Protein AF-A0A7S4ML20-F1 (afdb_monomer)

Foldseek 3Di:
DDDDPVLLVVLVVLLVQQFDDVVNVVVPDPDPDDDDDDDDDDDCPDDPDPVVSVVSNLVSLVVSLVSVVVSCVVDVADQLQSLLVSCLVVLDFDFLVSLVRNLVSLVVNLVVCVVPPDPSNVSSVSVNVLCVLASLGSSLLFFLFQFDPVVVVVVVVVVCVVPNPDLPDDDDPPDDDDPDDDPDDDPPPVVVVPPPPDDDPDDDPPDPPDADANAKKWFAPDQPVPSVRIGIWGFHADDDQQATWIHRDSRSPDTDGDGPSGIGGDDVVLSVLSSDLVSSVNGGDAVLVVVLVVLLVVLVVLLVVVCVVVVQPPVLLVVQVVVQVVPVVPSDDDPVCLVSLVVLLVVLVVCVVPPPVVSLVVSQVVQVVVLVVCVVPPDPNHSSSCNVVSSVVSNVDSSSVSSVVVSVVSNVSSVD

Structure (mmCIF, N/CA/C/O backbone):
data_AF-A0A7S4ML20-F1
#
_entry.id   AF-A0A7S4ML20-F1
#
loop_
_atom_site.group_PDB
_atom_site.id
_atom_site.type_symbol
_atom_site.label_atom_id
_atom_site.label_alt_id
_atom_site.label_comp_id
_atom_site.label_asym_id
_atom_site.label_entity_id
_atom_site.label_seq_id
_atom_site.pdbx_PDB_ins_code
_atom_site.Cartn_x
_atom_site.Cartn_y
_atom_site.Cartn_z
_atom_site.occupancy
_atom_site.B_iso_or_equiv
_atom_site.auth_seq_id
_atom_site.auth_comp_id
_atom_site.auth_asym_id
_atom_site.auth_atom_id
_atom_site.pdbx_PDB_model_num
ATOM 1 N N . MET A 1 1 ? 16.596 -17.757 -7.891 1.00 48.03 1 MET A N 1
ATOM 2 C CA . MET A 1 1 ? 18.009 -17.329 -7.898 1.00 48.03 1 MET A CA 1
ATOM 3 C C . MET A 1 1 ? 17.962 -15.845 -7.596 1.00 48.03 1 MET A C 1
ATOM 5 O O . MET A 1 1 ? 17.383 -15.118 -8.388 1.00 48.03 1 MET A O 1
ATOM 9 N N . GLU A 1 2 ? 18.356 -15.440 -6.392 1.00 55.03 2 GLU A N 1
ATOM 10 C CA . GLU A 1 2 ? 18.158 -14.067 -5.913 1.00 55.03 2 GLU A CA 1
ATOM 11 C C . GLU A 1 2 ? 19.236 -13.148 -6.488 1.00 55.03 2 GLU A C 1
ATOM 13 O O . GLU A 1 2 ? 20.421 -13.491 -6.486 1.00 55.03 2 GLU A O 1
ATOM 18 N N . ILE A 1 3 ? 18.824 -11.986 -6.994 1.00 59.72 3 ILE A N 1
ATOM 19 C CA . ILE A 1 3 ? 19.749 -10.902 -7.316 1.00 59.72 3 ILE A CA 1
ATOM 20 C C . ILE A 1 3 ? 20.457 -10.518 -6.019 1.00 59.72 3 ILE A C 1
ATOM 22 O O . ILE A 1 3 ? 19.802 -10.207 -5.023 1.00 59.72 3 ILE A O 1
ATOM 26 N N . SER A 1 4 ? 21.793 -10.547 -6.010 1.00 72.25 4 SER A N 1
ATOM 27 C CA . SER A 1 4 ? 22.518 -10.169 -4.801 1.00 72.25 4 SER A CA 1
ATOM 28 C C . SER A 1 4 ? 22.277 -8.685 -4.523 1.00 72.25 4 SER A C 1
ATOM 30 O O . SER A 1 4 ? 22.379 -7.837 -5.415 1.00 72.25 4 SER A O 1
ATOM 32 N N . TYR A 1 5 ? 21.953 -8.371 -3.271 1.00 72.06 5 TYR A N 1
ATOM 33 C CA . TYR A 1 5 ? 21.731 -7.002 -2.809 1.00 72.06 5 TYR A CA 1
ATOM 34 C C . TYR A 1 5 ? 22.874 -6.065 -3.241 1.00 72.06 5 TYR A C 1
ATOM 36 O O . TYR A 1 5 ? 22.639 -5.017 -3.837 1.00 72.06 5 TYR A O 1
ATOM 44 N N . ALA A 1 6 ? 24.120 -6.521 -3.083 1.00 76.62 6 ALA A N 1
ATOM 45 C CA . ALA A 1 6 ? 25.314 -5.767 -3.455 1.00 76.62 6 ALA A CA 1
ATOM 46 C C . ALA A 1 6 ? 25.392 -5.435 -4.959 1.00 76.62 6 ALA A C 1
ATOM 48 O O . ALA A 1 6 ? 25.924 -4.393 -5.335 1.00 76.62 6 ALA A O 1
ATOM 49 N N . GLN A 1 7 ? 24.873 -6.302 -5.835 1.00 72.12 7 GLN A N 1
ATOM 50 C CA . GLN A 1 7 ? 24.852 -6.042 -7.279 1.00 72.12 7 GLN A CA 1
ATOM 51 C C . GLN A 1 7 ? 23.812 -4.986 -7.656 1.00 72.12 7 GLN A C 1
ATOM 53 O O . GLN A 1 7 ? 24.093 -4.141 -8.506 1.00 72.12 7 GLN A O 1
ATOM 58 N N . THR A 1 8 ? 22.639 -5.017 -7.017 1.00 71.31 8 THR A N 1
ATOM 59 C CA . THR A 1 8 ? 21.594 -4.003 -7.239 1.00 71.31 8 THR A CA 1
ATOM 60 C C . THR A 1 8 ? 22.072 -2.649 -6.734 1.00 71.31 8 THR A C 1
ATOM 62 O O . THR A 1 8 ? 22.019 -1.670 -7.470 1.00 71.31 8 THR A O 1
ATOM 65 N N . GLU A 1 9 ? 22.638 -2.605 -5.527 1.00 76.62 9 GLU A N 1
ATOM 66 C CA . GLU A 1 9 ? 23.179 -1.388 -4.920 1.00 76.62 9 GLU A CA 1
ATOM 67 C C . GLU A 1 9 ? 24.296 -0.762 -5.770 1.00 76.62 9 GLU A C 1
ATOM 69 O O . GLU A 1 9 ? 24.252 0.432 -6.065 1.00 76.62 9 GLU A O 1
ATOM 74 N N . ALA A 1 10 ? 25.248 -1.565 -6.259 1.00 76.81 10 ALA A N 1
ATOM 75 C CA . ALA A 1 10 ? 26.312 -1.079 -7.138 1.00 76.81 10 ALA A CA 1
ATOM 76 C C . ALA A 1 10 ? 25.770 -0.514 -8.464 1.00 76.81 10 ALA A C 1
ATOM 78 O O . ALA A 1 10 ? 26.249 0.515 -8.949 1.00 76.81 10 ALA A O 1
ATOM 79 N N . LEU A 1 11 ? 24.757 -1.159 -9.054 1.00 73.44 11 LEU A N 1
ATOM 80 C CA . LEU A 1 11 ? 24.118 -0.667 -10.275 1.00 73.44 11 LEU A CA 1
ATOM 81 C C . LEU A 1 11 ? 23.339 0.627 -10.026 1.00 73.44 11 LEU A C 1
ATOM 83 O O . LEU A 1 11 ? 23.356 1.525 -10.867 1.00 73.44 11 LEU A O 1
ATOM 87 N N . MET A 1 12 ? 22.712 0.751 -8.860 1.00 73.88 12 MET A N 1
ATOM 88 C CA . MET A 1 12 ? 22.011 1.962 -8.449 1.00 73.88 12 MET A CA 1
ATOM 89 C C . MET A 1 12 ? 22.956 3.132 -8.217 1.00 73.88 12 MET A C 1
ATOM 91 O O . MET A 1 12 ? 22.719 4.224 -8.730 1.00 73.88 12 MET A O 1
ATOM 95 N N . GLU A 1 13 ? 24.081 2.893 -7.550 1.00 79.44 13 GLU A N 1
ATOM 96 C CA . GLU A 1 13 ? 25.118 3.906 -7.376 1.00 79.44 13 GLU A CA 1
ATOM 97 C C . GLU A 1 13 ? 25.684 4.361 -8.733 1.00 79.44 13 GLU A C 1
ATOM 99 O O . GLU A 1 13 ? 25.994 5.538 -8.938 1.00 79.44 13 GLU A O 1
ATOM 104 N N . LEU A 1 14 ? 25.809 3.435 -9.692 1.00 76.12 14 LEU A N 1
ATOM 105 C CA . LEU A 1 14 ? 26.175 3.776 -11.063 1.00 76.12 14 LEU A CA 1
ATOM 106 C C . LEU A 1 14 ? 25.084 4.600 -11.743 1.00 76.12 14 LEU A C 1
ATOM 108 O O . LEU A 1 14 ? 25.434 5.610 -12.351 1.00 76.12 14 LEU A O 1
ATOM 112 N N . LEU A 1 15 ? 23.806 4.221 -11.619 1.00 76.81 15 LEU A N 1
ATOM 113 C CA . LEU A 1 15 ? 22.674 4.956 -12.187 1.00 76.81 15 LEU A CA 1
ATOM 114 C C . LEU A 1 15 ? 22.671 6.404 -11.694 1.00 76.81 15 LEU A C 1
ATOM 116 O O . LEU A 1 15 ? 22.570 7.319 -12.508 1.00 76.81 15 LEU A O 1
ATOM 120 N N . ASP A 1 16 ? 22.894 6.636 -10.400 1.00 75.81 16 ASP A N 1
ATOM 121 C CA . ASP A 1 16 ? 22.959 7.972 -9.788 1.00 75.81 16 ASP A CA 1
ATOM 122 C C . ASP A 1 16 ? 24.118 8.832 -10.297 1.00 75.81 16 ASP A C 1
ATOM 124 O O . ASP A 1 16 ? 24.010 10.060 -10.366 1.00 75.81 16 ASP A O 1
ATOM 128 N N . LYS A 1 17 ? 25.190 8.207 -10.785 1.00 76.00 17 LYS A N 1
ATOM 129 C CA . LYS A 1 17 ? 26.327 8.902 -11.403 1.00 76.00 17 LYS A CA 1
ATOM 130 C C . LYS A 1 17 ? 26.096 9.281 -12.876 1.00 76.00 17 LYS A C 1
ATOM 132 O O . LYS A 1 17 ? 26.907 10.033 -13.426 1.00 76.00 17 LYS A O 1
ATOM 137 N N . VAL A 1 18 ? 25.029 8.809 -13.536 1.00 71.31 18 VAL A N 1
ATOM 138 C CA . VAL A 1 18 ? 24.747 9.062 -14.971 1.00 71.31 18 VAL A CA 1
ATOM 139 C C . VAL A 1 18 ? 23.921 10.337 -15.206 1.00 71.31 18 VAL A C 1
ATOM 141 O O . VAL A 1 18 ? 22.908 10.307 -15.890 1.00 71.31 18 VAL A O 1
ATOM 144 N N . SER A 1 19 ? 24.327 11.492 -14.678 1.00 70.00 19 SER A N 1
ATOM 145 C CA . SER A 1 19 ? 23.637 12.765 -14.975 1.00 70.00 19 SER A CA 1
ATOM 146 C C . SER A 1 19 ? 24.305 13.524 -16.114 1.00 70.00 19 SER A C 1
ATOM 148 O O . SER A 1 19 ? 25.532 13.629 -16.166 1.00 70.00 19 SER A O 1
ATOM 150 N N . LEU A 1 20 ? 23.499 14.102 -17.010 1.00 62.47 20 LEU A N 1
ATOM 151 C CA . LEU A 1 20 ? 23.983 15.081 -17.981 1.00 62.47 20 LEU A CA 1
ATOM 152 C C . LEU A 1 20 ? 24.581 16.280 -17.223 1.00 62.47 20 LEU A C 1
ATOM 154 O O . LEU A 1 20 ? 23.884 16.900 -16.419 1.00 62.47 20 LEU A O 1
ATOM 158 N N . PRO A 1 21 ? 25.854 16.643 -17.466 1.00 70.19 21 PRO A N 1
ATOM 159 C CA . PRO A 1 21 ? 26.413 17.873 -16.931 1.00 70.19 21 PRO A CA 1
ATOM 160 C C . PRO A 1 21 ? 25.548 19.072 -17.360 1.00 70.19 21 PRO A C 1
ATOM 162 O O . PRO A 1 21 ? 25.245 19.185 -18.557 1.00 70.19 21 PRO A O 1
ATOM 165 N N . PRO A 1 22 ? 25.186 19.994 -16.449 1.00 71.25 22 PRO A N 1
ATOM 166 C CA . PRO A 1 22 ? 24.380 21.175 -16.773 1.00 71.25 22 PRO A CA 1
ATOM 167 C C . PRO A 1 22 ? 24.944 21.988 -17.953 1.00 71.25 22 PRO A C 1
ATOM 169 O O . PRO A 1 22 ? 24.204 22.551 -18.761 1.00 71.25 22 PRO A O 1
ATOM 172 N N . GLU A 1 23 ? 26.270 21.997 -18.111 1.00 70.94 23 GLU A N 1
ATOM 173 C CA . GLU A 1 23 ? 26.986 22.688 -19.185 1.00 70.94 23 GLU A CA 1
ATOM 174 C C . GLU A 1 23 ? 26.773 22.058 -20.574 1.00 70.94 23 GLU A C 1
ATOM 176 O O . GLU A 1 23 ? 27.030 22.702 -21.596 1.00 70.94 23 GLU A O 1
ATOM 181 N N . LEU A 1 24 ? 26.319 20.802 -20.640 1.00 60.72 24 LEU A N 1
ATOM 182 C CA . LEU A 1 24 ? 25.910 20.152 -21.887 1.00 60.72 24 LEU A CA 1
ATOM 183 C C . LEU A 1 24 ? 24.444 20.452 -22.240 1.00 60.72 24 LEU A C 1
ATOM 185 O O . LEU A 1 24 ? 24.138 20.541 -23.431 1.00 60.72 24 LEU A O 1
ATOM 189 N N . ASN A 1 25 ? 23.584 20.716 -21.249 1.00 60.03 25 ASN A N 1
ATOM 190 C CA . ASN A 1 25 ? 22.177 21.092 -21.456 1.00 60.03 25 ASN A CA 1
ATOM 191 C C . ASN A 1 25 ? 22.013 22.532 -21.968 1.00 60.03 25 ASN A C 1
ATOM 193 O O . ASN A 1 25 ? 21.166 22.797 -22.823 1.00 60.03 25 ASN A O 1
ATOM 197 N N . ALA A 1 26 ? 22.888 23.453 -21.549 1.00 57.53 26 ALA A N 1
ATOM 198 C CA . ALA A 1 26 ? 22.851 24.866 -21.951 1.00 57.53 26 ALA A CA 1
ATOM 199 C C . ALA A 1 26 ? 22.984 25.116 -23.473 1.00 57.53 26 ALA A C 1
ATOM 201 O O . ALA A 1 26 ? 22.735 26.221 -23.947 1.00 57.53 26 ALA A O 1
ATOM 202 N N . CYS A 1 27 ? 23.369 24.105 -24.258 1.00 47.84 27 CYS A N 1
ATOM 203 C CA . CYS A 1 27 ? 23.578 24.224 -25.702 1.00 47.84 27 CYS A CA 1
ATOM 204 C C . CYS A 1 27 ? 22.302 24.003 -26.541 1.00 47.84 27 CYS A C 1
ATOM 206 O O . CYS A 1 27 ? 22.352 24.208 -27.752 1.00 47.84 27 CYS A O 1
ATOM 208 N N . LYS A 1 28 ? 21.184 23.571 -25.932 1.00 47.59 28 LYS A N 1
ATOM 209 C CA . LYS A 1 28 ? 19.916 23.290 -26.638 1.00 47.59 28 LYS A CA 1
ATOM 210 C C . LYS A 1 28 ? 18.920 24.460 -26.643 1.00 47.59 28 LYS A C 1
ATOM 212 O O . LYS A 1 28 ? 17.953 24.415 -27.395 1.00 47.59 28 LYS A O 1
ATOM 217 N N . GLN A 1 29 ? 19.133 25.504 -25.842 1.00 40.47 29 GLN A N 1
ATOM 218 C CA . GLN A 1 29 ? 18.232 26.661 -25.792 1.00 40.47 29 GLN A CA 1
ATOM 219 C C . GLN A 1 29 ? 18.707 27.742 -26.784 1.00 40.47 29 GLN A C 1
ATOM 221 O O . GLN A 1 29 ? 19.810 28.271 -26.599 1.00 40.47 29 GLN A O 1
ATOM 226 N N . PRO A 1 30 ? 17.929 28.099 -27.828 1.00 39.66 30 PRO A N 1
ATOM 227 C CA . PRO A 1 30 ? 18.256 29.225 -28.697 1.00 39.66 30 PRO A CA 1
ATOM 228 C C . PRO A 1 30 ? 18.234 30.500 -27.855 1.00 39.66 30 PRO A C 1
ATOM 230 O O . PRO A 1 30 ? 17.191 30.993 -27.435 1.00 39.66 30 PRO A O 1
ATOM 233 N N . THR A 1 31 ? 19.419 31.003 -27.532 1.00 42.38 31 THR A N 1
ATOM 234 C CA . THR A 1 31 ? 19.577 32.124 -26.616 1.00 42.38 31 THR A CA 1
ATOM 235 C C . THR A 1 31 ? 19.300 33.419 -27.373 1.00 42.38 31 THR A C 1
ATOM 237 O O . THR A 1 31 ? 20.194 34.021 -27.966 1.00 42.38 31 THR A O 1
ATOM 240 N N . THR A 1 32 ? 18.052 33.882 -27.343 1.00 46.25 32 THR A N 1
ATOM 241 C CA . THR A 1 32 ? 17.702 35.262 -27.703 1.00 46.25 32 THR A CA 1
ATOM 242 C C . THR A 1 32 ? 18.202 36.184 -26.586 1.00 46.25 32 THR A C 1
ATOM 244 O O . THR A 1 32 ? 17.457 36.588 -25.697 1.00 46.25 32 THR A O 1
ATOM 247 N N . ILE A 1 33 ? 19.509 36.464 -26.559 1.00 39.16 33 ILE A N 1
ATOM 248 C CA . ILE A 1 33 ? 20.129 37.277 -25.503 1.00 39.16 33 ILE A CA 1
ATOM 249 C C . ILE A 1 33 ? 19.849 38.758 -25.766 1.00 39.16 33 ILE A C 1
ATOM 251 O O . ILE A 1 33 ? 20.510 39.409 -26.578 1.00 39.16 33 ILE A O 1
ATOM 255 N N . ARG A 1 34 ? 18.904 39.315 -25.003 1.00 42.12 34 ARG A N 1
ATOM 256 C CA . ARG A 1 34 ? 18.783 40.757 -24.765 1.00 42.12 34 ARG A CA 1
ATOM 257 C C . ARG A 1 34 ? 19.781 41.126 -23.660 1.00 42.12 34 ARG A C 1
ATOM 259 O O . ARG A 1 34 ? 19.649 40.691 -22.522 1.00 42.12 34 ARG A O 1
ATOM 266 N N . ARG A 1 35 ? 20.827 41.878 -24.012 1.00 40.19 35 ARG A N 1
ATOM 267 C CA . ARG A 1 35 ? 21.873 42.334 -23.081 1.00 40.19 35 ARG A CA 1
ATOM 268 C C . ARG A 1 35 ? 21.306 43.333 -22.066 1.00 40.19 35 ARG A C 1
ATOM 270 O O . ARG A 1 35 ? 20.990 44.457 -22.443 1.00 40.19 35 ARG A O 1
ATOM 277 N N . THR A 1 36 ? 21.325 42.989 -20.784 1.00 39.69 36 THR A N 1
ATOM 278 C CA . THR A 1 36 ? 21.351 43.962 -19.681 1.00 39.69 36 THR A CA 1
ATOM 279 C C . THR A 1 36 ? 22.623 43.750 -18.867 1.00 39.69 36 THR A C 1
ATOM 281 O O . THR A 1 36 ? 22.925 42.641 -18.434 1.00 39.69 36 THR A O 1
ATOM 284 N N . ARG A 1 37 ? 23.418 44.817 -18.728 1.00 45.06 37 ARG A N 1
ATOM 285 C CA . ARG A 1 37 ? 24.664 44.849 -17.955 1.00 45.06 37 ARG A CA 1
ATOM 286 C C . ARG A 1 37 ? 24.332 45.074 -16.478 1.00 45.06 37 ARG A C 1
ATOM 288 O O . ARG A 1 37 ? 23.833 46.140 -16.142 1.00 45.06 37 ARG A O 1
ATOM 295 N N . SER A 1 38 ? 24.702 44.143 -15.606 1.00 41.53 38 SER A N 1
ATOM 296 C CA . SER A 1 38 ? 24.939 44.437 -14.189 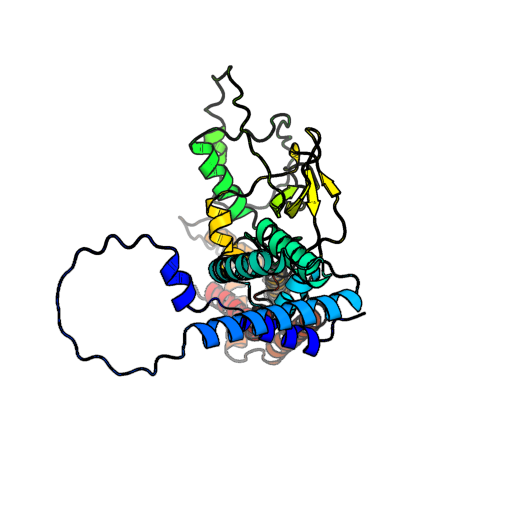1.00 41.53 38 SER A CA 1
ATOM 297 C C . SER A 1 38 ? 26.140 43.635 -13.701 1.00 41.53 38 SER A C 1
ATOM 299 O O . SER A 1 38 ? 26.207 42.420 -13.867 1.00 41.53 38 SER A O 1
ATOM 301 N N . SER A 1 39 ? 27.119 44.349 -13.159 1.00 45.06 39 SER A N 1
ATOM 302 C CA . SER A 1 39 ? 28.393 43.842 -12.664 1.00 45.06 39 SER A CA 1
ATOM 303 C C . SER A 1 39 ? 28.252 43.311 -11.238 1.00 45.06 39 SER A C 1
ATOM 305 O O . SER A 1 39 ? 28.013 44.085 -10.312 1.00 45.06 39 SER A O 1
ATOM 307 N N . SER A 1 40 ? 28.471 42.012 -11.054 1.00 38.09 40 SER A N 1
ATOM 308 C CA . SER A 1 40 ? 28.743 41.398 -9.750 1.00 38.09 40 SER A CA 1
ATOM 309 C C . SER A 1 40 ? 30.049 40.595 -9.842 1.00 38.09 40 SER A C 1
ATOM 311 O O . SER A 1 40 ? 30.364 40.086 -10.922 1.00 38.09 40 SER A O 1
ATOM 313 N N . PRO A 1 41 ? 30.845 40.519 -8.760 1.00 50.19 41 PRO A N 1
ATOM 314 C CA . PRO A 1 41 ? 32.183 39.941 -8.797 1.00 50.19 41 PRO A CA 1
ATOM 315 C C . PRO A 1 41 ? 32.117 38.422 -8.985 1.00 50.19 41 PRO A C 1
ATOM 317 O O . PRO A 1 41 ? 31.441 37.704 -8.250 1.00 50.19 41 PRO A O 1
ATOM 320 N N . VAL A 1 42 ? 32.820 37.951 -10.013 1.00 42.75 42 VAL A N 1
ATOM 321 C CA . VAL A 1 42 ? 32.896 36.549 -10.421 1.00 42.75 42 VAL A CA 1
ATOM 322 C C . VAL A 1 42 ? 33.844 35.815 -9.478 1.00 42.75 42 VAL A C 1
ATOM 324 O O . VAL A 1 42 ? 35.050 36.044 -9.495 1.00 42.75 42 VAL A O 1
ATOM 327 N N . VAL A 1 43 ? 33.291 34.920 -8.660 1.00 42.16 43 VAL A N 1
ATOM 328 C CA . VAL A 1 43 ? 34.062 33.880 -7.974 1.00 42.16 43 VAL A CA 1
ATOM 329 C C . VAL A 1 43 ? 34.610 32.939 -9.047 1.00 42.16 43 VAL A C 1
ATOM 331 O O . VAL A 1 43 ? 33.838 32.319 -9.782 1.00 42.16 43 VAL A O 1
ATOM 334 N N . ASP A 1 44 ? 35.934 32.856 -9.149 1.00 45.66 44 ASP A N 1
ATOM 335 C CA . ASP A 1 44 ? 36.652 32.066 -10.150 1.00 45.66 44 ASP A CA 1
ATOM 336 C C . ASP A 1 44 ? 36.543 30.565 -9.815 1.00 45.66 44 ASP A C 1
ATOM 338 O O . ASP A 1 44 ? 37.426 29.940 -9.228 1.00 45.66 44 ASP A O 1
ATOM 342 N N . LYS A 1 45 ? 35.382 29.970 -10.117 1.00 51.84 45 LYS A N 1
ATOM 343 C CA . LYS A 1 45 ? 35.196 28.517 -10.071 1.00 51.84 45 LYS A CA 1
ATOM 344 C C . LYS A 1 45 ? 35.940 27.925 -11.266 1.00 51.84 45 LYS A C 1
ATOM 346 O O . LYS A 1 45 ? 35.533 28.122 -12.410 1.00 51.84 45 LYS A O 1
ATOM 351 N N . GLY A 1 46 ? 37.037 27.217 -10.987 1.00 53.38 46 GLY A N 1
ATOM 352 C CA . GLY A 1 46 ? 37.919 26.614 -11.985 1.00 53.38 46 GLY A CA 1
ATOM 353 C C . GLY A 1 46 ? 37.151 25.936 -13.122 1.00 53.38 46 GLY A C 1
ATOM 354 O O . GLY A 1 46 ? 36.437 24.953 -12.917 1.00 53.38 46 GLY A O 1
ATOM 355 N N . LYS A 1 47 ? 37.301 26.475 -14.336 1.00 53.78 47 LYS A N 1
ATOM 356 C CA . LYS A 1 47 ? 36.698 25.946 -15.563 1.00 53.78 47 LYS A CA 1
ATOM 357 C C . LYS A 1 47 ? 37.319 24.587 -15.882 1.00 53.78 47 LYS A C 1
ATOM 359 O O . LYS A 1 47 ? 38.318 24.509 -16.596 1.00 53.78 47 LYS A O 1
ATOM 364 N N . LYS A 1 48 ? 36.731 23.497 -15.381 1.00 59.62 48 LYS A N 1
ATOM 365 C CA . LYS A 1 48 ? 36.988 22.167 -15.949 1.00 59.62 48 LYS A CA 1
ATOM 366 C C . LYS A 1 48 ? 36.706 22.255 -17.451 1.00 59.62 48 LYS A C 1
ATOM 368 O O . LYS A 1 48 ? 35.667 22.775 -17.860 1.00 59.62 48 LYS A O 1
ATOM 373 N N . SER A 1 49 ? 37.652 21.823 -18.286 1.00 71.38 49 SER A N 1
ATOM 374 C CA . SER A 1 49 ? 37.473 21.920 -19.734 1.00 71.38 49 SER A CA 1
ATOM 375 C C . SER A 1 49 ? 36.257 21.085 -20.158 1.00 71.38 49 SER A C 1
ATOM 377 O O . SER A 1 49 ? 36.054 19.964 -19.700 1.00 71.38 49 SER A O 1
ATOM 379 N N . ARG A 1 50 ? 35.422 21.612 -21.058 1.00 70.50 50 ARG A N 1
ATOM 380 C CA . ARG A 1 50 ? 34.206 20.929 -21.548 1.00 70.50 50 ARG A CA 1
ATOM 381 C C . ARG A 1 50 ? 34.491 19.521 -22.098 1.00 70.50 50 ARG A C 1
ATOM 383 O O . ARG A 1 50 ? 33.625 18.649 -22.065 1.00 70.50 50 ARG A O 1
ATOM 390 N N . SER A 1 51 ? 35.712 19.288 -22.584 1.00 73.88 51 SER A N 1
ATOM 391 C CA . SER A 1 51 ? 36.162 17.981 -23.060 1.00 73.88 51 SER A CA 1
ATOM 392 C C . SER A 1 51 ? 36.353 16.961 -21.934 1.00 73.88 51 SER A C 1
ATOM 394 O O . SER A 1 51 ? 36.072 15.786 -22.160 1.00 73.88 51 SER A O 1
ATOM 396 N N . SER A 1 52 ? 36.776 17.369 -20.731 1.00 74.81 52 SER A N 1
ATOM 397 C CA . SER A 1 52 ? 36.911 16.454 -19.590 1.00 74.81 52 SER A CA 1
ATOM 398 C C . SER A 1 52 ? 35.551 16.061 -19.010 1.00 74.81 52 SER A C 1
ATOM 400 O O . SER A 1 52 ? 35.332 14.884 -18.740 1.00 74.81 52 SER A O 1
ATOM 402 N N . LEU A 1 53 ? 34.605 17.005 -18.928 1.00 72.81 53 LEU A N 1
ATOM 403 C CA . LEU A 1 53 ? 33.221 16.742 -18.508 1.00 72.81 53 LEU A CA 1
ATOM 404 C C . LEU A 1 53 ? 32.512 15.765 -19.454 1.00 72.81 53 LEU A C 1
ATOM 406 O O . LEU A 1 53 ? 31.923 14.787 -19.000 1.00 72.81 53 LEU A O 1
ATOM 410 N N . LYS A 1 54 ? 32.638 15.970 -20.774 1.00 76.31 54 LYS A N 1
ATOM 411 C CA . LYS A 1 54 ? 32.071 15.052 -21.775 1.00 76.31 54 LYS A CA 1
ATOM 412 C C . LYS A 1 54 ? 32.667 13.644 -21.667 1.00 76.31 54 LYS A C 1
ATOM 414 O O . LYS A 1 54 ? 31.917 12.676 -21.709 1.00 76.31 54 LYS A O 1
ATOM 419 N N . LYS A 1 55 ? 33.989 13.528 -21.488 1.00 78.75 55 LYS A N 1
ATOM 420 C CA . LYS A 1 55 ? 34.663 12.232 -21.297 1.00 78.75 55 LYS A CA 1
ATOM 421 C C . LYS A 1 55 ? 34.209 11.528 -20.016 1.00 78.75 55 LYS A C 1
ATOM 423 O O . LYS A 1 55 ? 33.970 10.328 -20.050 1.00 78.75 55 LYS A O 1
ATOM 428 N N . SER A 1 56 ? 34.063 12.265 -18.913 1.00 77.62 56 SER A N 1
ATOM 429 C CA . SER A 1 56 ? 33.586 11.708 -17.641 1.00 77.62 56 SER A CA 1
ATOM 430 C C . SER A 1 56 ? 32.152 11.195 -17.751 1.00 77.62 56 SER A C 1
ATOM 432 O O . SER A 1 56 ? 31.878 10.082 -17.324 1.00 77.62 56 SER A O 1
ATOM 434 N N . PHE A 1 57 ? 31.255 11.974 -18.362 1.00 75.94 57 PHE A N 1
ATOM 435 C CA . PHE A 1 57 ? 29.867 11.571 -18.596 1.00 75.94 57 PHE A CA 1
ATOM 436 C C . PHE A 1 57 ? 29.770 10.315 -19.473 1.00 75.94 57 PHE A C 1
ATOM 438 O O . PHE A 1 57 ? 29.033 9.382 -19.157 1.00 75.94 57 PHE A O 1
ATOM 445 N N . GLN A 1 58 ? 30.552 10.273 -20.556 1.00 76.19 58 GLN A N 1
ATOM 446 C CA . GLN A 1 58 ? 30.631 9.105 -21.432 1.00 76.19 58 GLN A CA 1
ATOM 447 C C . GLN A 1 58 ? 31.093 7.866 -20.669 1.00 76.19 58 GLN A C 1
ATOM 449 O O . GLN A 1 58 ? 30.463 6.821 -20.788 1.00 76.19 58 GLN A O 1
ATOM 454 N N . LEU A 1 59 ? 32.143 7.994 -19.855 1.00 78.44 59 LEU A N 1
ATOM 455 C CA . LEU A 1 59 ? 32.645 6.892 -19.042 1.00 78.44 59 LEU A CA 1
ATOM 456 C C . LEU A 1 59 ? 31.579 6.380 -18.060 1.00 78.44 59 LEU A C 1
ATOM 458 O O . LEU A 1 59 ? 31.408 5.171 -17.958 1.00 78.44 59 LEU A O 1
ATOM 462 N N . SER A 1 60 ? 30.821 7.265 -17.401 1.00 77.31 60 SER A N 1
ATOM 463 C CA . SER A 1 60 ? 29.718 6.860 -16.514 1.00 77.31 60 SER A CA 1
ATOM 464 C C . SER A 1 60 ? 28.632 6.076 -17.256 1.00 77.31 60 SER A C 1
ATOM 466 O O . SER A 1 60 ? 28.233 5.009 -16.794 1.00 77.31 60 SER A O 1
ATOM 468 N N . CYS A 1 61 ? 28.194 6.556 -18.428 1.00 77.69 61 CYS A N 1
ATOM 469 C CA . CYS A 1 61 ? 27.219 5.839 -19.259 1.00 77.69 61 CYS A CA 1
ATOM 470 C C . CYS A 1 61 ? 27.754 4.466 -19.687 1.00 77.69 61 CYS A C 1
ATOM 472 O O . CYS A 1 61 ? 27.044 3.469 -19.596 1.00 77.69 61 CYS A O 1
ATOM 474 N N . GLU A 1 62 ? 29.012 4.402 -20.140 1.00 80.06 62 GLU A N 1
ATOM 475 C CA . GLU A 1 62 ? 29.641 3.145 -20.550 1.00 80.06 62 GLU A CA 1
ATOM 476 C C . GLU A 1 62 ? 29.755 2.154 -19.398 1.00 80.06 62 GLU A C 1
ATOM 478 O O . GLU A 1 62 ? 29.494 0.976 -19.607 1.00 80.06 62 GLU A O 1
ATOM 483 N N . LEU A 1 63 ? 30.142 2.602 -18.202 1.00 80.69 63 LEU A N 1
ATOM 484 C CA . LEU A 1 63 ? 30.243 1.741 -17.025 1.00 80.69 63 LEU A CA 1
ATOM 485 C C . LEU A 1 63 ? 28.874 1.204 -16.612 1.00 80.69 63 LEU A C 1
ATOM 487 O O . LEU A 1 63 ? 28.748 0.004 -16.395 1.00 80.69 63 LEU A O 1
ATOM 491 N N . PHE A 1 64 ? 27.849 2.059 -16.579 1.00 80.31 64 PHE A N 1
ATOM 492 C CA . PHE A 1 64 ? 26.485 1.636 -16.271 1.00 80.31 64 PHE A CA 1
ATOM 493 C C . PHE A 1 64 ? 25.969 0.604 -17.283 1.00 80.31 64 PHE A C 1
ATOM 495 O O . PHE A 1 64 ? 25.451 -0.441 -16.898 1.00 80.31 64 PHE A O 1
ATOM 502 N N . ILE A 1 65 ? 26.143 0.861 -18.583 1.00 80.31 65 ILE A N 1
ATOM 503 C CA . ILE A 1 65 ? 25.681 -0.048 -19.639 1.00 80.31 65 ILE A CA 1
ATOM 504 C C . ILE A 1 65 ? 26.495 -1.346 -19.634 1.00 80.31 65 ILE A C 1
ATOM 506 O O . ILE A 1 65 ? 25.924 -2.415 -19.830 1.00 80.31 65 ILE A O 1
ATOM 510 N N . LYS A 1 66 ? 27.809 -1.285 -19.379 1.00 81.44 66 LYS A N 1
ATOM 511 C CA . LYS A 1 66 ? 28.652 -2.480 -19.233 1.00 81.44 66 LYS A CA 1
ATOM 512 C C . LYS A 1 66 ? 28.200 -3.351 -18.077 1.00 81.44 66 LYS A C 1
ATOM 514 O O . LYS A 1 66 ? 27.974 -4.539 -18.277 1.00 81.44 66 LYS A O 1
ATOM 519 N N . PHE A 1 67 ? 28.001 -2.741 -16.915 1.00 78.88 67 PHE A N 1
ATOM 520 C CA . PHE A 1 67 ? 27.491 -3.437 -15.746 1.00 78.88 67 PHE A CA 1
ATOM 521 C C . PHE A 1 67 ? 26.105 -4.023 -16.022 1.00 78.88 67 PHE A C 1
ATOM 523 O O . PHE A 1 67 ? 25.861 -5.181 -15.713 1.00 78.88 67 PHE A O 1
ATOM 530 N N . SER A 1 68 ? 25.218 -3.258 -16.667 1.00 77.00 68 SER A N 1
ATOM 531 C CA . SER A 1 68 ? 23.889 -3.735 -17.057 1.00 77.00 68 SER A CA 1
ATOM 532 C C . SER A 1 68 ? 23.977 -4.944 -17.987 1.00 77.00 68 SER A C 1
ATOM 534 O O . SER A 1 68 ? 23.282 -5.918 -17.758 1.00 77.00 68 SER A O 1
ATOM 536 N N . VAL A 1 69 ? 24.852 -4.936 -19.000 1.00 78.62 69 VAL A N 1
ATOM 537 C CA . VAL A 1 69 ? 25.088 -6.100 -19.876 1.00 78.62 69 VAL A CA 1
ATOM 538 C C . VAL A 1 69 ? 25.571 -7.309 -19.076 1.00 78.62 69 VAL A C 1
ATOM 540 O O . VAL A 1 69 ? 25.044 -8.402 -19.247 1.00 78.62 69 VAL A O 1
ATOM 543 N N . GLU A 1 70 ? 26.569 -7.137 -18.209 1.00 80.31 70 GLU A N 1
ATOM 544 C CA . GLU A 1 70 ? 27.109 -8.230 -17.392 1.00 80.31 70 GLU A CA 1
ATOM 545 C C . GLU A 1 70 ? 26.049 -8.810 -16.453 1.00 80.31 70 GLU A C 1
ATOM 547 O O . GLU A 1 70 ? 25.886 -10.029 -16.381 1.00 80.31 70 GLU A O 1
ATOM 552 N N . HIS A 1 71 ? 25.277 -7.937 -15.809 1.00 73.06 71 HIS A N 1
ATOM 553 C CA . HIS A 1 71 ? 24.144 -8.308 -14.973 1.00 73.06 71 HIS A CA 1
ATOM 554 C C . HIS A 1 71 ? 23.082 -9.056 -15.784 1.00 73.06 71 HIS A C 1
ATOM 556 O O . HIS A 1 71 ? 22.624 -10.126 -15.386 1.00 73.06 71 HIS A O 1
ATOM 562 N N . MET A 1 72 ? 22.759 -8.540 -16.970 1.00 70.94 72 MET A N 1
ATOM 563 C CA . MET A 1 72 ? 21.736 -9.104 -17.831 1.00 70.94 72 MET A CA 1
ATOM 564 C C . MET A 1 72 ? 22.133 -10.416 -18.523 1.00 70.94 72 MET A C 1
ATOM 566 O O . MET A 1 72 ? 21.278 -11.177 -18.963 1.00 70.94 72 MET A O 1
ATOM 570 N N . ARG A 1 73 ? 23.430 -10.708 -18.634 1.00 76.00 73 ARG A N 1
ATOM 571 C CA . ARG A 1 73 ? 23.924 -12.018 -19.083 1.00 76.00 73 ARG A CA 1
ATOM 572 C C . ARG A 1 73 ? 23.847 -13.070 -17.982 1.00 76.00 73 ARG A C 1
ATOM 574 O O . ARG A 1 73 ? 23.723 -14.253 -18.284 1.00 76.00 73 ARG A O 1
ATOM 581 N N . ALA A 1 74 ? 23.977 -12.653 -16.724 1.00 72.94 74 ALA A N 1
ATOM 582 C CA . ALA A 1 74 ? 23.993 -13.557 -15.580 1.00 72.94 74 ALA A CA 1
ATOM 583 C C . ALA A 1 74 ? 22.595 -14.083 -15.215 1.00 72.94 74 ALA A C 1
ATOM 585 O O . ALA A 1 74 ? 22.485 -15.169 -14.650 1.00 72.94 74 ALA A O 1
ATOM 586 N N . MET A 1 75 ? 21.533 -13.344 -15.547 1.00 63.56 75 MET A N 1
ATOM 587 C CA . MET A 1 75 ? 20.141 -13.742 -15.324 1.00 63.56 75 MET A CA 1
ATOM 588 C C . MET A 1 75 ? 19.273 -13.277 -16.491 1.00 63.56 75 MET A C 1
ATOM 590 O O . MET A 1 75 ? 19.535 -12.188 -16.986 1.00 63.56 75 MET A O 1
ATOM 594 N N . PRO A 1 76 ? 18.233 -14.025 -16.908 1.00 58.72 76 PRO A N 1
ATOM 595 C CA . PRO A 1 76 ? 17.281 -13.541 -17.904 1.00 58.72 76 PRO A CA 1
ATOM 596 C C . PRO A 1 76 ? 16.543 -12.324 -17.323 1.00 58.72 76 PRO A C 1
ATOM 598 O O . PRO A 1 76 ? 15.746 -12.492 -16.399 1.00 58.72 76 PRO A O 1
ATOM 601 N N . PRO A 1 77 ? 16.804 -11.098 -17.793 1.00 64.56 77 PRO A N 1
ATOM 602 C CA . PRO A 1 77 ? 16.362 -9.900 -17.107 1.00 64.56 77 PRO A CA 1
ATOM 603 C C . PRO A 1 77 ? 15.286 -9.224 -17.948 1.00 64.56 77 PRO A C 1
ATOM 605 O O . PRO A 1 77 ? 15.490 -8.879 -19.114 1.00 64.56 77 PRO A O 1
ATOM 608 N N . ASN A 1 78 ? 14.136 -8.976 -17.348 1.00 82.94 78 ASN A N 1
ATOM 609 C CA . ASN A 1 78 ? 13.341 -7.852 -17.799 1.00 82.94 78 ASN A CA 1
ATOM 610 C C . ASN A 1 78 ? 13.674 -6.661 -16.894 1.00 82.94 78 ASN A C 1
ATOM 612 O O . ASN A 1 78 ? 13.966 -6.795 -15.703 1.00 82.94 78 ASN A O 1
ATOM 616 N N . TRP A 1 79 ? 13.705 -5.476 -17.492 1.00 88.62 79 TRP A N 1
ATOM 617 C CA . TRP A 1 79 ? 13.963 -4.244 -16.755 1.00 88.62 79 TRP A CA 1
ATOM 618 C C . TRP A 1 79 ? 12.923 -4.032 -15.651 1.00 88.62 79 TRP A C 1
ATOM 620 O O . TRP A 1 79 ? 13.271 -3.563 -14.574 1.00 88.62 79 TRP A O 1
ATOM 630 N N . ALA A 1 80 ? 11.681 -4.464 -15.880 1.00 91.56 80 ALA A N 1
ATOM 631 C CA . ALA A 1 80 ? 10.602 -4.370 -14.910 1.00 91.56 80 ALA A CA 1
ATOM 632 C C . ALA A 1 80 ? 10.937 -5.042 -13.569 1.00 91.56 80 ALA A C 1
ATOM 634 O O . ALA A 1 80 ? 10.863 -4.387 -12.531 1.00 91.56 80 ALA A O 1
ATOM 635 N N . ALA A 1 81 ? 11.388 -6.301 -13.579 1.00 88.44 81 ALA A N 1
ATOM 636 C CA . ALA A 1 81 ? 11.798 -7.014 -12.372 1.00 88.44 81 ALA A CA 1
ATOM 637 C C . ALA A 1 81 ? 13.012 -6.362 -11.709 1.00 88.44 81 ALA A C 1
ATOM 639 O O . ALA A 1 81 ? 13.080 -6.314 -10.482 1.00 88.44 81 ALA A O 1
ATOM 640 N N . PHE A 1 82 ? 13.957 -5.839 -12.498 1.00 86.50 82 PHE A N 1
ATOM 641 C CA . PHE A 1 82 ? 15.114 -5.129 -11.960 1.00 86.50 82 PHE A CA 1
ATOM 642 C C . PHE A 1 82 ? 14.694 -3.880 -11.167 1.00 86.50 82 PHE A C 1
ATOM 644 O O . PHE A 1 82 ? 15.058 -3.741 -9.998 1.00 86.50 82 PHE A O 1
ATOM 651 N N . PHE A 1 83 ? 13.894 -2.996 -11.768 1.00 89.88 83 PHE A N 1
ATOM 652 C CA . PHE A 1 83 ? 13.444 -1.765 -11.111 1.00 89.88 83 PHE A CA 1
ATOM 653 C C . PHE A 1 83 ? 12.461 -2.037 -9.964 1.00 89.88 83 PHE A C 1
ATOM 655 O O . PHE A 1 83 ? 12.549 -1.400 -8.916 1.00 89.88 83 PH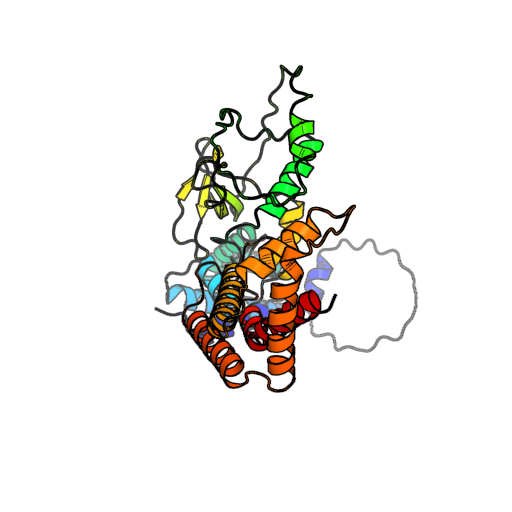E A O 1
ATOM 662 N N . TYR A 1 84 ? 11.613 -3.059 -10.084 1.00 91.19 84 TYR A N 1
ATOM 663 C CA . TYR A 1 84 ? 10.771 -3.497 -8.972 1.00 91.19 84 TYR A CA 1
ATOM 664 C C . TYR A 1 84 ? 11.600 -4.009 -7.786 1.00 91.19 84 TYR A C 1
ATOM 666 O O . TYR A 1 84 ? 11.369 -3.606 -6.647 1.00 91.19 84 TYR A O 1
ATOM 674 N N . THR A 1 85 ? 12.625 -4.830 -8.045 1.00 87.81 85 THR A N 1
ATOM 675 C CA . THR A 1 85 ? 13.550 -5.322 -7.006 1.00 87.81 85 THR A CA 1
ATOM 676 C C . THR A 1 85 ? 14.276 -4.165 -6.325 1.00 87.81 85 THR A C 1
ATOM 678 O O . THR A 1 85 ? 14.372 -4.127 -5.098 1.00 87.81 85 THR A O 1
ATOM 681 N N . ARG A 1 86 ? 14.752 -3.188 -7.107 1.00 87.00 86 ARG A N 1
ATOM 682 C CA . ARG A 1 86 ? 15.315 -1.945 -6.572 1.00 87.00 86 ARG A CA 1
ATOM 683 C C . ARG A 1 86 ? 14.321 -1.273 -5.629 1.00 87.00 86 ARG A C 1
ATOM 685 O O . ARG A 1 86 ? 14.692 -0.971 -4.502 1.00 87.00 86 ARG A O 1
ATOM 692 N N . MET A 1 87 ? 13.087 -1.036 -6.063 1.00 91.50 87 MET A N 1
ATOM 693 C CA . MET A 1 87 ? 12.090 -0.339 -5.253 1.00 91.50 87 MET A CA 1
ATOM 694 C C . MET A 1 87 ? 11.764 -1.087 -3.960 1.00 91.50 87 MET A C 1
ATOM 696 O O . MET A 1 87 ? 11.682 -0.455 -2.909 1.00 91.50 87 MET A O 1
ATOM 700 N N . GLN A 1 88 ? 11.685 -2.420 -3.990 1.00 89.25 88 GLN A N 1
ATOM 701 C CA . GLN A 1 88 ? 11.539 -3.220 -2.771 1.00 89.25 88 GLN A CA 1
ATOM 702 C C . GLN A 1 88 ? 12.697 -2.990 -1.789 1.00 89.25 88 GLN A C 1
ATOM 704 O O . GLN A 1 88 ? 12.471 -2.894 -0.584 1.00 89.25 88 GLN A O 1
ATOM 709 N N . GLN A 1 89 ? 13.929 -2.861 -2.286 1.00 86.81 89 GLN A N 1
ATOM 710 C CA . GLN A 1 89 ? 15.116 -2.653 -1.454 1.00 86.81 89 GLN A CA 1
ATOM 711 C C . GLN A 1 89 ? 15.239 -1.215 -0.941 1.00 86.81 89 GLN A C 1
ATOM 713 O O . GLN A 1 89 ? 15.509 -0.999 0.239 1.00 86.81 89 GLN A O 1
ATOM 718 N N . THR A 1 90 ? 15.068 -0.225 -1.819 1.00 87.12 90 THR A N 1
ATOM 719 C CA . THR A 1 90 ? 15.312 1.187 -1.500 1.00 87.12 90 THR A CA 1
ATOM 720 C C . THR A 1 90 ? 14.093 1.891 -0.935 1.00 87.12 90 THR A C 1
ATOM 722 O O . THR A 1 90 ? 14.249 2.970 -0.367 1.00 87.12 90 THR A O 1
ATOM 725 N N . GLN A 1 91 ? 12.894 1.328 -1.121 1.00 90.00 91 GLN A N 1
ATOM 726 C CA . GLN A 1 91 ? 11.624 1.890 -0.655 1.00 90.00 91 GLN A CA 1
ATOM 727 C C . GLN A 1 91 ? 11.404 3.322 -1.183 1.00 90.00 91 GLN A C 1
ATOM 729 O O . GLN A 1 91 ? 10.837 4.190 -0.525 1.00 90.00 91 GLN A O 1
ATOM 734 N N . THR A 1 92 ? 11.915 3.598 -2.385 1.00 88.25 92 THR A N 1
ATOM 735 C CA . THR A 1 92 ? 11.849 4.907 -3.044 1.00 88.25 92 THR A CA 1
ATOM 736 C C . THR A 1 92 ? 11.491 4.737 -4.511 1.00 88.25 92 THR A C 1
ATOM 738 O O . THR A 1 92 ? 12.024 3.858 -5.185 1.00 88.25 92 THR A O 1
ATOM 741 N N . ILE A 1 93 ? 10.633 5.619 -5.023 1.00 88.50 93 ILE A N 1
ATOM 742 C CA . ILE A 1 93 ? 10.288 5.653 -6.449 1.00 88.50 93 ILE A CA 1
ATOM 743 C C . ILE A 1 93 ? 11.245 6.576 -7.209 1.00 88.50 93 ILE A C 1
ATOM 745 O O . ILE A 1 93 ? 11.630 7.641 -6.706 1.00 88.50 93 ILE A O 1
ATOM 749 N N . LEU A 1 94 ? 11.628 6.187 -8.422 1.00 88.19 94 LEU A N 1
ATOM 750 C CA . LEU A 1 94 ? 12.312 7.070 -9.354 1.00 88.19 94 LEU A CA 1
ATOM 751 C C . LEU A 1 94 ? 11.381 8.222 -9.707 1.00 88.19 94 LEU A C 1
ATOM 753 O O . LEU A 1 94 ? 10.291 8.037 -10.240 1.00 88.19 94 LEU A O 1
ATOM 757 N N . GLN A 1 95 ? 11.844 9.428 -9.404 1.00 85.50 95 GLN A N 1
ATOM 758 C CA . GLN A 1 95 ? 11.117 10.646 -9.718 1.00 85.50 95 GLN A CA 1
ATOM 759 C C . GLN A 1 95 ? 11.037 10.836 -11.233 1.00 85.50 95 GLN A C 1
ATOM 761 O O . GLN A 1 95 ? 12.000 10.550 -11.950 1.00 85.50 95 GLN A O 1
ATOM 766 N N . HIS A 1 96 ? 9.915 11.374 -11.706 1.00 83.94 96 HIS A N 1
ATOM 767 C CA . HIS A 1 96 ? 9.683 11.619 -13.128 1.00 83.94 96 HIS A CA 1
ATOM 768 C C . HIS A 1 96 ? 10.827 12.416 -13.776 1.00 83.94 96 HIS A C 1
ATOM 770 O O . HIS A 1 96 ? 11.418 11.966 -14.757 1.00 83.94 96 HIS A O 1
ATOM 776 N N . ASP A 1 97 ? 11.217 13.541 -13.170 1.00 82.81 97 ASP A N 1
ATOM 777 C CA . ASP A 1 97 ? 12.299 14.400 -13.670 1.00 82.81 97 ASP A CA 1
ATOM 778 C C . ASP A 1 97 ? 13.631 13.648 -13.781 1.00 82.81 97 ASP A C 1
ATOM 780 O O . ASP A 1 97 ? 14.370 13.798 -14.753 1.00 82.81 97 ASP A O 1
ATOM 784 N N . TYR A 1 98 ? 13.910 12.772 -12.813 1.00 83.94 98 TYR A N 1
ATOM 785 C CA . TYR A 1 98 ? 15.116 11.953 -12.821 1.00 83.94 98 TYR A CA 1
ATOM 786 C C . TYR A 1 98 ? 15.111 10.961 -13.992 1.00 83.94 98 TYR A C 1
ATOM 788 O O . TYR A 1 98 ? 16.124 10.800 -14.676 1.00 83.94 98 TYR A O 1
ATOM 796 N N . VAL A 1 99 ? 13.970 10.321 -14.270 1.00 85.31 99 VAL A N 1
ATOM 797 C CA . VAL A 1 99 ? 13.815 9.421 -15.423 1.00 85.31 99 VAL A CA 1
ATOM 798 C C . VAL A 1 99 ? 13.979 10.180 -16.740 1.00 85.31 99 VAL A C 1
ATOM 800 O O . VAL A 1 99 ? 14.681 9.702 -17.633 1.00 85.31 99 VAL A O 1
ATOM 803 N N . VAL A 1 100 ? 13.391 11.373 -16.859 1.00 84.00 100 VAL A N 1
ATOM 804 C CA . VAL A 1 100 ? 13.508 12.225 -18.054 1.00 84.00 100 VAL A CA 1
ATOM 805 C C . VAL A 1 100 ? 14.963 12.637 -18.300 1.00 84.00 100 VAL A C 1
ATOM 807 O O . VAL A 1 100 ? 15.470 12.464 -19.413 1.00 84.00 100 VAL A O 1
ATOM 810 N N . ASP A 1 101 ? 15.678 13.081 -17.265 1.00 79.94 101 ASP A N 1
ATOM 811 C CA . ASP A 1 101 ? 17.098 13.438 -17.354 1.00 79.94 101 ASP A CA 1
ATOM 812 C C . ASP A 1 101 ? 17.966 12.253 -17.807 1.00 79.94 101 ASP A C 1
ATOM 814 O O . ASP A 1 101 ? 18.868 12.390 -18.644 1.00 79.94 101 ASP A O 1
ATOM 818 N N . ARG A 1 102 ? 17.691 11.058 -17.270 1.00 81.06 102 ARG A N 1
ATOM 819 C CA . ARG A 1 102 ? 18.381 9.818 -17.649 1.00 81.06 102 ARG A CA 1
ATOM 820 C C . ARG A 1 102 ? 18.066 9.421 -19.086 1.00 81.06 102 ARG A C 1
ATOM 822 O O . ARG A 1 102 ? 18.984 9.106 -19.843 1.00 81.06 102 ARG A O 1
ATOM 829 N N . LEU A 1 103 ? 16.805 9.495 -19.502 1.00 83.56 103 LEU A N 1
ATOM 830 C CA . LEU A 1 103 ? 16.398 9.272 -20.888 1.00 83.56 103 LEU A CA 1
ATOM 831 C C . LEU A 1 103 ? 17.175 10.179 -21.847 1.00 83.56 103 LEU A C 1
ATOM 833 O O . LEU A 1 103 ? 17.739 9.690 -22.829 1.00 83.56 103 LEU A O 1
ATOM 837 N N . GLU A 1 104 ? 17.266 11.479 -21.560 1.00 80.94 104 GLU A N 1
ATOM 838 C CA . GLU A 1 104 ? 18.050 12.415 -22.371 1.00 80.94 104 GLU A CA 1
ATOM 839 C C . GLU A 1 104 ? 19.534 12.030 -22.448 1.00 80.94 104 GLU A C 1
ATOM 841 O O . GLU A 1 104 ? 20.145 12.092 -23.526 1.00 80.94 104 GLU A O 1
ATOM 846 N N . ALA A 1 105 ? 20.111 11.606 -21.322 1.00 77.44 105 ALA A N 1
ATOM 847 C CA . ALA A 1 105 ? 21.493 11.153 -21.239 1.00 77.44 105 ALA A CA 1
ATOM 848 C C . ALA A 1 105 ? 21.741 9.926 -22.133 1.00 77.44 105 ALA A C 1
ATOM 850 O O . ALA A 1 105 ? 22.681 9.919 -22.939 1.00 77.44 105 ALA A O 1
ATOM 851 N N . TYR A 1 106 ? 20.869 8.918 -22.058 1.00 81.31 106 TYR A N 1
ATOM 852 C CA . TYR A 1 106 ? 20.981 7.705 -22.867 1.00 81.31 106 TYR A CA 1
ATOM 853 C C . TYR A 1 106 ? 20.706 7.959 -24.354 1.00 81.31 106 TYR A C 1
ATOM 855 O O . TYR A 1 106 ? 21.392 7.379 -25.195 1.00 81.31 106 TYR A O 1
ATOM 863 N N . HIS A 1 107 ? 19.808 8.886 -24.710 1.00 81.62 107 HIS A N 1
ATOM 864 C CA . HIS A 1 107 ? 19.632 9.331 -26.103 1.00 81.62 107 HIS A CA 1
ATOM 865 C C . HIS A 1 107 ? 20.907 9.951 -26.672 1.00 81.62 107 HIS A C 1
ATOM 867 O O . HIS A 1 107 ? 21.310 9.644 -27.800 1.00 81.62 107 HIS A O 1
ATOM 873 N N . HIS A 1 108 ? 21.577 10.803 -25.887 1.00 75.44 108 HIS A N 1
ATOM 874 C CA . HIS A 1 108 ? 22.857 11.388 -26.284 1.00 75.44 108 HIS A CA 1
ATOM 875 C C . HIS A 1 108 ? 23.923 10.306 -26.503 1.00 75.44 108 HIS A C 1
ATOM 877 O O . HIS A 1 108 ? 24.650 10.338 -27.501 1.00 75.44 108 HIS A O 1
ATOM 883 N N . TYR A 1 109 ? 23.991 9.331 -25.595 1.00 74.56 109 TYR A N 1
ATOM 884 C CA . TYR A 1 109 ? 24.900 8.195 -25.699 1.00 74.56 109 TYR A CA 1
ATOM 885 C C . TYR A 1 109 ? 24.608 7.326 -26.932 1.00 74.56 109 TYR A C 1
ATOM 887 O O . TYR A 1 109 ? 25.523 7.021 -27.699 1.00 74.56 109 TYR A O 1
ATOM 895 N N . GLN A 1 110 ? 23.338 6.991 -27.182 1.00 75.62 110 GLN A N 1
ATOM 896 C CA . GLN A 1 110 ? 22.916 6.202 -28.339 1.00 75.62 110 GLN A CA 1
ATOM 897 C C . GLN A 1 110 ? 23.323 6.890 -29.644 1.00 75.62 110 GLN A C 1
ATOM 899 O O . GLN A 1 110 ? 23.893 6.248 -30.523 1.00 75.62 110 GLN A O 1
ATOM 904 N N . GLY A 1 111 ? 23.095 8.205 -29.766 1.00 77.06 111 GLY A N 1
ATOM 905 C CA . GLY A 1 111 ? 23.514 8.989 -30.931 1.00 77.06 111 GLY A CA 1
ATOM 906 C C . GLY A 1 111 ? 25.018 8.903 -31.212 1.00 77.06 111 GLY A C 1
ATOM 907 O O . GLY A 1 111 ? 25.420 8.868 -32.374 1.00 77.06 111 GLY A O 1
ATOM 908 N N . TRP A 1 112 ? 25.839 8.808 -30.164 1.00 70.88 112 TRP A N 1
ATOM 909 C CA . TRP A 1 112 ? 27.288 8.639 -30.275 1.00 70.88 112 TRP A CA 1
ATOM 910 C C . TRP A 1 112 ? 27.691 7.209 -30.679 1.00 70.88 112 TRP A C 1
ATOM 912 O O . TRP A 1 112 ? 28.573 7.034 -31.522 1.00 70.88 112 TRP A O 1
ATOM 922 N N . TYR A 1 113 ? 27.008 6.191 -30.140 1.00 71.19 113 TYR A N 1
ATOM 923 C CA . TYR A 1 113 ? 27.291 4.771 -30.396 1.00 71.19 113 TYR A CA 1
ATOM 924 C C . TYR A 1 113 ? 26.688 4.201 -31.687 1.00 71.19 113 TYR A C 1
ATOM 926 O O . TYR A 1 113 ? 27.050 3.087 -32.058 1.00 71.19 113 TYR A O 1
ATOM 934 N N . LYS A 1 114 ? 25.860 4.955 -32.432 1.00 64.69 114 LYS A N 1
ATOM 935 C CA . LYS A 1 114 ? 25.293 4.550 -33.745 1.00 64.69 114 LYS A CA 1
ATOM 936 C C . LYS A 1 114 ? 26.324 4.013 -34.756 1.00 64.69 114 LYS A C 1
ATOM 938 O O . LYS A 1 114 ? 25.946 3.376 -35.730 1.00 64.69 114 LYS A O 1
ATOM 943 N N . THR A 1 115 ? 27.612 4.268 -34.539 1.00 60.44 115 THR A N 1
ATOM 944 C CA . THR A 1 115 ? 28.720 3.841 -35.405 1.00 60.44 115 THR A CA 1
ATOM 945 C C . THR A 1 115 ? 29.322 2.476 -35.049 1.00 60.44 115 THR A C 1
ATOM 947 O O . THR A 1 115 ? 30.130 1.962 -35.820 1.00 60.44 115 THR A O 1
ATOM 950 N N . LYS A 1 116 ? 28.946 1.856 -33.921 1.00 61.66 116 LYS A N 1
ATOM 951 C CA . LYS A 1 116 ? 29.448 0.539 -33.502 1.00 61.66 116 LYS A CA 1
ATOM 952 C C . LYS A 1 116 ? 28.273 -0.363 -33.112 1.00 61.66 116 LYS A C 1
ATOM 954 O O . LYS A 1 116 ? 27.630 -0.127 -32.096 1.00 61.66 116 LYS A O 1
ATOM 959 N N . ASN A 1 117 ? 28.002 -1.395 -33.915 1.00 61.53 117 ASN A N 1
ATOM 960 C CA . ASN A 1 117 ? 26.990 -2.420 -33.632 1.00 61.53 117 ASN A CA 1
ATOM 961 C C . ASN A 1 117 ? 27.479 -3.344 -32.502 1.00 61.53 117 ASN A C 1
ATOM 963 O O . ASN A 1 117 ? 27.992 -4.432 -32.751 1.00 61.53 117 ASN A O 1
ATOM 967 N N . THR A 1 118 ? 27.420 -2.853 -31.266 1.00 77.94 118 THR A N 1
ATOM 968 C CA . THR A 1 118 ? 27.806 -3.592 -30.063 1.00 77.94 118 THR A CA 1
ATOM 969 C C . THR A 1 118 ? 26.569 -3.967 -29.258 1.00 77.94 118 THR A C 1
ATOM 971 O O . THR A 1 118 ? 25.566 -3.259 -29.254 1.00 77.94 118 THR A O 1
ATOM 974 N N . GLU A 1 119 ? 26.664 -5.059 -28.511 1.00 79.75 119 GLU A N 1
ATOM 975 C CA . GLU A 1 119 ? 25.662 -5.489 -27.527 1.00 79.75 119 GLU A CA 1
ATOM 976 C C . GLU A 1 119 ? 25.281 -4.377 -26.531 1.00 79.75 119 GLU A C 1
ATOM 978 O O . GLU A 1 119 ? 24.114 -4.203 -26.196 1.00 79.75 119 GLU A O 1
ATOM 983 N N . TYR A 1 120 ? 26.238 -3.524 -26.149 1.00 79.00 120 TYR A N 1
ATOM 984 C CA . TYR A 1 120 ? 25.992 -2.342 -25.313 1.00 79.00 120 TYR A CA 1
ATOM 985 C C . TYR A 1 120 ? 24.991 -1.356 -25.940 1.00 79.00 120 TYR A C 1
ATOM 987 O O . TYR A 1 120 ? 24.180 -0.762 -25.231 1.00 79.00 120 TYR A O 1
ATOM 995 N N . ALA A 1 121 ? 25.013 -1.186 -27.267 1.00 78.31 121 ALA A N 1
ATOM 996 C CA . ALA A 1 121 ? 24.062 -0.320 -27.957 1.00 78.31 121 ALA A CA 1
ATOM 997 C C . ALA A 1 121 ? 22.638 -0.900 -27.917 1.00 78.31 121 ALA A C 1
ATOM 999 O O . ALA A 1 121 ? 21.683 -0.146 -27.742 1.00 78.31 121 ALA A O 1
ATOM 1000 N N . GLN A 1 122 ? 22.491 -2.225 -28.023 1.00 81.19 122 GLN A N 1
ATOM 1001 C CA . GLN A 1 122 ? 21.192 -2.900 -27.908 1.00 81.19 122 GLN A CA 1
ATOM 1002 C C . GLN A 1 122 ? 20.613 -2.762 -26.496 1.00 81.19 122 GLN A C 1
ATOM 1004 O O . GLN A 1 122 ? 19.441 -2.427 -26.341 1.00 81.19 122 GLN A O 1
ATOM 1009 N N . VAL A 1 123 ? 21.450 -2.923 -25.468 1.00 82.56 123 VAL A N 1
ATOM 1010 C CA . VAL A 1 123 ? 21.062 -2.712 -24.066 1.00 82.56 123 VAL A CA 1
ATOM 1011 C C . VAL A 1 123 ? 20.635 -1.273 -23.798 1.00 82.56 123 VAL A C 1
ATOM 1013 O O . VAL A 1 123 ? 19.592 -1.053 -23.188 1.00 82.56 123 VAL A O 1
ATOM 1016 N N . ALA A 1 124 ? 21.378 -0.287 -24.308 1.00 81.94 124 ALA A N 1
ATOM 1017 C CA . ALA A 1 124 ? 20.998 1.119 -24.184 1.00 81.94 124 ALA A CA 1
ATOM 1018 C C . ALA A 1 124 ? 19.637 1.411 -24.841 1.00 81.94 124 ALA A C 1
ATOM 1020 O O . ALA A 1 124 ? 18.813 2.119 -24.267 1.00 81.94 124 ALA A O 1
ATOM 1021 N N . VAL A 1 125 ? 19.379 0.842 -26.025 1.00 84.06 125 VAL A N 1
ATOM 1022 C CA . VAL A 1 125 ? 18.083 0.963 -26.717 1.00 84.06 125 VAL A CA 1
ATOM 1023 C C . VAL A 1 125 ? 16.960 0.315 -25.912 1.00 84.06 125 VAL A C 1
ATOM 1025 O O . VAL A 1 125 ? 15.890 0.908 -25.773 1.00 84.06 125 VAL A O 1
ATOM 1028 N N . SER A 1 126 ? 17.200 -0.877 -25.368 1.00 85.75 126 SER A N 1
ATOM 1029 C CA . SER A 1 126 ? 16.234 -1.593 -24.535 1.00 85.75 126 SER A CA 1
ATOM 1030 C C . SER A 1 126 ? 15.872 -0.790 -23.281 1.00 85.75 126 SER A C 1
ATOM 1032 O O . SER A 1 126 ? 14.691 -0.597 -23.010 1.00 85.75 126 SER A O 1
ATOM 1034 N N . LEU A 1 127 ? 16.860 -0.213 -22.593 1.00 85.38 127 LEU A N 1
ATOM 1035 C CA . LEU A 1 127 ? 16.642 0.632 -21.416 1.00 85.38 127 LEU A CA 1
ATOM 1036 C C . LEU A 1 127 ? 15.867 1.917 -21.739 1.00 85.38 127 LEU A C 1
ATOM 1038 O O . LEU A 1 127 ? 14.946 2.299 -21.023 1.00 85.38 127 LEU A O 1
ATOM 1042 N N . VAL A 1 128 ? 16.221 2.591 -22.835 1.00 87.56 128 VAL A N 1
ATOM 1043 C CA . VAL A 1 128 ? 15.492 3.779 -23.305 1.00 87.56 128 VAL A CA 1
ATOM 1044 C C . VAL A 1 128 ? 14.040 3.437 -23.629 1.00 87.56 128 VAL A C 1
ATOM 1046 O O . VAL A 1 128 ? 13.139 4.223 -23.344 1.00 87.56 128 VAL A O 1
ATOM 1049 N N . THR A 1 129 ? 13.809 2.272 -24.233 1.00 89.19 129 THR A N 1
ATOM 1050 C CA . THR A 1 129 ? 12.462 1.779 -24.540 1.00 89.19 129 THR A CA 1
ATOM 1051 C C . THR A 1 129 ? 11.694 1.484 -23.256 1.00 89.19 129 THR A C 1
ATOM 1053 O O . THR A 1 129 ? 10.552 1.912 -23.127 1.00 89.19 129 THR A O 1
ATOM 1056 N N . PHE A 1 130 ? 12.343 0.850 -22.275 1.00 91.19 130 PHE A N 1
ATOM 1057 C CA . PHE A 1 130 ? 11.762 0.608 -20.959 1.00 91.19 130 PHE A CA 1
ATOM 1058 C C . PHE A 1 130 ? 11.289 1.910 -20.308 1.00 91.19 130 PHE A C 1
ATOM 1060 O O . PHE A 1 130 ? 10.098 2.051 -20.055 1.00 91.19 130 PHE A O 1
ATOM 1067 N N . PHE A 1 131 ? 12.170 2.897 -20.123 1.00 89.81 131 PHE A N 1
ATOM 1068 C CA . PHE A 1 131 ? 11.800 4.154 -19.464 1.00 89.81 131 PHE A CA 1
ATOM 1069 C C . PHE A 1 131 ? 10.716 4.943 -20.206 1.00 89.81 131 PHE A C 1
ATOM 1071 O O . PHE A 1 131 ? 9.926 5.631 -19.569 1.00 89.81 131 PHE A O 1
ATOM 1078 N N . ARG A 1 132 ? 10.652 4.848 -21.540 1.00 89.06 132 ARG A N 1
ATOM 1079 C CA . ARG A 1 132 ? 9.566 5.463 -22.319 1.00 89.06 132 ARG A CA 1
ATOM 1080 C C . ARG A 1 132 ? 8.215 4.834 -22.010 1.00 89.06 132 ARG A C 1
ATOM 1082 O O . ARG A 1 132 ? 7.254 5.565 -21.818 1.00 89.06 132 ARG A O 1
ATOM 1089 N N . ASN A 1 133 ? 8.169 3.508 -21.938 1.00 90.00 133 ASN A N 1
ATOM 1090 C CA . ASN A 1 133 ? 6.940 2.784 -21.638 1.00 90.00 133 ASN A CA 1
ATOM 1091 C C . ASN A 1 133 ? 6.587 2.902 -20.141 1.00 90.00 133 ASN A C 1
ATOM 1093 O O . ASN A 1 133 ? 5.429 2.939 -19.772 1.00 90.00 133 ASN A O 1
ATOM 1097 N N . HIS A 1 134 ? 7.564 3.032 -19.247 1.00 91.44 134 HIS A N 1
ATOM 1098 C CA . HIS A 1 134 ? 7.320 3.002 -17.800 1.00 91.44 134 HIS A CA 1
ATOM 1099 C C . HIS A 1 134 ? 7.341 4.387 -17.154 1.00 91.44 134 HIS A C 1
ATOM 1101 O O . HIS A 1 134 ? 7.472 4.498 -15.944 1.00 91.44 134 HIS A O 1
ATOM 1107 N N . LEU A 1 135 ? 7.211 5.464 -17.931 1.00 87.94 135 LEU A N 1
ATOM 1108 C CA . LEU A 1 135 ? 7.411 6.828 -17.432 1.00 87.94 135 LEU A CA 1
ATOM 1109 C C . LEU A 1 135 ? 6.460 7.215 -16.280 1.00 87.94 135 LEU A C 1
ATOM 1111 O O . LEU A 1 135 ? 6.830 8.033 -15.440 1.00 87.94 135 LEU A O 1
ATOM 1115 N N . GLN A 1 136 ? 5.255 6.634 -16.248 1.00 87.94 136 GLN A N 1
ATOM 1116 C CA . GLN A 1 136 ? 4.247 6.856 -15.200 1.00 87.94 136 GLN A CA 1
ATOM 1117 C C . GLN A 1 136 ? 4.554 6.113 -13.889 1.00 87.94 136 GLN A C 1
ATOM 1119 O O . GLN A 1 136 ? 4.179 6.584 -12.823 1.00 87.94 136 GLN A O 1
ATOM 1124 N N . ASP A 1 137 ? 5.212 4.955 -13.967 1.00 91.25 137 ASP A N 1
ATOM 1125 C CA . ASP A 1 137 ? 5.559 4.118 -12.812 1.00 91.25 137 ASP A CA 1
ATOM 1126 C C . ASP A 1 137 ? 6.828 3.310 -13.150 1.00 91.25 137 ASP A C 1
ATOM 1128 O O . ASP A 1 137 ? 6.738 2.133 -13.510 1.00 91.25 137 ASP A O 1
ATOM 1132 N N . PRO A 1 138 ? 8.009 3.952 -13.125 1.00 88.19 138 PRO A N 1
ATOM 1133 C CA . PRO A 1 138 ? 9.271 3.371 -13.598 1.00 88.19 138 PRO A CA 1
ATOM 1134 C C . PRO A 1 138 ? 9.763 2.195 -12.750 1.00 88.19 138 PRO A C 1
ATOM 1136 O O . PRO A 1 138 ? 10.590 1.415 -13.216 1.00 88.19 138 PRO A O 1
ATOM 1139 N N . ASP A 1 139 ? 9.255 2.069 -11.524 1.00 92.06 139 ASP A N 1
ATOM 1140 C CA . ASP A 1 139 ? 9.608 1.012 -10.580 1.00 92.06 139 ASP A CA 1
ATOM 1141 C C . ASP A 1 139 ? 8.532 -0.068 -10.426 1.00 92.06 139 ASP A C 1
ATOM 1143 O O . ASP A 1 139 ? 8.685 -0.969 -9.601 1.00 92.06 139 ASP A O 1
ATOM 1147 N N . ASN A 1 140 ? 7.447 0.002 -11.204 1.00 92.94 140 ASN A N 1
ATOM 1148 C CA . ASN A 1 140 ? 6.318 -0.924 -11.101 1.00 92.94 140 ASN A CA 1
ATOM 1149 C C . ASN A 1 140 ? 5.749 -1.018 -9.675 1.00 92.94 140 ASN A C 1
ATOM 1151 O O . ASN A 1 140 ? 5.387 -2.098 -9.204 1.00 92.94 140 ASN A O 1
ATOM 1155 N N . ALA A 1 141 ? 5.691 0.108 -8.964 1.00 93.69 141 ALA A N 1
ATOM 1156 C CA . ALA A 1 141 ? 5.221 0.152 -7.588 1.00 93.69 141 ALA A CA 1
ATOM 1157 C C . ALA A 1 141 ? 3.703 -0.065 -7.465 1.00 93.69 141 ALA A C 1
ATOM 1159 O O . ALA A 1 141 ? 3.247 -0.425 -6.381 1.00 93.69 141 ALA A O 1
ATOM 1160 N N . LEU A 1 142 ? 2.925 0.150 -8.534 1.00 94.56 142 LEU A N 1
ATOM 1161 C CA . LEU A 1 142 ? 1.461 0.023 -8.506 1.00 94.56 142 LEU A CA 1
ATOM 1162 C C . LEU A 1 142 ? 0.940 -1.302 -9.043 1.00 94.56 142 LEU A C 1
ATOM 1164 O O . LEU A 1 142 ? -0.142 -1.726 -8.646 1.00 94.56 142 LEU A O 1
ATOM 1168 N N . ILE A 1 143 ? 1.654 -1.931 -9.974 1.00 95.06 143 ILE A N 1
ATOM 1169 C CA . ILE A 1 143 ? 1.156 -3.109 -10.692 1.00 95.06 143 ILE A CA 1
ATOM 1170 C C . ILE A 1 143 ? 0.761 -4.211 -9.702 1.00 95.06 143 ILE A C 1
ATOM 1172 O O . ILE A 1 143 ? 1.446 -4.443 -8.709 1.00 95.06 143 ILE A O 1
ATOM 1176 N N . ALA A 1 144 ? -0.352 -4.892 -9.980 1.00 93.56 144 ALA A N 1
ATOM 1177 C CA . ALA A 1 144 ? -0.975 -5.903 -9.121 1.00 93.56 144 ALA A CA 1
ATOM 1178 C C . ALA A 1 144 ? -1.620 -5.377 -7.826 1.00 93.56 144 ALA A C 1
ATOM 1180 O O . ALA A 1 144 ? -2.265 -6.156 -7.121 1.00 93.56 144 ALA A O 1
ATOM 1181 N N . LEU A 1 145 ? -1.492 -4.086 -7.502 1.00 94.62 145 LEU A N 1
ATOM 1182 C CA . LEU A 1 145 ? -2.131 -3.513 -6.322 1.00 94.62 145 LEU A CA 1
ATOM 1183 C C . LEU A 1 145 ? -3.595 -3.184 -6.589 1.00 94.62 145 LEU A C 1
ATOM 1185 O O . LEU A 1 145 ? -3.995 -2.838 -7.704 1.00 94.62 145 LEU A O 1
ATOM 1189 N N . LYS A 1 146 ? -4.406 -3.279 -5.539 1.00 93.50 146 LYS A N 1
ATOM 1190 C CA . LYS A 1 146 ? -5.825 -2.940 -5.597 1.00 93.50 146 LYS A CA 1
ATOM 1191 C C . LYS A 1 146 ? -5.992 -1.417 -5.522 1.00 93.50 146 LYS A C 1
ATOM 1193 O O . LYS A 1 146 ? -5.473 -0.823 -4.578 1.00 93.50 146 LYS A O 1
ATOM 1198 N N . PRO A 1 147 ? -6.733 -0.776 -6.442 1.00 93.12 147 PRO A N 1
ATOM 1199 C CA . PRO A 1 147 ? -7.011 0.648 -6.351 1.00 93.12 147 PRO A CA 1
ATOM 1200 C C . PRO A 1 147 ? -7.979 0.961 -5.205 1.00 93.12 147 PRO A C 1
ATOM 1202 O O . PRO A 1 147 ? -8.921 0.206 -4.936 1.00 93.12 147 PRO A O 1
ATOM 1205 N N . ASN A 1 148 ? -7.792 2.124 -4.584 1.00 91.88 148 ASN A N 1
ATOM 1206 C CA . ASN A 1 148 ? -8.736 2.699 -3.641 1.00 91.88 148 ASN A CA 1
ATOM 1207 C C . ASN A 1 148 ? -10.050 3.015 -4.365 1.00 91.88 148 ASN A C 1
ATOM 1209 O O . ASN A 1 148 ? -10.139 3.936 -5.179 1.00 91.88 148 ASN A O 1
ATOM 1213 N N . THR A 1 149 ? -11.073 2.211 -4.074 1.00 85.06 149 THR A N 1
ATOM 1214 C CA . THR A 1 149 ? -12.354 2.254 -4.784 1.00 85.06 149 THR A CA 1
ATOM 1215 C C . THR A 1 149 ? -13.101 3.565 -4.542 1.00 85.06 149 THR A C 1
ATOM 1217 O O . THR A 1 149 ? -13.735 4.060 -5.466 1.00 85.06 149 THR A O 1
ATOM 1220 N N . GLU A 1 150 ? -13.003 4.156 -3.348 1.00 85.12 150 GLU A N 1
ATOM 1221 C CA . GLU A 1 150 ? -13.702 5.407 -3.023 1.00 85.12 150 GLU A CA 1
ATOM 1222 C C . GLU A 1 150 ? -13.162 6.574 -3.851 1.00 85.12 150 GLU A C 1
ATOM 1224 O O . GLU A 1 150 ? -13.931 7.261 -4.522 1.00 85.12 150 GLU A O 1
ATOM 1229 N N . LEU A 1 151 ? -11.836 6.739 -3.879 1.00 81.94 151 LEU A N 1
ATOM 1230 C CA . LEU A 1 151 ? -11.189 7.778 -4.684 1.00 81.94 151 LEU A CA 1
ATOM 1231 C C . LEU A 1 151 ? -11.428 7.554 -6.175 1.00 81.94 151 LEU A C 1
ATOM 1233 O O . LEU A 1 151 ? -11.716 8.493 -6.915 1.00 81.94 151 LEU A O 1
ATOM 1237 N N . PHE A 1 152 ? -11.336 6.303 -6.623 1.00 79.12 152 PHE A N 1
ATOM 1238 C CA . PHE A 1 152 ? -11.581 5.968 -8.017 1.00 79.12 152 PHE A CA 1
ATOM 1239 C C . PHE A 1 152 ? -13.014 6.317 -8.449 1.00 79.12 152 PHE A C 1
ATOM 1241 O O . PHE A 1 152 ? -13.198 6.948 -9.491 1.00 79.12 152 PHE A O 1
ATOM 1248 N N . LEU A 1 153 ? -14.019 5.962 -7.640 1.00 78.38 153 LEU A N 1
ATOM 1249 C CA . LEU A 1 153 ? -15.418 6.303 -7.907 1.00 78.38 153 LEU A CA 1
ATOM 1250 C C . LEU A 1 153 ? -15.643 7.817 -7.881 1.00 78.38 153 LEU A C 1
ATOM 1252 O O . LEU A 1 153 ? -16.284 8.338 -8.790 1.00 78.38 153 LEU A O 1
ATOM 1256 N N . GLU A 1 154 ? -15.067 8.534 -6.914 1.00 78.38 154 GLU A N 1
ATOM 1257 C CA . GLU A 1 154 ? -15.175 9.994 -6.828 1.00 78.38 154 GLU A CA 1
ATOM 1258 C C . GLU A 1 154 ? -14.639 10.685 -8.093 1.00 78.38 154 GLU A C 1
ATOM 1260 O O . GLU A 1 154 ? -15.283 11.583 -8.644 1.00 78.38 154 GLU A O 1
ATOM 1265 N N . HIS A 1 155 ? -13.476 10.257 -8.590 1.00 72.62 155 HIS A N 1
ATOM 1266 C CA . HIS A 1 155 ? -12.914 10.794 -9.828 1.00 72.62 155 HIS A CA 1
ATOM 1267 C C . HIS A 1 155 ? -13.781 10.455 -11.043 1.00 72.62 155 HIS A C 1
ATOM 1269 O O . HIS A 1 155 ? -14.045 11.331 -11.869 1.00 72.62 155 HIS A O 1
ATOM 1275 N N . TYR A 1 156 ? -14.274 9.220 -11.132 1.00 69.62 156 TYR A N 1
ATOM 1276 C CA . TYR A 1 156 ? -15.114 8.789 -12.247 1.00 69.62 156 TYR A CA 1
ATOM 1277 C C . TYR A 1 156 ? -16.456 9.542 -12.292 1.00 69.62 156 TYR A C 1
ATOM 1279 O O . TYR A 1 156 ? -16.907 9.959 -13.362 1.00 69.62 156 TYR A O 1
ATOM 1287 N N . GLU A 1 157 ? -17.075 9.780 -11.133 1.00 69.69 157 GLU A N 1
ATOM 1288 C CA . GLU A 1 157 ? -18.307 10.564 -11.006 1.00 69.69 157 GLU A CA 1
ATOM 1289 C C . GLU A 1 157 ? -18.101 12.029 -11.419 1.00 69.69 157 GLU A C 1
ATOM 1291 O O . GLU A 1 157 ? -18.901 12.570 -12.188 1.00 69.69 157 GLU A O 1
ATOM 1296 N N . ARG A 1 158 ? -16.996 12.661 -10.998 1.00 66.94 158 ARG A N 1
ATOM 1297 C CA . ARG A 1 158 ? -16.655 14.041 -11.398 1.00 66.94 158 ARG A CA 1
ATOM 1298 C C . ARG A 1 158 ? -16.452 14.178 -12.907 1.00 66.94 158 ARG A C 1
ATOM 1300 O O . ARG A 1 158 ? -16.906 15.159 -13.498 1.00 66.94 158 ARG A O 1
ATOM 1307 N N . SER A 1 159 ? -15.807 13.203 -13.547 1.00 60.56 159 SER A N 1
ATOM 1308 C CA . SER A 1 159 ? -15.626 13.202 -15.004 1.00 60.56 159 SER A CA 1
ATOM 1309 C C . SER A 1 159 ? -16.960 13.037 -15.752 1.00 60.56 159 SER A C 1
ATOM 1311 O O . SER A 1 159 ? -17.143 13.620 -16.827 1.00 60.56 159 SER A O 1
ATOM 1313 N N . ALA A 1 160 ? -17.921 12.302 -15.179 1.00 56.88 160 ALA A N 1
ATOM 1314 C CA . ALA A 1 160 ? -19.235 12.062 -15.778 1.00 56.88 160 ALA A CA 1
ATOM 1315 C C . ALA A 1 160 ? -20.154 13.302 -15.795 1.00 56.88 160 ALA A C 1
ATOM 1317 O O . ALA A 1 160 ? -20.984 13.429 -16.704 1.00 56.88 160 ALA A O 1
ATOM 1318 N N . ASP A 1 161 ? -19.981 14.241 -14.858 1.00 51.25 161 ASP A N 1
ATOM 1319 C CA . ASP A 1 161 ? -20.780 15.474 -14.767 1.00 51.25 161 ASP A CA 1
ATOM 1320 C C . ASP A 1 161 ? -20.442 16.528 -15.850 1.00 51.25 161 ASP A C 1
ATOM 1322 O O . ASP A 1 161 ? -21.205 17.476 -16.053 1.00 51.25 161 ASP A O 1
ATOM 1326 N N . GLY A 1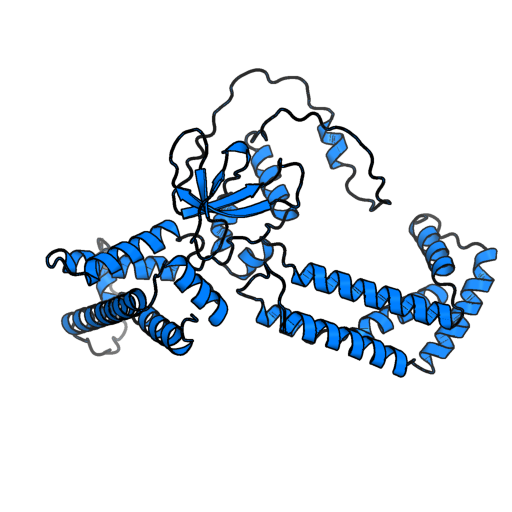 162 ? -19.358 16.344 -16.619 1.00 50.09 162 GLY A N 1
ATOM 1327 C CA . GLY A 1 162 ? -18.969 17.224 -17.737 1.00 50.09 162 GLY A CA 1
ATOM 1328 C C . GLY A 1 162 ? -19.219 16.648 -19.139 1.00 50.09 162 GLY A C 1
ATOM 1329 O O . GLY A 1 162 ? -19.619 17.373 -20.052 1.00 50.09 162 GLY A O 1
ATOM 1330 N N . LYS A 1 163 ? -19.025 15.338 -19.327 1.00 44.12 163 LYS A N 1
ATOM 1331 C CA . LYS A 1 163 ? -19.381 14.570 -20.532 1.00 44.12 163 LYS A CA 1
ATOM 1332 C C . LYS A 1 163 ? -19.667 13.141 -20.082 1.00 44.12 163 LYS A C 1
ATOM 1334 O O . LYS A 1 163 ? -18.852 12.546 -19.391 1.00 44.12 163 LYS A O 1
ATOM 1339 N N . LYS A 1 164 ? -20.815 12.586 -20.479 1.00 39.94 164 LYS A N 1
ATOM 1340 C CA . LYS A 1 164 ? -21.231 11.219 -20.127 1.00 39.94 164 LYS A CA 1
ATOM 1341 C C . LYS A 1 164 ? -20.172 10.189 -20.544 1.00 39.94 164 LYS A C 1
ATOM 1343 O O . LYS A 1 164 ? -20.231 9.698 -21.669 1.00 39.94 164 LYS A O 1
ATOM 1348 N N . TYR A 1 165 ? -19.303 9.780 -19.627 1.00 38.50 165 TYR A N 1
ATOM 1349 C CA . TYR A 1 165 ? -18.781 8.422 -19.650 1.00 38.50 165 TYR A CA 1
ATOM 1350 C C . TYR A 1 165 ? -19.937 7.513 -19.236 1.00 38.50 165 TYR A C 1
ATOM 1352 O O . TYR A 1 165 ? -20.352 7.463 -18.079 1.00 38.50 165 TYR A O 1
ATOM 1360 N N . ARG A 1 166 ? -20.567 6.880 -20.229 1.00 39.66 166 ARG A N 1
ATOM 1361 C CA . ARG A 1 166 ? -21.490 5.778 -19.971 1.00 39.66 166 ARG A CA 1
ATOM 1362 C C . ARG A 1 166 ? -20.621 4.565 -19.675 1.00 39.66 166 ARG A C 1
ATOM 1364 O O . ARG A 1 166 ? -19.964 4.071 -20.585 1.00 39.66 166 ARG A O 1
ATOM 1371 N N . LEU A 1 167 ? -20.657 4.075 -18.435 1.00 40.91 167 LEU A N 1
ATOM 1372 C CA . LEU A 1 167 ? -20.344 2.668 -18.178 1.00 40.91 167 LEU A CA 1
ATOM 1373 C C . LEU A 1 167 ? -21.119 1.823 -19.207 1.00 40.91 167 LEU A C 1
ATOM 1375 O O . LEU A 1 167 ? -22.268 2.188 -19.499 1.00 40.91 167 LEU A O 1
ATOM 1379 N N . PRO A 1 168 ? -20.533 0.753 -19.776 1.00 33.91 168 PRO A N 1
ATOM 1380 C CA . PRO A 1 168 ? -21.210 -0.083 -20.761 1.00 33.91 168 PRO A CA 1
ATOM 1381 C C . PRO A 1 168 ? -22.590 -0.492 -20.232 1.00 33.91 168 PRO A C 1
ATOM 1383 O O . PRO A 1 168 ? -22.717 -1.227 -19.253 1.00 33.91 168 PRO A O 1
ATOM 1386 N N . HIS A 1 169 ? -23.637 0.082 -20.823 1.00 39.75 169 HIS A N 1
ATOM 1387 C CA . HIS A 1 169 ? -25.016 -0.200 -20.459 1.00 39.75 169 HIS A CA 1
ATOM 1388 C C . HIS A 1 169 ? -25.395 -1.546 -21.066 1.00 39.75 169 HIS A C 1
ATOM 1390 O O . HIS A 1 169 ? -25.576 -1.608 -22.272 1.00 39.75 169 HIS A O 1
ATOM 1396 N N . ASP A 1 170 ? -25.506 -2.570 -20.219 1.00 35.41 170 ASP A N 1
ATOM 1397 C CA . ASP A 1 170 ? -26.561 -3.598 -20.259 1.00 35.41 170 ASP A CA 1
ATOM 1398 C C . ASP A 1 170 ? -26.541 -4.428 -18.966 1.00 35.41 170 ASP A C 1
ATOM 1400 O O . ASP A 1 170 ? -26.422 -5.650 -18.957 1.00 35.41 170 ASP A O 1
ATOM 1404 N N . VAL A 1 171 ? -26.664 -3.743 -17.827 1.00 34.50 171 VAL A N 1
ATOM 1405 C CA . VAL A 1 171 ? -26.992 -4.406 -16.561 1.00 34.50 171 VAL A CA 1
ATOM 1406 C C . VAL A 1 171 ? -28.112 -3.636 -15.902 1.00 34.50 171 VAL A C 1
ATOM 1408 O O . VAL A 1 171 ? -27.935 -2.518 -15.410 1.00 34.50 171 VAL A O 1
ATOM 1411 N N . GLU A 1 172 ? -29.299 -4.228 -15.935 1.00 30.77 172 GLU A N 1
ATOM 1412 C CA . GLU A 1 172 ? -30.345 -3.857 -14.998 1.00 30.77 172 GLU A CA 1
ATOM 1413 C C . GLU A 1 172 ? -29.822 -4.085 -13.573 1.00 30.77 172 GLU A C 1
ATOM 1415 O O . GLU A 1 172 ? -29.266 -5.149 -13.292 1.00 30.77 172 GLU A O 1
ATOM 1420 N N . PRO A 1 173 ? -29.976 -3.121 -12.651 1.00 32.88 173 PRO A N 1
ATOM 1421 C CA . PRO A 1 173 ? -29.667 -3.366 -11.257 1.00 32.88 173 PRO A CA 1
ATOM 1422 C C . PRO A 1 173 ? -30.684 -4.379 -10.726 1.00 32.88 173 PRO A C 1
ATOM 1424 O O . PRO A 1 173 ? -31.831 -4.032 -10.441 1.00 32.88 173 PRO A O 1
ATOM 1427 N N . VAL A 1 174 ? -30.268 -5.639 -10.604 1.00 29.58 174 VAL A N 1
ATOM 1428 C CA . VAL A 1 174 ? -31.003 -6.622 -9.813 1.00 29.58 174 VAL A CA 1
ATOM 1429 C C . VAL A 1 174 ? -30.886 -6.179 -8.360 1.00 29.58 174 VAL A C 1
ATOM 1431 O O . VAL A 1 174 ? -29.838 -6.279 -7.726 1.00 29.58 174 VAL A O 1
ATOM 1434 N N . HIS A 1 175 ? -31.978 -5.611 -7.860 1.00 35.59 175 HIS A N 1
ATOM 1435 C CA . HIS A 1 175 ? -32.214 -5.430 -6.441 1.00 35.59 175 HIS A CA 1
ATOM 1436 C C . HIS A 1 175 ? -32.383 -6.809 -5.797 1.00 35.59 175 HIS A C 1
ATOM 1438 O O . HIS A 1 175 ? -33.489 -7.336 -5.790 1.00 35.59 175 HIS A O 1
ATOM 1444 N N . GLU A 1 176 ? -31.327 -7.357 -5.200 1.00 28.92 176 GLU A N 1
ATOM 1445 C CA . GLU A 1 176 ? -31.477 -8.369 -4.153 1.00 28.92 176 GLU A CA 1
ATOM 1446 C C . GLU A 1 176 ? -30.658 -7.988 -2.914 1.00 28.92 176 GLU A C 1
ATOM 1448 O O . GLU A 1 176 ? -29.432 -7.988 -2.890 1.00 28.92 176 GLU A O 1
ATOM 1453 N N . PHE A 1 177 ? -31.429 -7.561 -1.914 1.00 35.72 177 PHE A N 1
ATOM 1454 C CA . PHE A 1 177 ? -31.190 -7.515 -0.478 1.00 35.72 177 PHE A CA 1
ATOM 1455 C C . PHE A 1 177 ? -29.873 -8.118 0.044 1.00 35.72 177 PHE A C 1
ATOM 1457 O O . PHE A 1 177 ? -29.740 -9.328 0.196 1.00 35.72 177 PHE A O 1
ATOM 1464 N N . ILE A 1 178 ? -29.003 -7.240 0.543 1.00 27.94 178 ILE A N 1
ATOM 1465 C CA . ILE A 1 178 ? -28.314 -7.472 1.815 1.00 27.94 178 ILE A CA 1
ATOM 1466 C C . ILE A 1 178 ? -28.714 -6.302 2.708 1.00 27.94 178 ILE A C 1
ATOM 1468 O O . ILE A 1 178 ? -28.313 -5.161 2.480 1.00 27.94 178 ILE A O 1
ATOM 1472 N N . ALA A 1 179 ? -29.569 -6.579 3.688 1.00 25.88 179 ALA A N 1
ATOM 1473 C CA . ALA A 1 179 ? -29.789 -5.671 4.798 1.00 25.88 179 ALA A CA 1
ATOM 1474 C C . ALA A 1 179 ? -28.488 -5.621 5.614 1.00 25.88 179 ALA A C 1
ATOM 1476 O O . ALA A 1 179 ? -28.235 -6.488 6.446 1.00 25.88 179 ALA A O 1
ATOM 1477 N N . LEU A 1 180 ? -27.637 -4.640 5.321 1.00 27.48 180 LEU A N 1
ATOM 1478 C CA . LEU A 1 180 ? -26.626 -4.179 6.264 1.00 27.48 180 LEU A CA 1
ATOM 1479 C C . LEU A 1 180 ? -27.335 -3.285 7.295 1.00 27.48 180 LEU A C 1
ATOM 1481 O O . LEU A 1 180 ? -28.160 -2.460 6.887 1.00 27.48 180 LEU A O 1
ATOM 1485 N N . PRO A 1 181 ? -27.054 -3.433 8.603 1.00 29.47 181 PRO A N 1
ATOM 1486 C CA . PRO A 1 181 ? -27.581 -2.521 9.599 1.00 29.47 181 PRO A CA 1
ATOM 1487 C C . PRO A 1 181 ? -27.040 -1.114 9.343 1.00 29.47 181 PRO A C 1
ATOM 1489 O O . PRO A 1 181 ? -25.908 -0.915 8.901 1.00 29.47 181 PRO A O 1
ATOM 1492 N N . GLU A 1 182 ? -27.922 -0.154 9.566 1.00 31.78 182 GLU A N 1
ATOM 1493 C CA . GLU A 1 182 ? -27.845 1.233 9.145 1.00 31.78 182 GLU A CA 1
ATOM 1494 C C . GLU A 1 182 ? -26.565 1.936 9.620 1.00 31.78 182 GLU A C 1
ATOM 1496 O O . GLU A 1 182 ? -26.421 2.294 10.784 1.00 31.78 182 GLU A O 1
ATOM 1501 N N . ILE A 1 183 ? -25.669 2.250 8.681 1.00 30.55 183 ILE A N 1
ATOM 1502 C CA . ILE A 1 183 ? -24.818 3.436 8.801 1.00 30.55 183 ILE A CA 1
ATOM 1503 C C . ILE A 1 183 ? -25.549 4.552 8.059 1.00 30.55 183 ILE A C 1
ATOM 1505 O O . ILE A 1 183 ? -25.455 4.726 6.841 1.00 30.55 183 ILE A O 1
ATOM 1509 N N . SER A 1 184 ? -26.358 5.285 8.819 1.00 39.09 184 SER A N 1
ATOM 1510 C CA . SER A 1 184 ? -27.012 6.510 8.386 1.00 39.09 184 SER A CA 1
ATOM 1511 C C . SER A 1 184 ? -25.959 7.554 8.007 1.00 39.09 184 SER A C 1
ATOM 1513 O O . SER A 1 184 ? -25.278 8.088 8.881 1.00 39.09 184 SER A O 1
ATOM 1515 N N . ASN A 1 185 ? -25.816 7.821 6.706 1.00 34.81 185 ASN A N 1
ATOM 1516 C CA . ASN A 1 185 ? -25.740 9.159 6.093 1.00 34.81 185 ASN A CA 1
ATOM 1517 C C . ASN A 1 185 ? -25.196 9.062 4.659 1.00 34.81 185 ASN A C 1
ATOM 1519 O O . ASN A 1 185 ? -24.093 9.514 4.383 1.00 34.81 185 ASN A O 1
ATOM 1523 N N . ASN A 1 186 ? -25.968 8.488 3.725 1.00 38.31 186 ASN A N 1
ATOM 1524 C CA . ASN A 1 186 ? -25.762 8.744 2.287 1.00 38.31 186 ASN A CA 1
ATOM 1525 C C . ASN A 1 186 ? -26.976 8.424 1.386 1.00 38.31 186 ASN A C 1
ATOM 1527 O O . ASN A 1 186 ? -26.855 8.173 0.189 1.00 38.31 186 ASN A O 1
ATOM 1531 N N . THR A 1 187 ? -28.198 8.486 1.917 1.00 37.97 187 THR A N 1
ATOM 1532 C CA . THR A 1 187 ? -29.435 8.183 1.166 1.00 37.97 187 THR A CA 1
ATOM 1533 C C . THR A 1 187 ? -29.936 9.323 0.258 1.00 37.97 187 THR A C 1
ATOM 1535 O O . THR A 1 187 ? -30.887 9.140 -0.500 1.00 37.97 187 THR A O 1
ATOM 1538 N N . SER A 1 188 ? -29.277 10.487 0.252 1.00 40.34 188 SER A N 1
ATOM 1539 C CA . SER A 1 188 ? -29.663 11.660 -0.560 1.00 40.34 188 SER A CA 1
ATOM 1540 C C . SER A 1 188 ? -29.210 11.581 -2.032 1.00 40.34 188 SER A C 1
ATOM 1542 O O . SER A 1 188 ? -29.883 12.108 -2.924 1.00 40.34 188 SER A O 1
ATOM 1544 N N . LEU A 1 189 ? -28.106 10.880 -2.320 1.00 36.00 189 LEU A N 1
ATOM 1545 C CA . LEU A 1 189 ? -27.512 10.797 -3.665 1.00 36.00 189 LEU A CA 1
ATOM 1546 C C . LEU A 1 189 ? -28.258 9.817 -4.587 1.00 36.00 189 LEU A C 1
ATOM 1548 O O . LEU A 1 189 ? -28.558 10.142 -5.736 1.00 36.00 189 LEU A O 1
ATOM 1552 N N . VAL A 1 190 ? -28.686 8.669 -4.055 1.00 35.66 190 VAL A N 1
ATOM 1553 C CA . VAL A 1 190 ? -29.404 7.631 -4.823 1.00 35.66 190 VAL A CA 1
ATOM 1554 C C . VAL A 1 190 ? -30.822 8.079 -5.220 1.00 35.66 190 VAL A C 1
ATOM 1556 O O . VAL A 1 190 ? -31.327 7.712 -6.283 1.00 35.66 190 VAL A O 1
ATOM 1559 N N . ALA A 1 191 ? -31.468 8.935 -4.419 1.00 36.22 191 ALA A N 1
ATOM 1560 C CA . ALA A 1 191 ? -32.803 9.460 -4.720 1.00 36.22 191 ALA A CA 1
ATOM 1561 C C . ALA A 1 191 ? -32.801 10.511 -5.851 1.00 36.22 191 ALA A C 1
ATOM 1563 O O . ALA A 1 191 ? -33.750 10.570 -6.638 1.00 36.22 191 ALA A O 1
ATOM 1564 N N . LYS A 1 192 ? -31.722 11.296 -6.000 1.00 37.78 192 LYS A N 1
ATOM 1565 C CA . LYS A 1 192 ? -31.590 12.301 -7.076 1.00 37.78 192 LYS A CA 1
ATOM 1566 C C . LYS A 1 192 ? -31.320 11.687 -8.458 1.00 37.78 192 LYS A C 1
ATOM 1568 O O . LYS A 1 192 ? -31.620 12.321 -9.468 1.00 37.78 192 LYS A O 1
ATOM 1573 N N . LEU A 1 193 ? -30.856 10.437 -8.518 1.00 36.12 193 LEU A N 1
ATOM 1574 C CA . LEU A 1 193 ? -30.637 9.691 -9.766 1.00 36.12 193 LEU A CA 1
ATOM 1575 C C . LEU A 1 193 ? -31.933 9.143 -10.405 1.00 36.12 193 LEU A C 1
ATOM 1577 O O . LEU A 1 193 ? -31.942 8.828 -11.596 1.00 36.12 193 LEU A O 1
ATOM 1581 N N . LYS A 1 194 ? -33.059 9.077 -9.674 1.00 36.38 194 LYS A N 1
ATOM 1582 C CA . LYS A 1 194 ? -34.320 8.497 -10.189 1.00 36.38 194 LYS A CA 1
ATOM 1583 C C . LYS A 1 194 ? -35.176 9.449 -11.037 1.00 36.38 194 LYS A C 1
ATOM 1585 O O . LYS A 1 194 ? -35.965 8.979 -11.854 1.00 36.38 194 LYS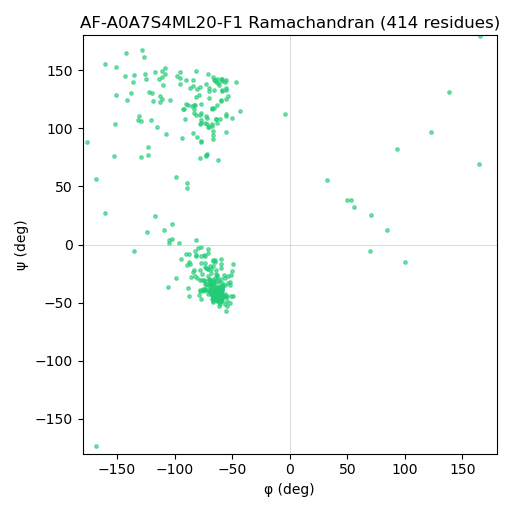 A O 1
ATOM 1590 N N . THR A 1 195 ? -35.028 10.769 -10.922 1.00 32.50 195 THR A N 1
ATOM 1591 C CA . THR A 1 195 ? -35.956 11.736 -11.555 1.00 32.50 195 THR A CA 1
ATOM 1592 C C . THR A 1 195 ? -35.517 12.294 -12.913 1.00 32.50 195 THR A C 1
ATOM 1594 O O . THR A 1 195 ? -36.267 13.058 -13.518 1.00 32.50 195 THR A O 1
ATOM 1597 N N . ARG A 1 196 ? -34.366 11.889 -13.470 1.00 35.88 196 ARG A N 1
ATOM 1598 C CA . ARG A 1 196 ? -33.846 12.457 -14.737 1.00 35.88 196 ARG A CA 1
ATOM 1599 C C . ARG A 1 196 ? -33.726 11.479 -15.910 1.00 35.88 196 ARG A C 1
ATOM 1601 O O . ARG A 1 196 ? -32.986 11.726 -16.857 1.00 35.88 196 ARG A O 1
ATOM 1608 N N . LYS A 1 197 ? -34.509 10.396 -15.909 1.00 40.62 197 LYS A N 1
ATOM 1609 C CA . LYS A 1 197 ? -34.535 9.395 -16.992 1.00 40.62 197 LYS A CA 1
ATOM 1610 C C . LYS A 1 197 ? -35.694 9.607 -17.974 1.00 40.62 197 LYS A C 1
ATOM 1612 O O . LYS A 1 197 ? -36.491 8.702 -18.165 1.00 40.62 197 LYS A O 1
ATOM 1617 N N . ARG A 1 198 ? -35.794 10.771 -18.631 1.00 36.28 198 ARG A N 1
ATOM 1618 C CA . ARG A 1 198 ? -36.556 10.921 -19.894 1.00 36.28 198 ARG A CA 1
ATOM 1619 C C . ARG A 1 198 ? -35.969 12.037 -20.757 1.00 36.28 198 ARG A C 1
ATOM 1621 O O . ARG A 1 198 ? -36.235 13.204 -20.501 1.00 36.28 198 ARG A O 1
ATOM 1628 N N . ARG A 1 199 ? -35.237 11.620 -21.799 1.00 38.66 199 ARG A N 1
ATOM 1629 C CA . ARG A 1 199 ? -34.781 12.334 -23.018 1.00 38.66 199 ARG A CA 1
ATOM 1630 C C . ARG A 1 199 ? -33.264 12.308 -23.170 1.00 38.66 199 ARG A C 1
ATOM 1632 O O . ARG A 1 199 ? -32.567 13.149 -22.624 1.00 38.66 199 ARG A O 1
ATOM 1639 N N . SER A 1 200 ? -32.772 11.360 -23.963 1.00 33.28 200 SER A N 1
ATOM 1640 C CA . SER A 1 200 ? -31.628 11.564 -24.862 1.00 33.28 200 SER A CA 1
ATOM 1641 C C . SER A 1 200 ? -31.420 10.285 -25.678 1.00 33.28 200 SER A C 1
ATOM 1643 O O . SER A 1 200 ? -30.705 9.365 -25.286 1.00 33.28 200 SER A O 1
ATOM 1645 N N . THR A 1 201 ? -32.125 10.230 -26.802 1.00 40.91 201 THR A N 1
ATOM 1646 C CA . THR A 1 201 ? -31.797 9.427 -27.981 1.00 40.91 201 THR A CA 1
ATOM 1647 C C . THR A 1 201 ? -30.973 10.309 -28.919 1.00 40.91 201 THR A C 1
ATOM 1649 O O . THR A 1 201 ? -31.515 11.312 -29.381 1.00 40.91 201 THR A O 1
ATOM 1652 N N . ARG A 1 202 ? -29.710 9.929 -29.177 1.00 37.38 202 ARG A N 1
ATOM 1653 C CA . ARG A 1 202 ? -28.855 10.199 -30.365 1.00 37.38 202 ARG A CA 1
ATOM 1654 C C . ARG A 1 202 ? -27.406 10.540 -30.004 1.00 37.38 202 ARG A C 1
ATOM 1656 O O . ARG A 1 202 ? -27.170 11.449 -29.218 1.00 37.38 202 ARG A O 1
ATOM 1663 N N . GLY A 1 203 ? -26.488 9.856 -30.694 1.00 34.28 203 GLY A N 1
ATOM 1664 C CA . GLY A 1 203 ? -25.079 10.219 -30.860 1.00 34.28 203 GLY A CA 1
ATOM 1665 C C . GLY A 1 203 ? -24.150 9.594 -29.828 1.00 34.28 203 GLY A C 1
ATOM 1666 O O . GLY A 1 203 ? -23.815 10.248 -28.847 1.00 34.28 203 GLY A O 1
ATOM 1667 N N . SER A 1 204 ? -23.743 8.340 -30.043 1.00 35.97 204 SER A N 1
ATOM 1668 C CA . SER A 1 204 ? -22.572 7.780 -29.362 1.00 35.97 204 SER A CA 1
ATOM 1669 C C . SER A 1 204 ? -21.330 8.432 -29.959 1.00 35.97 204 SER A C 1
ATOM 1671 O O . SER A 1 204 ? -20.974 8.135 -31.093 1.00 35.97 204 SER A O 1
ATOM 1673 N N . ALA A 1 205 ? -20.728 9.369 -29.234 1.00 39.00 205 ALA A N 1
ATOM 1674 C CA . ALA A 1 205 ? -19.339 9.716 -29.468 1.00 39.00 205 ALA A CA 1
ATOM 1675 C C . ALA A 1 205 ? -18.519 8.554 -28.903 1.00 39.00 205 ALA A C 1
ATOM 1677 O O . ALA A 1 205 ? -18.458 8.397 -27.684 1.00 39.00 205 ALA A O 1
ATOM 1678 N N . GLU A 1 206 ? -17.987 7.703 -29.778 1.00 42.94 206 GLU A N 1
ATOM 1679 C CA . GLU A 1 206 ? -16.895 6.802 -29.419 1.00 42.94 206 GLU A CA 1
ATOM 1680 C C . GLU A 1 206 ? -15.775 7.688 -28.872 1.00 42.94 206 GLU A C 1
ATOM 1682 O O . GLU A 1 206 ? -15.262 8.572 -29.557 1.00 42.94 206 GLU A O 1
ATOM 1687 N N . SER A 1 207 ? -15.503 7.573 -27.575 1.00 49.75 207 SER A N 1
ATOM 1688 C CA . SER A 1 207 ? -14.320 8.187 -27.000 1.00 49.75 207 SER A CA 1
ATOM 1689 C C . SER A 1 207 ? -13.136 7.372 -27.498 1.00 49.75 207 SER A C 1
ATOM 1691 O O . SER A 1 207 ? -12.980 6.233 -27.063 1.00 49.75 207 SER A O 1
ATOM 1693 N N . ASP A 1 208 ? -12.334 7.942 -28.396 1.00 56.69 208 ASP A N 1
ATOM 1694 C CA . ASP A 1 208 ? -11.025 7.422 -28.804 1.00 56.69 208 ASP A CA 1
ATOM 1695 C C . ASP A 1 208 ? -10.075 7.399 -27.592 1.00 56.69 208 ASP A C 1
ATOM 1697 O O . ASP A 1 208 ? -9.183 8.235 -27.438 1.00 56.69 208 ASP A O 1
ATOM 1701 N N . THR A 1 209 ? -10.290 6.477 -26.657 1.00 63.38 209 THR A N 1
ATOM 1702 C CA . THR A 1 209 ? -9.303 6.163 -25.628 1.00 63.38 209 THR A CA 1
ATOM 1703 C C . THR A 1 209 ? -8.242 5.296 -26.282 1.00 63.38 209 THR A C 1
ATOM 1705 O O . THR A 1 209 ? -8.358 4.073 -26.326 1.00 63.38 209 THR A O 1
ATOM 1708 N N . HIS A 1 210 ? -7.222 5.941 -26.840 1.00 82.44 210 HIS A N 1
ATOM 1709 C CA . HIS A 1 210 ? -6.039 5.251 -27.334 1.00 82.44 210 HIS A CA 1
ATOM 1710 C C . HIS A 1 210 ? -5.154 4.861 -26.150 1.00 82.44 210 HIS A C 1
ATOM 1712 O O . HIS A 1 210 ? -4.489 5.712 -25.564 1.00 82.44 210 HIS A O 1
ATOM 1718 N N . TYR A 1 211 ? -5.162 3.576 -25.799 1.00 90.19 211 TYR A N 1
ATOM 1719 C CA . TYR A 1 211 ? -4.196 3.000 -24.868 1.00 90.19 211 TYR A CA 1
ATOM 1720 C C . TYR A 1 211 ? -2.817 2.955 -25.530 1.00 90.19 211 TYR A C 1
ATOM 1722 O O . TYR A 1 211 ? -2.697 2.543 -26.686 1.00 90.19 211 TYR A O 1
ATOM 1730 N N . MET A 1 212 ? -1.774 3.360 -24.812 1.00 92.06 212 MET A N 1
ATOM 1731 C CA . MET A 1 212 ? -0.391 3.248 -25.264 1.00 92.06 212 MET A CA 1
ATOM 1732 C C . MET A 1 212 ? 0.344 2.171 -24.473 1.00 92.06 212 MET A C 1
ATOM 1734 O O . MET A 1 212 ? 0.092 1.962 -23.287 1.00 92.06 212 MET A O 1
ATOM 1738 N N . VAL A 1 213 ? 1.287 1.486 -25.128 1.00 93.06 213 VAL A N 1
ATOM 1739 C CA . VAL A 1 213 ? 2.180 0.544 -24.443 1.00 93.06 213 VAL A CA 1
ATOM 1740 C C . VAL A 1 213 ? 2.880 1.267 -23.304 1.00 93.06 213 VAL A C 1
ATOM 1742 O O . VAL A 1 213 ? 3.538 2.287 -23.517 1.00 93.06 213 VAL A O 1
ATOM 1745 N N . GLY A 1 214 ? 2.757 0.702 -22.109 1.00 92.81 214 GLY A N 1
ATOM 1746 C CA . GLY A 1 214 ? 3.327 1.258 -20.903 1.00 92.81 214 GLY A CA 1
ATOM 1747 C C . GLY A 1 214 ? 2.362 2.034 -20.008 1.00 92.81 214 GLY A C 1
ATOM 1748 O O . GLY A 1 214 ? 2.680 2.233 -18.833 1.00 92.81 214 GLY A O 1
ATOM 1749 N N . ASP A 1 215 ? 1.181 2.406 -20.508 1.00 93.75 215 ASP A N 1
ATOM 1750 C CA . ASP A 1 215 ? 0.171 3.087 -19.699 1.00 93.75 215 ASP A CA 1
ATOM 1751 C C . ASP A 1 215 ? -0.251 2.237 -18.498 1.00 93.75 215 ASP A C 1
ATOM 1753 O O . ASP A 1 215 ? -0.396 1.012 -18.592 1.00 93.75 215 ASP A O 1
ATOM 1757 N N . ILE A 1 216 ? -0.487 2.908 -17.370 1.00 95.19 216 ILE A N 1
ATOM 1758 C CA . ILE A 1 216 ? -1.145 2.309 -16.214 1.00 95.19 216 ILE A CA 1
ATOM 1759 C C . ILE A 1 216 ? -2.654 2.332 -16.439 1.00 95.19 216 ILE A C 1
ATOM 1761 O O . ILE A 1 216 ? -3.256 3.374 -16.701 1.00 95.19 216 ILE A O 1
ATOM 1765 N N . VAL A 1 217 ? -3.275 1.168 -16.300 1.00 94.38 217 VAL A N 1
ATOM 1766 C CA . VAL A 1 217 ? -4.722 0.978 -16.406 1.00 94.38 217 VAL A CA 1
ATOM 1767 C C . VAL A 1 217 ? -5.251 0.270 -15.168 1.00 94.38 217 VAL A C 1
ATOM 1769 O O . VAL A 1 217 ? -4.506 -0.371 -14.426 1.00 94.38 217 VAL A O 1
ATOM 1772 N N . ILE A 1 218 ? -6.557 0.372 -14.949 1.00 93.38 218 ILE A N 1
ATOM 1773 C CA . ILE A 1 218 ? -7.261 -0.402 -13.930 1.00 93.38 218 ILE A CA 1
ATOM 1774 C C . ILE A 1 218 ? -8.022 -1.520 -14.631 1.00 93.38 218 ILE A C 1
ATOM 1776 O O . ILE A 1 218 ? -8.835 -1.271 -15.519 1.00 93.38 218 ILE A O 1
ATOM 1780 N N . LEU A 1 219 ? -7.762 -2.757 -14.224 1.00 92.44 219 LEU A N 1
ATOM 1781 C CA . LEU A 1 219 ? -8.449 -3.941 -14.723 1.00 92.44 219 LEU A CA 1
ATOM 1782 C C . LEU A 1 219 ? -9.556 -4.361 -13.778 1.00 92.44 219 LEU A C 1
ATOM 1784 O O . LEU A 1 219 ? -9.385 -4.304 -12.564 1.00 92.44 219 LEU A O 1
ATOM 1788 N N . SER A 1 220 ? -10.642 -4.877 -14.342 1.00 88.75 220 SER A N 1
ATOM 1789 C CA . SER A 1 220 ? -11.702 -5.568 -13.619 1.00 88.75 220 SER A CA 1
ATOM 1790 C C . SER A 1 220 ? -11.751 -7.032 -14.062 1.00 88.75 220 SER A C 1
ATOM 1792 O O . SER A 1 220 ? -12.289 -7.347 -15.119 1.00 88.75 220 SER A O 1
ATOM 1794 N N . LYS A 1 221 ? -11.185 -7.953 -13.263 1.00 76.44 221 LYS A N 1
ATOM 1795 C CA . LYS A 1 221 ? -11.154 -9.402 -13.596 1.00 76.44 221 LYS A CA 1
ATOM 1796 C C . LYS A 1 221 ? -12.517 -10.095 -13.491 1.00 76.44 221 LYS A C 1
ATOM 1798 O O . LYS A 1 221 ? -12.671 -11.266 -13.831 1.00 76.44 221 LYS A O 1
ATOM 1803 N N . GLN A 1 222 ? -13.510 -9.387 -12.976 1.00 71.44 222 GLN A N 1
ATOM 1804 C CA . GLN A 1 222 ? -14.907 -9.788 -12.944 1.00 71.44 222 GLN A CA 1
ATOM 1805 C C . GLN A 1 222 ? -15.723 -8.637 -13.527 1.00 71.44 222 GLN A C 1
ATOM 1807 O O . GLN A 1 222 ? -15.194 -7.543 -13.698 1.00 71.44 222 GLN A O 1
ATOM 1812 N N . PRO A 1 223 ? -17.006 -8.837 -13.850 1.00 59.81 223 PRO A N 1
ATOM 1813 C CA . PRO A 1 223 ? -17.818 -7.716 -14.279 1.00 59.81 223 PRO A CA 1
ATOM 1814 C C . PRO A 1 223 ? -17.792 -6.589 -13.230 1.00 59.81 223 PRO A C 1
ATOM 1816 O O . PRO A 1 223 ? -17.818 -6.871 -12.030 1.00 59.81 223 PRO A O 1
ATOM 1819 N N . ILE A 1 224 ? -17.759 -5.333 -13.690 1.00 54.75 224 ILE A N 1
ATOM 1820 C CA . ILE A 1 224 ? -17.438 -4.114 -12.909 1.00 54.75 224 ILE A CA 1
ATOM 1821 C C . ILE A 1 224 ? -18.239 -3.980 -11.595 1.00 54.75 224 ILE A C 1
ATOM 1823 O O . ILE A 1 224 ? -17.789 -3.340 -10.649 1.00 54.75 224 ILE A O 1
ATOM 1827 N N . TRP A 1 225 ? -19.402 -4.626 -11.483 1.00 55.53 225 TRP A N 1
ATOM 1828 C CA . TRP A 1 225 ? -20.229 -4.647 -10.272 1.00 55.53 225 TRP A CA 1
ATOM 1829 C C . TRP A 1 225 ? -19.669 -5.475 -9.101 1.00 55.53 225 TRP A C 1
ATOM 1831 O O . TRP A 1 225 ? -20.266 -5.463 -8.026 1.00 55.53 225 TRP A O 1
ATOM 1841 N N . LYS A 1 226 ? -18.535 -6.175 -9.256 1.00 54.88 226 LYS A N 1
ATOM 1842 C CA . LYS A 1 226 ? -17.829 -6.837 -8.145 1.00 54.88 226 LYS A CA 1
ATOM 1843 C C . LYS A 1 226 ? -16.529 -6.085 -7.797 1.00 54.88 226 LYS A C 1
ATOM 1845 O O . LYS A 1 226 ? -15.485 -6.371 -8.383 1.00 54.88 226 LYS A O 1
ATOM 1850 N N . PRO A 1 227 ? -16.549 -5.166 -6.808 1.00 53.59 227 PRO A N 1
ATOM 1851 C CA . PRO A 1 227 ? -15.426 -4.268 -6.494 1.00 53.59 227 PRO A CA 1
ATOM 1852 C C . PRO A 1 227 ? -14.155 -4.980 -5.993 1.00 53.59 227 PRO A C 1
ATOM 1854 O O . PRO A 1 227 ? -13.078 -4.390 -5.963 1.00 53.59 227 PRO A O 1
ATOM 1857 N N . HIS A 1 228 ? -14.239 -6.264 -5.634 1.00 57.75 228 HIS A N 1
ATOM 1858 C CA . HIS A 1 228 ? -13.090 -7.059 -5.184 1.00 57.75 228 HIS A CA 1
ATOM 1859 C C . HIS A 1 228 ? -12.157 -7.525 -6.315 1.00 57.75 228 HIS A C 1
ATOM 1861 O O . HIS A 1 228 ? -11.150 -8.163 -6.028 1.00 57.75 228 HIS A O 1
ATOM 1867 N N . ALA A 1 229 ? -12.468 -7.220 -7.578 1.00 78.06 229 ALA A N 1
ATOM 1868 C CA . ALA A 1 229 ? -11.693 -7.675 -8.733 1.00 78.06 229 ALA A CA 1
ATOM 1869 C C . ALA A 1 229 ? -10.892 -6.565 -9.438 1.00 78.06 229 ALA A C 1
ATOM 1871 O O . ALA A 1 229 ? -10.428 -6.789 -10.558 1.00 78.06 229 ALA A O 1
ATOM 1872 N N . LEU A 1 230 ? -10.765 -5.381 -8.821 1.00 89.94 230 LEU A N 1
ATOM 1873 C CA . LEU A 1 230 ? -10.002 -4.270 -9.389 1.00 89.94 230 LEU A CA 1
ATOM 1874 C C . LEU A 1 230 ? -8.507 -4.386 -9.076 1.00 89.94 230 LEU A C 1
ATOM 1876 O O . LEU A 1 230 ? -8.139 -4.653 -7.932 1.00 89.94 230 LEU A O 1
ATOM 1880 N N . MET A 1 231 ? -7.652 -4.130 -10.066 1.00 93.56 231 MET A N 1
ATOM 1881 C CA . MET A 1 231 ? -6.201 -4.018 -9.873 1.00 93.56 231 MET A CA 1
ATOM 1882 C C . MET A 1 231 ? -5.550 -3.081 -10.885 1.00 93.56 231 MET A C 1
ATOM 1884 O O . MET A 1 231 ? -6.039 -2.944 -12.005 1.00 93.56 231 MET A O 1
ATOM 1888 N N . PHE A 1 232 ? -4.427 -2.477 -10.512 1.00 95.62 232 PHE A N 1
ATOM 1889 C CA . PHE A 1 232 ? -3.557 -1.787 -11.456 1.00 95.62 232 PHE A CA 1
ATOM 1890 C C . PHE A 1 232 ? -2.809 -2.789 -12.336 1.00 95.62 232 PHE A C 1
ATOM 1892 O O . PHE A 1 232 ? -2.300 -3.811 -11.865 1.00 95.62 232 PHE A O 1
ATOM 1899 N N . ALA A 1 233 ? -2.712 -2.467 -13.618 1.00 96.50 233 ALA A N 1
ATOM 1900 C CA . ALA A 1 233 ? -1.958 -3.222 -14.602 1.00 96.50 233 ALA A CA 1
ATOM 1901 C C . ALA A 1 233 ? -1.278 -2.282 -15.592 1.00 96.50 233 ALA A C 1
ATOM 1903 O O . ALA A 1 233 ? -1.633 -1.106 -15.690 1.00 96.50 233 ALA A O 1
ATOM 1904 N N . ARG A 1 234 ? -0.315 -2.817 -16.341 1.00 96.69 234 ARG A N 1
ATOM 1905 C CA . ARG A 1 234 ? 0.378 -2.074 -17.394 1.00 96.69 234 ARG A CA 1
ATOM 1906 C C . ARG A 1 234 ? -0.013 -2.588 -18.762 1.00 96.69 234 ARG A C 1
ATOM 1908 O O . ARG A 1 234 ? -0.038 -3.796 -18.968 1.00 96.69 234 ARG A O 1
ATOM 1915 N N . VAL A 1 235 ? -0.248 -1.693 -19.713 1.00 96.62 235 VAL A N 1
ATOM 1916 C CA . VAL A 1 235 ? -0.455 -2.067 -21.117 1.00 96.62 235 VAL A CA 1
ATOM 1917 C C . VAL A 1 235 ? 0.843 -2.627 -21.702 1.00 96.62 235 VAL A C 1
ATOM 1919 O O . VAL A 1 235 ? 1.851 -1.929 -21.790 1.00 96.62 235 VAL A O 1
ATOM 1922 N N . ALA A 1 236 ? 0.820 -3.891 -22.110 1.00 95.31 236 ALA A N 1
ATOM 1923 C CA . ALA A 1 236 ? 1.942 -4.585 -22.734 1.00 95.31 236 ALA A CA 1
ATOM 1924 C C . ALA A 1 236 ? 1.957 -4.385 -24.255 1.00 95.31 236 ALA A C 1
ATOM 1926 O O . ALA A 1 236 ? 3.009 -4.142 -24.840 1.00 95.31 236 ALA A O 1
ATOM 1927 N N . ASP A 1 237 ? 0.785 -4.509 -24.881 1.00 94.50 237 ASP A N 1
ATOM 1928 C CA . ASP A 1 237 ? 0.590 -4.416 -26.328 1.00 94.50 237 ASP A CA 1
ATOM 1929 C C . ASP A 1 237 ? -0.886 -4.126 -26.645 1.00 94.50 237 ASP A C 1
ATOM 1931 O O . ASP A 1 237 ? -1.777 -4.461 -25.856 1.00 94.50 237 ASP A O 1
ATOM 1935 N N . VAL A 1 238 ? -1.148 -3.534 -27.809 1.00 90.06 238 VAL A N 1
ATOM 1936 C CA . VAL A 1 238 ? -2.493 -3.198 -28.300 1.00 90.06 238 VAL A CA 1
ATOM 1937 C C . VAL A 1 238 ? -2.683 -3.883 -29.655 1.00 90.06 238 VAL A C 1
ATOM 1939 O O . VAL A 1 238 ? -2.504 -3.245 -30.692 1.00 90.06 238 VAL A O 1
ATOM 1942 N N . PRO A 1 239 ? -2.943 -5.205 -29.654 1.00 81.81 239 PRO A N 1
ATOM 1943 C CA . PRO A 1 239 ? -2.854 -6.003 -30.866 1.00 81.81 239 PRO A CA 1
ATOM 1944 C C . PRO A 1 239 ? -3.963 -5.702 -31.881 1.00 81.81 239 PRO A C 1
ATOM 1946 O O . PRO A 1 239 ? -3.622 -5.662 -33.051 1.00 81.81 239 PRO A O 1
ATOM 1949 N N . ASP A 1 240 ? -5.223 -5.476 -31.464 1.00 77.12 240 ASP A N 1
ATOM 1950 C CA . ASP A 1 240 ? -6.401 -5.257 -32.338 1.00 77.12 240 ASP A CA 1
ATOM 1951 C C . ASP A 1 240 ? -7.633 -4.748 -31.526 1.00 77.12 240 ASP A C 1
ATOM 1953 O O . ASP A 1 240 ? -7.536 -4.510 -30.320 1.00 77.12 240 ASP A O 1
ATOM 1957 N N . ASP A 1 241 ? -8.814 -4.633 -32.159 1.00 77.94 241 ASP A N 1
ATOM 1958 C CA . ASP A 1 241 ? -10.089 -4.156 -31.571 1.00 77.94 241 ASP A CA 1
ATOM 1959 C C . ASP A 1 241 ? -10.697 -5.072 -30.477 1.00 77.94 241 ASP A C 1
ATOM 1961 O O . ASP A 1 241 ? -11.627 -4.674 -29.770 1.00 77.94 241 ASP A O 1
ATOM 1965 N N . GLU A 1 242 ? -10.215 -6.311 -30.320 1.00 81.94 242 GLU A N 1
ATOM 1966 C CA . GLU A 1 242 ? -10.804 -7.292 -29.388 1.00 81.94 242 GLU A CA 1
ATOM 1967 C C . GLU A 1 242 ? -10.419 -7.054 -27.915 1.00 81.94 242 GLU A C 1
ATOM 1969 O O . GLU A 1 242 ? -11.120 -7.496 -26.998 1.00 81.94 242 GLU A O 1
ATOM 1974 N N . GLY A 1 243 ? -9.312 -6.355 -27.660 1.00 90.81 243 GLY A N 1
ATOM 1975 C CA . GLY A 1 243 ? -8.777 -6.177 -26.315 1.00 90.81 243 GLY A CA 1
ATOM 1976 C C . GLY A 1 243 ? -7.348 -5.652 -26.300 1.00 90.81 243 GLY A C 1
ATOM 1977 O O . GLY A 1 243 ? -6.715 -5.464 -27.335 1.00 90.81 243 GLY A O 1
ATOM 1978 N N . ILE A 1 244 ? -6.815 -5.460 -25.098 1.00 94.44 244 ILE A N 1
ATOM 1979 C CA . ILE A 1 244 ? -5.413 -5.088 -24.892 1.00 94.44 244 ILE A CA 1
ATOM 1980 C C . ILE A 1 244 ? -4.678 -6.182 -24.126 1.00 94.44 244 ILE A C 1
ATOM 1982 O O . ILE A 1 244 ? -5.264 -6.873 -23.291 1.00 94.44 244 ILE A O 1
ATOM 1986 N N . ARG A 1 245 ? -3.382 -6.350 -24.393 1.00 96.19 245 ARG A N 1
ATOM 1987 C CA . ARG A 1 245 ? -2.530 -7.205 -23.564 1.00 96.19 245 ARG A CA 1
ATOM 1988 C C . ARG A 1 245 ? -1.997 -6.395 -22.403 1.00 96.19 245 ARG A C 1
ATOM 1990 O O . ARG A 1 245 ? -1.519 -5.281 -22.601 1.00 96.19 245 ARG A O 1
ATOM 1997 N N . VAL A 1 246 ? -2.039 -6.966 -21.209 1.00 96.69 246 VAL A N 1
ATOM 1998 C CA . VAL A 1 246 ? -1.649 -6.275 -19.980 1.00 96.69 246 VAL A CA 1
ATOM 1999 C C . VAL A 1 246 ? -0.782 -7.147 -19.085 1.00 96.69 246 VAL A C 1
ATOM 2001 O O . VAL A 1 246 ? -0.961 -8.363 -19.021 1.00 96.69 246 VAL A O 1
ATOM 2004 N N . TYR A 1 247 ? 0.155 -6.515 -18.385 1.00 96.50 247 TYR A N 1
ATOM 2005 C CA . TYR A 1 247 ? 0.921 -7.115 -17.302 1.00 96.50 247 TYR A CA 1
ATOM 2006 C C . TYR A 1 247 ? 0.200 -6.889 -15.977 1.00 96.50 247 TYR A C 1
ATOM 2008 O O . TYR A 1 247 ? -0.015 -5.751 -15.556 1.00 96.50 247 TYR A O 1
ATOM 2016 N N . CYS A 1 248 ? -0.140 -7.984 -15.301 1.00 94.88 248 CYS A N 1
ATOM 2017 C CA . CYS A 1 248 ? -0.764 -7.965 -13.974 1.00 94.88 248 CYS A CA 1
ATOM 2018 C C . CYS A 1 248 ? 0.214 -8.289 -12.848 1.00 94.88 248 CYS A C 1
ATOM 2020 O O . CYS A 1 248 ? -0.211 -8.441 -11.707 1.00 94.88 248 CYS A O 1
ATOM 2022 N N . ASN A 1 249 ? 1.500 -8.455 -13.159 1.00 93.44 249 ASN A N 1
ATOM 2023 C CA . ASN A 1 249 ? 2.540 -8.685 -12.170 1.00 93.44 249 ASN A CA 1
ATOM 2024 C C . ASN A 1 249 ? 3.648 -7.627 -12.325 1.00 93.44 249 ASN A C 1
ATOM 2026 O O . ASN A 1 249 ? 3.962 -7.268 -13.461 1.00 93.44 249 ASN A O 1
ATOM 2030 N N . PRO A 1 250 ? 4.253 -7.137 -11.225 1.00 93.00 250 PRO A N 1
ATOM 2031 C CA . PRO A 1 250 ? 5.261 -6.072 -11.285 1.00 93.00 250 PRO A CA 1
ATOM 2032 C C . PRO A 1 250 ? 6.539 -6.451 -12.034 1.00 93.00 250 PRO A C 1
ATOM 2034 O O . PRO A 1 250 ? 7.282 -5.585 -12.486 1.00 93.00 250 PRO A O 1
ATOM 2037 N N . ALA A 1 251 ? 6.809 -7.752 -12.138 1.00 91.25 251 ALA A N 1
ATOM 2038 C CA . ALA A 1 251 ? 7.951 -8.272 -12.862 1.00 91.25 251 ALA A CA 1
ATOM 2039 C C . ALA A 1 251 ? 7.698 -8.341 -14.372 1.00 91.25 251 ALA A C 1
ATOM 2041 O O . ALA A 1 251 ? 8.637 -8.621 -15.091 1.00 91.25 251 ALA A O 1
ATOM 2042 N N . GLU A 1 252 ? 6.480 -8.122 -14.872 1.00 93.50 252 GLU A N 1
ATOM 2043 C CA . GLU A 1 252 ? 6.122 -8.156 -16.298 1.00 93.50 252 GLU A CA 1
ATOM 2044 C C . GLU A 1 252 ? 6.599 -9.409 -17.051 1.00 93.50 252 GLU A C 1
ATOM 2046 O O . GLU A 1 252 ? 7.053 -9.362 -18.195 1.00 93.50 252 GLU A O 1
ATOM 2051 N N . THR A 1 253 ? 6.534 -10.567 -16.397 1.00 90.56 253 THR A N 1
ATOM 2052 C CA . THR A 1 253 ? 6.954 -11.843 -17.002 1.00 90.56 253 THR A CA 1
ATOM 2053 C C . THR A 1 253 ? 5.880 -12.474 -17.882 1.00 90.56 253 THR A C 1
ATOM 2055 O O . THR A 1 253 ? 6.197 -13.226 -18.800 1.00 90.56 253 THR A O 1
ATOM 2058 N N . GLU A 1 254 ? 4.610 -12.182 -17.604 1.00 92.25 254 GLU A N 1
ATOM 2059 C CA . GLU A 1 254 ? 3.447 -12.808 -18.231 1.00 92.25 254 GLU A CA 1
ATOM 2060 C C . GLU A 1 254 ? 2.401 -11.736 -18.530 1.00 92.25 254 GLU A C 1
ATOM 2062 O O . GLU A 1 254 ? 2.066 -10.936 -17.653 1.00 92.25 254 GLU A O 1
ATOM 2067 N N . SER A 1 255 ? 1.890 -11.726 -19.765 1.00 94.69 255 SER A N 1
ATOM 2068 C CA . SER A 1 255 ? 0.799 -10.839 -20.179 1.00 94.69 255 SER A CA 1
ATOM 2069 C C . SER A 1 255 ? -0.479 -11.626 -20.452 1.00 94.69 255 SER A C 1
ATOM 2071 O O . SER A 1 255 ? -0.440 -12.736 -20.986 1.00 94.69 255 SER A O 1
ATOM 2073 N N . GLU A 1 256 ? -1.618 -11.031 -20.109 1.00 94.69 256 GLU A N 1
ATOM 2074 C CA . GLU A 1 256 ? -2.956 -11.557 -20.391 1.00 94.69 256 GLU A CA 1
ATOM 2075 C C . GLU A 1 256 ? -3.683 -10.649 -21.394 1.00 94.69 256 GLU A C 1
ATOM 2077 O O . GLU A 1 256 ? -3.521 -9.431 -21.359 1.00 94.69 256 GLU A O 1
ATOM 2082 N N . LEU A 1 257 ? -4.455 -11.232 -22.320 1.00 94.75 257 LEU A N 1
ATOM 2083 C CA . LEU A 1 257 ? -5.333 -10.477 -23.220 1.00 94.75 257 LEU A CA 1
ATOM 2084 C C . LEU A 1 257 ? -6.646 -10.190 -22.489 1.00 94.75 257 LEU A C 1
ATOM 2086 O O . LEU A 1 257 ? -7.345 -11.125 -22.096 1.00 94.75 257 LEU A O 1
ATOM 2090 N N . VAL A 1 258 ? -6.978 -8.912 -22.326 1.00 93.25 258 VAL A N 1
ATOM 2091 C CA . VAL A 1 258 ? -8.145 -8.458 -21.568 1.00 93.25 258 VAL A CA 1
ATOM 2092 C C . VAL A 1 258 ? -9.087 -7.666 -22.480 1.00 93.25 258 VAL A C 1
ATOM 2094 O O . VAL A 1 258 ? -8.632 -6.750 -23.173 1.00 93.25 258 VAL A O 1
ATOM 2097 N N . PRO A 1 259 ? -10.400 -7.978 -22.492 1.00 91.50 259 PRO A N 1
ATOM 2098 C CA . PRO A 1 259 ? -11.382 -7.215 -23.257 1.00 91.50 259 PRO A CA 1
ATOM 2099 C C . PRO A 1 259 ? -11.419 -5.745 -22.834 1.00 91.50 259 PRO A C 1
ATOM 2101 O O . PRO A 1 259 ? -11.386 -5.447 -21.640 1.00 91.50 259 PRO A O 1
ATOM 2104 N N . LEU A 1 260 ? -11.607 -4.824 -23.784 1.00 88.56 260 LEU A N 1
ATOM 2105 C CA . LEU A 1 260 ? -11.686 -3.380 -23.495 1.00 88.56 260 LEU A CA 1
ATOM 2106 C C . LEU A 1 260 ? -12.785 -3.023 -22.478 1.00 88.56 260 LEU A C 1
ATOM 2108 O O . LEU A 1 260 ? -12.641 -2.076 -21.713 1.00 88.56 260 LEU A O 1
ATOM 2112 N N . SER A 1 261 ? -13.861 -3.813 -22.406 1.00 86.69 261 SER A N 1
ATOM 2113 C CA . SER A 1 261 ? -14.941 -3.637 -21.424 1.00 86.69 261 SER A CA 1
ATOM 2114 C C . SER A 1 261 ? -14.515 -3.859 -19.966 1.00 86.69 261 SER A C 1
ATOM 2116 O O . SER A 1 261 ? -15.251 -3.478 -19.057 1.00 86.69 261 SER A O 1
ATOM 2118 N N . GLN A 1 262 ? -13.3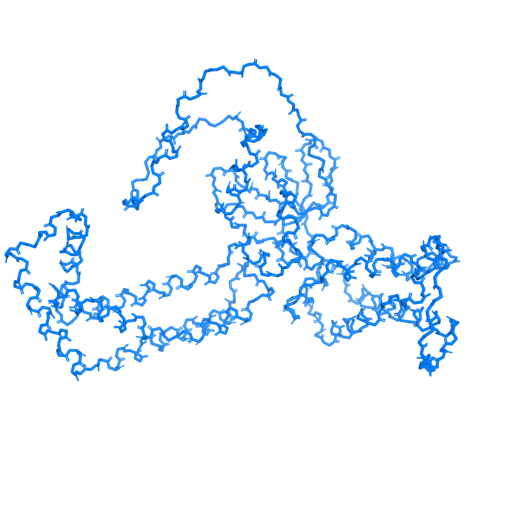49 -4.469 -19.737 1.00 89.31 262 GLN A N 1
ATOM 2119 C CA . GLN A 1 262 ? -12.769 -4.736 -18.418 1.00 89.31 262 GLN A CA 1
ATOM 2120 C C . GLN A 1 262 ? -11.614 -3.789 -18.072 1.00 89.31 262 GLN A C 1
ATOM 2122 O O . GLN A 1 262 ? -11.025 -3.919 -17.000 1.00 89.31 262 GLN A O 1
ATOM 2127 N N . VAL A 1 263 ? -11.285 -2.848 -18.957 1.00 89.75 263 VAL A N 1
ATOM 2128 C CA . VAL A 1 263 ? -10.151 -1.938 -18.801 1.00 89.75 263 VAL A CA 1
ATOM 2129 C C . VAL A 1 263 ? -10.665 -0.526 -18.595 1.00 89.75 263 VAL A C 1
ATOM 2131 O O . VAL A 1 263 ? -11.425 0.001 -19.403 1.00 89.75 263 VAL A O 1
ATOM 2134 N N . VAL A 1 264 ? -10.198 0.126 -17.537 1.00 89.19 264 VAL A N 1
ATOM 2135 C CA . VAL A 1 264 ? -10.444 1.546 -17.308 1.00 89.19 264 VAL A CA 1
ATOM 2136 C C . VAL A 1 264 ? -9.132 2.306 -17.420 1.00 89.19 264 VAL A C 1
ATOM 2138 O O . VAL A 1 264 ? -8.164 2.013 -16.718 1.00 89.19 264 VAL A O 1
ATOM 2141 N N . ALA A 1 265 ? -9.104 3.282 -18.329 1.00 89.19 265 ALA A N 1
ATOM 2142 C CA . ALA A 1 265 ? -7.981 4.197 -18.464 1.00 89.19 265 ALA A CA 1
ATOM 2143 C C . ALA A 1 265 ? -7.844 5.058 -17.202 1.00 89.19 265 ALA A C 1
ATOM 2145 O O . ALA A 1 265 ? -8.842 5.490 -16.616 1.00 89.19 265 ALA A O 1
ATOM 2146 N N . LEU A 1 266 ? -6.605 5.323 -16.796 1.00 88.38 266 LEU A N 1
ATOM 2147 C CA . LEU A 1 266 ? -6.339 6.205 -15.672 1.00 88.38 266 LEU A CA 1
ATOM 2148 C C . LEU A 1 266 ? -6.666 7.654 -16.057 1.00 88.38 266 LEU A C 1
ATOM 2150 O O . LEU A 1 266 ? -6.268 8.135 -17.118 1.00 88.38 266 LEU A O 1
ATOM 2154 N N . HIS A 1 267 ? -7.399 8.364 -15.199 1.00 86.81 267 HIS A N 1
ATOM 2155 C CA . HIS A 1 267 ? -7.682 9.781 -15.429 1.00 86.81 267 HIS A CA 1
ATOM 2156 C C . HIS A 1 267 ? -6.376 10.601 -15.360 1.00 86.81 267 HIS A C 1
ATOM 2158 O O . HIS A 1 267 ? -5.559 10.321 -14.479 1.00 86.81 267 HIS A O 1
ATOM 2164 N N . PRO A 1 268 ? -6.175 11.635 -16.204 1.00 84.56 268 PRO A N 1
ATOM 2165 C CA . PRO A 1 268 ? -4.954 12.449 -16.199 1.00 84.56 268 PRO A CA 1
ATOM 2166 C C . PRO A 1 268 ? -4.562 12.996 -14.817 1.00 84.56 268 PRO A C 1
ATOM 2168 O O . PRO A 1 268 ? -3.416 12.845 -14.413 1.00 84.56 268 PRO A O 1
ATOM 2171 N N . ASP A 1 269 ? -5.518 13.519 -14.043 1.00 84.69 269 ASP A N 1
ATOM 2172 C CA . ASP A 1 269 ? -5.274 14.002 -12.669 1.00 84.69 269 ASP A CA 1
ATOM 2173 C C . ASP A 1 269 ? -4.697 12.914 -11.736 1.00 84.69 269 ASP A C 1
ATOM 2175 O O . ASP A 1 269 ? -3.882 13.183 -10.850 1.00 84.69 269 ASP A O 1
ATOM 2179 N N . ILE A 1 270 ? -5.120 11.659 -11.930 1.00 86.88 270 ILE A N 1
ATOM 2180 C CA . ILE A 1 270 ? -4.599 10.520 -11.168 1.00 86.88 270 ILE A CA 1
ATOM 2181 C C . ILE A 1 270 ? -3.198 10.159 -11.675 1.00 86.88 270 ILE A C 1
ATOM 2183 O O . ILE A 1 270 ? -2.322 9.866 -10.866 1.00 86.88 270 ILE A O 1
ATOM 2187 N N . ALA A 1 271 ? -2.959 10.235 -12.988 1.00 86.00 271 ALA A N 1
ATOM 2188 C CA . ALA A 1 271 ? -1.639 10.015 -13.578 1.00 86.00 271 ALA A CA 1
ATOM 2189 C C . ALA A 1 271 ? -0.597 11.030 -13.065 1.00 86.00 271 ALA A C 1
ATOM 2191 O O . ALA A 1 271 ? 0.524 10.645 -12.740 1.00 86.00 271 ALA A O 1
ATOM 2192 N N . GLU A 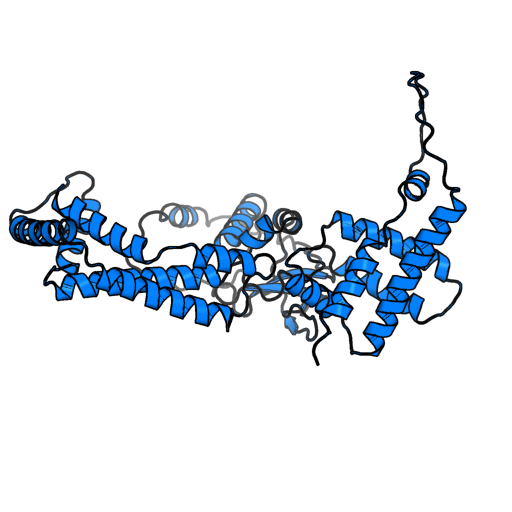1 272 ? -0.968 12.305 -12.908 1.00 83.88 272 GLU A N 1
ATOM 2193 C CA . GLU A 1 272 ? -0.106 13.332 -12.297 1.00 83.88 272 GLU A CA 1
ATOM 2194 C C . GLU A 1 272 ? 0.243 12.999 -10.837 1.00 83.88 272 GLU A C 1
ATOM 2196 O O . GLU A 1 272 ? 1.380 13.192 -10.391 1.00 83.88 272 GLU A O 1
ATOM 2201 N N . SER A 1 273 ? -0.717 12.421 -10.110 1.00 84.06 273 SER A N 1
ATOM 2202 C CA . SER A 1 273 ? -0.551 11.990 -8.718 1.00 84.06 273 SER A CA 1
ATOM 2203 C C . SER A 1 273 ? 0.433 10.822 -8.553 1.00 84.06 273 SER A C 1
ATOM 2205 O O . SER A 1 273 ? 0.884 10.569 -7.436 1.00 84.06 273 SER A O 1
ATOM 2207 N N . LEU A 1 274 ? 0.813 10.128 -9.635 1.00 86.06 274 LEU A N 1
ATOM 2208 C CA . LEU A 1 274 ? 1.792 9.032 -9.590 1.00 86.06 274 LEU A CA 1
ATOM 2209 C C . LEU A 1 274 ? 3.242 9.508 -9.410 1.00 86.06 274 LEU A C 1
ATOM 2211 O O . LEU A 1 274 ? 4.132 8.704 -9.155 1.00 86.06 274 LEU A O 1
ATOM 2215 N N . SER A 1 275 ? 3.489 10.816 -9.501 1.00 82.56 275 SER A N 1
ATOM 2216 C CA . SER A 1 275 ? 4.818 11.399 -9.283 1.00 82.56 275 SER A CA 1
ATOM 2217 C C . SER A 1 275 ? 5.276 11.365 -7.816 1.00 82.56 275 SER A C 1
ATOM 2219 O O . SER A 1 275 ? 6.476 11.417 -7.542 1.00 82.56 275 SER A O 1
ATOM 2221 N N . GLU A 1 276 ? 4.347 11.236 -6.861 1.00 87.62 276 GLU A N 1
ATOM 2222 C CA . GLU A 1 276 ? 4.636 11.297 -5.428 1.00 87.62 276 GLU A CA 1
ATOM 2223 C C . GLU A 1 276 ? 4.206 10.026 -4.683 1.00 87.62 276 GLU A C 1
ATOM 2225 O O . GLU A 1 276 ? 3.043 9.626 -4.729 1.00 87.62 276 GLU A O 1
ATOM 2230 N N . ILE A 1 277 ? 5.101 9.466 -3.857 1.00 90.25 277 ILE A N 1
ATOM 2231 C CA . ILE A 1 277 ? 4.834 8.252 -3.055 1.00 90.25 277 ILE A CA 1
ATOM 2232 C C . ILE A 1 277 ? 3.575 8.399 -2.193 1.00 90.25 277 ILE A C 1
ATOM 2234 O O . ILE A 1 277 ? 2.752 7.492 -2.130 1.00 90.25 277 ILE A O 1
ATOM 2238 N N . LYS A 1 278 ? 3.405 9.548 -1.528 1.00 90.44 278 LYS A N 1
ATOM 2239 C CA . LYS A 1 278 ? 2.250 9.796 -0.649 1.00 90.44 278 LYS A CA 1
ATOM 2240 C C . LYS A 1 278 ? 0.931 9.814 -1.413 1.00 90.44 278 LYS A C 1
ATOM 2242 O O . LYS A 1 278 ? -0.103 9.468 -0.851 1.00 90.44 278 LYS A O 1
ATOM 2247 N N . SER A 1 279 ? 0.962 10.272 -2.656 1.00 90.81 279 SER A N 1
ATOM 2248 C CA . SER A 1 279 ? -0.213 10.350 -3.512 1.00 90.81 279 SER A CA 1
ATOM 2249 C C . SER A 1 279 ? -0.525 8.970 -4.089 1.00 90.81 279 SER A C 1
ATOM 2251 O O . SER A 1 279 ? -1.662 8.527 -3.971 1.00 90.81 279 SER A O 1
ATOM 2253 N N . MET A 1 280 ? 0.490 8.224 -4.543 1.00 91.62 280 MET A N 1
ATOM 2254 C CA . MET A 1 280 ? 0.360 6.808 -4.922 1.00 91.62 280 MET A CA 1
ATOM 2255 C C . MET A 1 280 ? -0.209 5.944 -3.793 1.00 91.62 280 MET A C 1
ATOM 2257 O O . MET A 1 280 ? -1.130 5.170 -4.030 1.00 91.62 280 MET A O 1
ATOM 2261 N N . GLN A 1 281 ? 0.277 6.118 -2.559 1.00 92.56 281 GLN A N 1
ATOM 2262 C CA . GLN A 1 281 ? -0.202 5.363 -1.398 1.00 92.56 281 GLN A CA 1
ATOM 2263 C C . GLN A 1 281 ? -1.707 5.557 -1.166 1.00 92.56 281 GLN A C 1
ATOM 2265 O O . GLN A 1 281 ? -2.403 4.616 -0.812 1.00 92.56 281 GLN A O 1
ATOM 2270 N N . LYS A 1 282 ? -2.243 6.762 -1.402 1.00 92.06 282 LYS A N 1
ATOM 2271 C CA . LYS A 1 282 ? -3.688 7.017 -1.268 1.00 92.06 282 LYS A CA 1
ATOM 2272 C C . LYS A 1 282 ? -4.510 6.300 -2.336 1.00 92.06 282 LYS A C 1
ATOM 2274 O O . LYS A 1 282 ? -5.664 5.965 -2.082 1.00 92.06 282 LYS A O 1
ATOM 2279 N N . LEU A 1 283 ? -3.933 6.093 -3.520 1.00 91.94 283 LEU A N 1
ATOM 2280 C CA . LEU A 1 283 ? -4.595 5.468 -4.666 1.00 91.94 283 LEU A CA 1
ATOM 2281 C C . LEU A 1 283 ? -4.709 3.951 -4.545 1.00 91.94 283 LEU A C 1
ATOM 2283 O O . LEU A 1 283 ? -5.414 3.352 -5.354 1.00 91.94 283 LEU A O 1
ATOM 2287 N N . VAL A 1 284 ? -4.049 3.329 -3.571 1.00 94.06 284 VAL A N 1
ATOM 2288 C CA . VAL A 1 284 ? -4.088 1.883 -3.342 1.00 94.06 284 VAL A CA 1
ATOM 2289 C C . VAL A 1 284 ? -4.838 1.558 -2.052 1.00 94.06 284 VAL A C 1
ATOM 2291 O O . VAL A 1 284 ? -4.842 2.338 -1.105 1.00 94.06 284 VAL A O 1
ATOM 2294 N N . CYS A 1 285 ? -5.490 0.400 -2.016 1.00 92.00 285 CYS A N 1
ATOM 2295 C CA . CYS A 1 285 ? -5.929 -0.211 -0.765 1.00 92.00 285 CYS A CA 1
ATOM 2296 C C . CYS A 1 285 ? -4.748 -0.985 -0.177 1.00 92.00 285 CYS A C 1
ATOM 2298 O O . CYS A 1 285 ? -4.344 -1.991 -0.764 1.00 92.00 285 CYS A O 1
ATOM 2300 N N . ASP A 1 286 ? -4.215 -0.540 0.960 1.00 90.81 286 ASP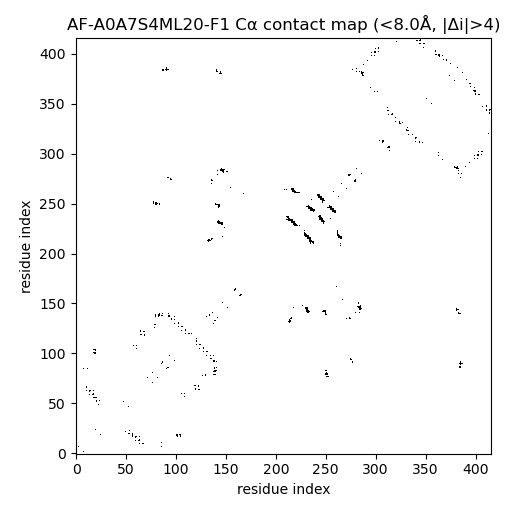 A N 1
ATOM 2301 C CA . ASP A 1 286 ? -3.132 -1.253 1.633 1.00 90.81 286 ASP A CA 1
ATOM 2302 C C . ASP A 1 286 ? -3.709 -2.365 2.533 1.00 90.81 286 ASP A C 1
ATOM 2304 O O . ASP A 1 286 ? -4.466 -2.070 3.461 1.00 90.81 286 ASP A O 1
ATOM 2308 N N . PRO A 1 287 ? -3.378 -3.652 2.311 1.00 92.12 287 PRO A N 1
ATOM 2309 C CA . PRO A 1 287 ? -3.820 -4.742 3.184 1.00 92.12 287 PRO A CA 1
ATOM 2310 C C . PRO A 1 287 ? -3.359 -4.596 4.644 1.00 92.12 287 PRO A C 1
ATOM 2312 O O . PRO A 1 287 ? -3.914 -5.252 5.528 1.00 92.12 287 PRO A O 1
ATOM 2315 N N . LEU A 1 288 ? -2.361 -3.751 4.928 1.00 93.88 288 LEU A N 1
ATOM 2316 C CA . LEU A 1 288 ? -1.972 -3.426 6.301 1.00 93.88 288 LEU A CA 1
ATOM 2317 C C . LEU A 1 288 ? -3.064 -2.650 7.054 1.00 93.88 288 LEU A C 1
ATOM 2319 O O . LEU A 1 288 ? -3.211 -2.844 8.263 1.00 93.88 288 LEU A O 1
ATOM 2323 N N . ASP A 1 289 ? -3.872 -1.846 6.357 1.00 91.50 289 ASP A N 1
ATOM 2324 C CA . ASP A 1 289 ? -5.012 -1.147 6.959 1.00 91.50 289 ASP A CA 1
ATOM 2325 C C . ASP A 1 289 ? -6.104 -2.146 7.370 1.00 91.50 289 ASP A C 1
ATOM 2327 O O . ASP A 1 289 ? -6.640 -2.081 8.479 1.00 91.50 289 ASP A O 1
ATOM 2331 N N . ASP A 1 290 ? -6.391 -3.131 6.511 1.00 91.56 290 ASP A N 1
ATOM 2332 C CA . ASP A 1 290 ? -7.333 -4.217 6.808 1.00 91.56 290 ASP A CA 1
ATOM 2333 C C . ASP A 1 290 ? -6.859 -5.052 8.006 1.00 91.56 290 ASP A C 1
ATOM 2335 O O . ASP A 1 290 ? -7.646 -5.376 8.902 1.00 91.56 290 ASP A O 1
ATOM 2339 N N . PHE A 1 291 ? -5.559 -5.360 8.063 1.00 95.00 291 PHE A N 1
ATOM 2340 C CA . PHE A 1 291 ? -4.956 -6.038 9.208 1.00 95.00 291 PHE A CA 1
ATOM 2341 C C . PHE A 1 291 ? -5.118 -5.223 10.497 1.00 95.00 291 PHE A C 1
ATOM 2343 O O . PHE A 1 291 ? -5.542 -5.766 11.518 1.00 95.00 291 PHE A O 1
ATOM 2350 N N . PHE A 1 292 ? -4.818 -3.922 10.459 1.00 95.31 292 PHE A N 1
ATOM 2351 C CA . PHE A 1 292 ? -4.948 -3.040 11.615 1.00 95.31 292 PHE A CA 1
ATOM 2352 C C . PHE A 1 292 ? -6.391 -2.965 12.131 1.00 95.31 292 PHE A C 1
ATOM 2354 O O . PHE A 1 292 ? -6.631 -3.058 13.341 1.00 95.31 292 PHE A O 1
ATOM 2361 N N . ASN A 1 293 ? -7.357 -2.842 11.219 1.00 94.62 293 ASN A N 1
ATOM 2362 C CA . ASN A 1 293 ? -8.778 -2.824 11.550 1.00 94.62 293 ASN A CA 1
ATOM 2363 C C . ASN A 1 293 ? -9.217 -4.146 12.193 1.00 94.62 293 ASN A C 1
ATOM 2365 O O . ASN A 1 293 ? -9.893 -4.135 13.223 1.00 94.62 293 ASN A O 1
ATOM 2369 N N . ASN A 1 294 ? -8.778 -5.280 11.640 1.00 96.25 294 ASN A N 1
ATOM 2370 C CA . ASN A 1 294 ? -9.050 -6.601 12.203 1.00 96.25 294 ASN A CA 1
ATOM 2371 C C . ASN A 1 294 ? -8.449 -6.746 13.611 1.00 96.25 294 ASN A C 1
ATOM 2373 O O . ASN A 1 294 ? -9.144 -7.124 14.553 1.00 96.25 294 ASN A O 1
ATOM 2377 N N . LEU A 1 295 ? -7.183 -6.367 13.794 1.00 96.44 295 LEU A N 1
ATOM 2378 C CA . LEU A 1 295 ? -6.522 -6.439 15.096 1.00 96.44 295 LEU A CA 1
ATOM 2379 C C . LEU A 1 295 ? -7.216 -5.544 16.136 1.00 96.44 295 LEU A C 1
ATOM 2381 O O . LEU A 1 295 ? -7.411 -5.949 17.283 1.00 96.44 295 LEU A O 1
ATOM 2385 N N . THR A 1 296 ? -7.662 -4.354 15.731 1.00 96.81 296 THR A N 1
ATOM 2386 C CA . THR A 1 296 ? -8.444 -3.447 16.584 1.00 96.81 296 THR A CA 1
ATOM 2387 C C . THR A 1 296 ? -9.782 -4.063 17.002 1.00 96.81 296 THR A C 1
ATOM 2389 O O . THR A 1 296 ? -10.168 -3.958 18.172 1.00 96.81 296 THR A O 1
ATOM 2392 N N . GLU A 1 297 ? -10.477 -4.739 16.086 1.00 97.12 297 GLU A N 1
ATOM 2393 C CA . GLU A 1 297 ? -11.729 -5.437 16.396 1.00 97.12 297 GLU A CA 1
ATOM 2394 C C . GLU A 1 297 ? -11.491 -6.623 17.345 1.00 97.12 297 GLU A C 1
ATOM 2396 O O . GLU A 1 297 ? -12.216 -6.778 18.324 1.00 97.12 297 GLU A O 1
ATOM 2401 N N . GLN A 1 298 ? -10.407 -7.384 17.180 1.00 97.69 298 GLN A N 1
ATOM 2402 C CA . GLN A 1 298 ? -10.050 -8.458 18.117 1.00 97.69 298 GLN A CA 1
ATOM 2403 C C . GLN A 1 298 ? -9.730 -7.928 19.524 1.00 97.69 298 GLN A C 1
ATOM 2405 O O . GLN A 1 298 ? -10.113 -8.529 20.530 1.00 97.69 298 GLN A O 1
ATOM 2410 N N . VAL A 1 299 ? -9.051 -6.780 19.631 1.00 97.56 299 VAL A N 1
ATOM 2411 C CA . VAL A 1 299 ? -8.813 -6.108 20.923 1.00 97.56 299 VAL A CA 1
ATOM 2412 C C . VAL A 1 299 ? -10.137 -5.713 21.576 1.00 97.56 299 VAL A C 1
ATOM 2414 O O . VAL A 1 299 ? -10.323 -5.893 22.784 1.00 97.56 299 VAL A O 1
ATOM 2417 N N . LYS A 1 300 ? -11.079 -5.199 20.786 1.00 96.19 300 LYS A N 1
ATOM 2418 C CA . LYS A 1 300 ? -12.424 -4.841 21.237 1.00 96.19 300 LYS A CA 1
ATOM 2419 C C . LYS A 1 300 ? -13.201 -6.068 21.724 1.00 96.19 300 LYS A C 1
ATOM 2421 O O . LYS A 1 300 ? -13.748 -6.010 22.824 1.00 96.19 300 LYS A O 1
ATOM 2426 N N . GLU A 1 301 ? -13.209 -7.163 20.967 1.00 96.88 301 GLU A N 1
ATOM 2427 C CA . GLU A 1 301 ? -13.845 -8.432 21.347 1.00 96.88 301 GLU A CA 1
ATOM 2428 C C . GLU A 1 301 ? -13.261 -8.986 22.650 1.00 96.88 301 GLU A C 1
ATOM 2430 O O . GLU A 1 301 ? -14.004 -9.265 23.590 1.00 96.88 301 GLU A O 1
ATOM 2435 N N . ARG A 1 302 ? -11.928 -9.045 22.767 1.00 97.75 302 ARG A N 1
ATOM 2436 C CA . ARG A 1 302 ? -11.241 -9.479 23.997 1.00 97.75 302 ARG A CA 1
ATOM 2437 C C . ARG A 1 302 ? -11.571 -8.590 25.192 1.00 97.75 302 ARG A C 1
ATOM 2439 O O . ARG A 1 302 ? -11.732 -9.093 26.301 1.00 97.75 302 ARG A O 1
ATOM 2446 N N . THR A 1 303 ? -11.698 -7.281 24.977 1.00 97.38 303 THR A N 1
ATOM 2447 C CA . THR A 1 303 ? -12.107 -6.338 26.028 1.00 97.38 303 THR A CA 1
ATOM 2448 C C . THR A 1 303 ? -13.546 -6.570 26.470 1.00 97.38 303 THR A C 1
ATOM 2450 O O . THR A 1 303 ? -13.815 -6.560 27.669 1.00 97.38 303 THR A O 1
ATOM 2453 N N . ASN A 1 304 ? -14.466 -6.815 25.536 1.00 96.00 304 ASN A N 1
ATOM 2454 C CA . ASN A 1 304 ? -15.851 -7.132 25.876 1.00 96.00 304 ASN A CA 1
ATOM 2455 C C . ASN A 1 304 ? -15.943 -8.472 26.629 1.00 96.00 304 ASN A C 1
ATOM 2457 O O . ASN A 1 304 ? -16.566 -8.527 27.683 1.00 96.00 304 ASN A O 1
ATOM 2461 N N . ALA A 1 305 ? -15.234 -9.508 26.171 1.00 97.06 305 ALA A N 1
ATOM 2462 C CA . ALA A 1 305 ? -15.191 -10.810 26.839 1.00 97.06 305 ALA A CA 1
ATOM 2463 C C . ALA A 1 305 ? -14.609 -10.722 28.263 1.00 97.06 305 ALA A C 1
ATOM 2465 O O . ALA A 1 305 ? -15.111 -11.358 29.189 1.00 97.06 305 ALA A O 1
ATOM 2466 N N . PHE A 1 306 ? -13.573 -9.901 28.466 1.00 97.81 306 PHE A N 1
ATOM 2467 C CA . PHE A 1 306 ? -13.032 -9.620 29.798 1.00 97.81 306 PHE A CA 1
ATOM 2468 C C . PHE A 1 306 ? -14.074 -8.960 30.714 1.00 97.81 306 PHE A C 1
ATOM 2470 O O . PHE A 1 306 ? -14.242 -9.374 31.861 1.00 97.81 306 PHE A O 1
ATOM 2477 N N . LEU A 1 307 ? -14.809 -7.965 30.209 1.00 96.50 307 LEU A N 1
ATOM 2478 C CA . LEU A 1 307 ? -15.884 -7.306 30.955 1.00 96.50 307 LEU A CA 1
ATOM 2479 C C . LEU A 1 307 ? -17.011 -8.279 31.323 1.00 96.50 307 LEU A C 1
ATOM 2481 O O . LEU A 1 307 ? -17.456 -8.303 32.473 1.00 96.50 307 LEU A O 1
ATOM 2485 N N . GLU A 1 308 ? -17.425 -9.122 30.382 1.00 96.19 308 GLU A N 1
ATOM 2486 C CA . GLU A 1 308 ? -18.436 -10.160 30.598 1.00 96.19 308 GLU A CA 1
ATOM 2487 C C . GLU A 1 308 ? -17.990 -11.178 31.654 1.00 96.19 308 GLU A C 1
ATOM 2489 O O . GLU A 1 308 ? -18.775 -11.531 32.533 1.00 96.19 308 GLU A O 1
ATOM 2494 N N . ALA A 1 309 ? -16.712 -11.574 31.659 1.00 96.88 309 ALA A N 1
ATOM 2495 C CA . ALA A 1 309 ? -16.141 -12.440 32.693 1.00 96.88 309 ALA A CA 1
ATOM 2496 C C . ALA A 1 309 ? -16.157 -11.792 34.093 1.00 96.88 309 ALA A C 1
ATOM 2498 O O . ALA A 1 309 ? -16.273 -12.486 35.103 1.00 96.88 309 ALA A O 1
ATOM 2499 N N . MET A 1 310 ? -16.116 -10.458 34.172 1.00 95.75 310 MET A N 1
ATOM 2500 C CA . MET A 1 310 ? -16.340 -9.698 35.412 1.00 95.75 310 MET A CA 1
ATOM 2501 C C . MET A 1 310 ? -17.833 -9.498 35.747 1.00 95.75 310 MET A C 1
ATOM 2503 O O . MET A 1 310 ? -18.198 -8.807 36.711 1.00 95.75 310 MET A O 1
ATOM 2507 N N . GLY A 1 311 ? -18.725 -10.088 34.952 1.00 95.75 311 GLY A N 1
ATOM 2508 C CA . GLY A 1 311 ? -20.175 -9.976 35.054 1.00 95.75 311 GLY A CA 1
ATOM 2509 C C . GLY A 1 311 ? -20.712 -8.600 34.656 1.00 95.75 311 GLY A C 1
ATOM 2510 O O . GLY A 1 311 ? -21.717 -8.168 35.221 1.00 95.75 311 GLY A O 1
ATOM 2511 N N . ILE A 1 312 ? -20.004 -7.847 33.815 1.00 95.00 312 ILE A N 1
ATOM 2512 C CA . ILE A 1 312 ? -20.510 -6.601 33.227 1.00 95.00 312 ILE A CA 1
ATOM 2513 C C . ILE A 1 312 ? -21.249 -6.973 31.942 1.00 95.00 312 ILE A C 1
ATOM 2515 O O . ILE A 1 312 ? -20.651 -7.536 31.030 1.00 95.00 312 ILE A O 1
ATOM 2519 N N . ASP A 1 313 ? -22.541 -6.657 31.877 1.00 91.25 313 ASP A N 1
ATOM 2520 C CA . ASP A 1 313 ? -23.372 -6.891 30.694 1.00 91.25 313 ASP A CA 1
ATOM 2521 C C . ASP A 1 313 ? -23.087 -5.821 29.625 1.00 91.25 313 ASP A C 1
ATOM 2523 O O . ASP A 1 313 ? -23.695 -4.748 29.591 1.00 91.25 313 ASP A O 1
ATOM 2527 N N . THR A 1 314 ? -22.092 -6.099 28.783 1.00 90.62 314 THR A N 1
ATOM 2528 C CA . THR A 1 314 ? -21.645 -5.242 27.674 1.00 90.62 314 THR A CA 1
ATOM 2529 C C . THR A 1 314 ? -22.735 -5.053 26.622 1.00 90.62 314 THR A C 1
ATOM 2531 O O . THR A 1 314 ? -22.890 -3.945 26.108 1.00 90.62 314 THR A O 1
ATOM 2534 N N . ALA A 1 315 ? -23.512 -6.101 26.334 1.00 89.94 315 ALA A N 1
ATOM 2535 C CA . ALA A 1 315 ? -24.607 -6.074 25.374 1.00 89.94 315 ALA A CA 1
ATOM 2536 C C . ALA A 1 315 ? -25.751 -5.184 25.871 1.00 89.94 315 ALA A C 1
ATOM 2538 O O . ALA A 1 315 ? -26.212 -4.307 25.140 1.00 89.94 315 ALA A O 1
ATOM 2539 N N . GLY A 1 316 ? -26.149 -5.338 27.138 1.00 89.44 316 GLY A N 1
ATOM 2540 C CA . GLY A 1 316 ? -27.146 -4.478 27.772 1.00 89.44 316 GLY A CA 1
ATOM 2541 C C . GLY A 1 316 ? -26.709 -3.012 27.828 1.00 89.44 316 GLY A C 1
ATOM 2542 O O . GLY A 1 316 ? -27.495 -2.119 27.510 1.00 89.44 316 GLY A O 1
ATOM 2543 N N . LEU A 1 317 ? -25.442 -2.743 28.166 1.00 90.25 317 LEU A N 1
ATOM 2544 C CA . LEU A 1 317 ? -24.883 -1.386 28.122 1.00 90.25 317 LEU A CA 1
ATOM 2545 C C . LEU A 1 317 ? -24.914 -0.796 26.712 1.00 90.25 317 LEU A C 1
ATOM 2547 O O . LEU A 1 317 ? -25.237 0.379 26.547 1.00 90.25 317 LEU A O 1
ATOM 2551 N N . GLN A 1 318 ? -24.579 -1.591 25.700 1.00 90.50 318 GLN A N 1
ATOM 2552 C CA . GLN A 1 318 ? -24.575 -1.134 24.320 1.00 90.50 318 GLN A CA 1
ATOM 2553 C C . GLN A 1 318 ? -25.998 -0.833 23.813 1.00 90.50 318 GLN A C 1
ATOM 2555 O O . GLN A 1 318 ? -26.192 0.239 23.248 1.00 90.50 318 GLN A O 1
ATOM 2560 N N . ASP A 1 319 ? -27.003 -1.661 24.136 1.00 89.94 319 ASP A N 1
ATOM 2561 C CA . ASP A 1 319 ? -28.425 -1.373 23.846 1.00 89.94 319 ASP A CA 1
ATOM 2562 C C . ASP A 1 319 ? -28.889 -0.067 24.515 1.00 89.94 319 ASP A C 1
ATOM 2564 O O . ASP A 1 319 ? -29.534 0.780 23.896 1.00 89.94 319 ASP A O 1
ATOM 2568 N N . ILE A 1 320 ? -28.515 0.161 25.781 1.00 89.62 320 ILE A N 1
ATOM 2569 C CA . ILE A 1 320 ? -28.829 1.421 26.475 1.00 89.62 320 ILE A CA 1
ATOM 2570 C C . ILE A 1 320 ? -28.211 2.617 25.732 1.00 89.62 320 ILE A C 1
ATOM 2572 O O . ILE A 1 320 ? -28.880 3.640 25.554 1.00 89.62 320 ILE A O 1
ATOM 2576 N N . LEU A 1 321 ? -26.960 2.492 25.281 1.00 87.00 321 LEU A N 1
ATOM 2577 C CA . LEU A 1 321 ? -26.232 3.560 24.596 1.00 87.00 321 LEU A CA 1
ATOM 2578 C C . LEU A 1 321 ? -26.760 3.844 23.192 1.00 87.00 321 LEU A C 1
ATOM 2580 O O . LEU A 1 321 ? -26.907 5.014 22.841 1.00 87.00 321 LEU A O 1
ATOM 2584 N N . GLU A 1 322 ? -27.072 2.810 22.416 1.00 86.88 322 GLU A N 1
ATOM 2585 C CA . GLU A 1 322 ? -27.628 2.933 21.066 1.00 86.88 322 GLU A CA 1
ATOM 2586 C C . GLU A 1 322 ? -28.998 3.622 21.116 1.00 86.88 322 GLU A C 1
ATOM 2588 O O . GLU A 1 322 ? -29.188 4.660 20.470 1.00 86.88 322 GLU A O 1
ATOM 2593 N N . ARG A 1 323 ? -29.890 3.183 22.021 1.00 85.62 323 ARG A N 1
ATOM 2594 C CA . ARG A 1 323 ? -31.188 3.844 22.266 1.00 85.62 323 ARG A CA 1
ATOM 2595 C C . ARG A 1 323 ? -31.031 5.304 22.695 1.00 85.62 323 ARG A C 1
ATOM 2597 O O . ARG A 1 323 ? -31.852 6.148 22.331 1.00 85.62 323 ARG A O 1
ATOM 2604 N N . HIS A 1 324 ? -29.992 5.616 23.470 1.00 81.25 324 HIS A N 1
ATOM 2605 C CA . HIS A 1 324 ? -29.698 6.985 23.888 1.00 81.25 324 HIS A CA 1
ATOM 2606 C C . HIS A 1 324 ? -29.138 7.843 22.736 1.00 81.25 324 HIS A C 1
ATOM 2608 O O . HIS A 1 324 ? -29.442 9.036 22.676 1.00 81.25 324 HIS A O 1
ATOM 2614 N N . SER A 1 325 ? -28.360 7.263 21.811 1.00 80.56 325 SER A N 1
ATOM 2615 C CA . SER A 1 325 ? -27.800 7.977 20.655 1.00 80.56 325 SER A CA 1
ATOM 2616 C C . SER A 1 325 ? -28.801 8.217 19.524 1.00 80.56 325 SER A C 1
ATOM 2618 O O . SER A 1 325 ? -28.811 9.306 18.954 1.00 80.56 325 SER A O 1
ATOM 2620 N N . GLU A 1 326 ? -29.673 7.250 19.229 1.00 75.25 326 GLU A N 1
ATOM 2621 C CA . GLU A 1 326 ? -30.675 7.352 18.157 1.00 75.25 326 GLU A CA 1
ATOM 2622 C C . GLU A 1 326 ? -31.781 8.363 18.493 1.00 75.25 326 GLU A C 1
ATOM 2624 O O . GLU A 1 326 ? -32.309 9.055 17.623 1.00 75.25 326 GLU A O 1
ATOM 2629 N N . GLN A 1 327 ? -32.102 8.524 19.779 1.00 64.38 327 GLN A N 1
ATOM 2630 C CA . GLN A 1 327 ? -33.095 9.487 20.257 1.00 64.38 327 GLN A CA 1
ATOM 2631 C C . GLN A 1 327 ? -32.476 10.858 20.559 1.00 64.38 327 GLN A C 1
ATOM 2633 O O . GLN A 1 327 ? -32.732 11.443 21.619 1.00 64.38 327 GLN A O 1
ATOM 2638 N N . ALA A 1 328 ? -31.685 11.385 19.619 1.00 55.50 328 ALA A N 1
ATOM 2639 C CA . ALA A 1 328 ? -30.916 12.627 19.752 1.00 55.50 328 ALA A CA 1
ATOM 2640 C C . ALA A 1 328 ? -31.741 13.841 20.239 1.00 55.50 328 ALA A C 1
ATOM 2642 O O . ALA A 1 328 ? -31.197 14.732 20.889 1.00 55.50 328 ALA A O 1
ATOM 2643 N N . GLU A 1 329 ? -33.058 13.861 20.003 1.00 61.06 329 GLU A N 1
ATOM 2644 C CA . GLU A 1 329 ? -33.945 14.941 20.456 1.00 61.06 329 GLU A CA 1
ATOM 2645 C C . GLU A 1 329 ? -34.517 14.763 21.873 1.00 61.06 329 GLU A C 1
ATOM 2647 O O . GLU A 1 329 ? -35.061 15.720 22.426 1.00 61.06 329 GLU A O 1
ATOM 2652 N N . LYS A 1 330 ? -34.445 13.568 22.486 1.00 62.91 330 LYS A N 1
ATOM 2653 C CA . LYS A 1 330 ? -35.082 13.320 23.796 1.00 62.91 330 LYS A CA 1
ATOM 2654 C C . LYS A 1 330 ? -34.255 12.568 24.840 1.00 62.91 330 LYS A C 1
ATOM 2656 O O . LYS A 1 330 ? -34.757 12.503 25.958 1.00 62.91 330 LYS A O 1
ATOM 2661 N N . LYS A 1 331 ? -33.049 12.052 24.537 1.00 66.12 331 LYS A N 1
ATOM 2662 C CA . LYS A 1 331 ? -32.105 11.429 25.505 1.00 66.12 331 LYS A CA 1
ATOM 2663 C C . LYS A 1 331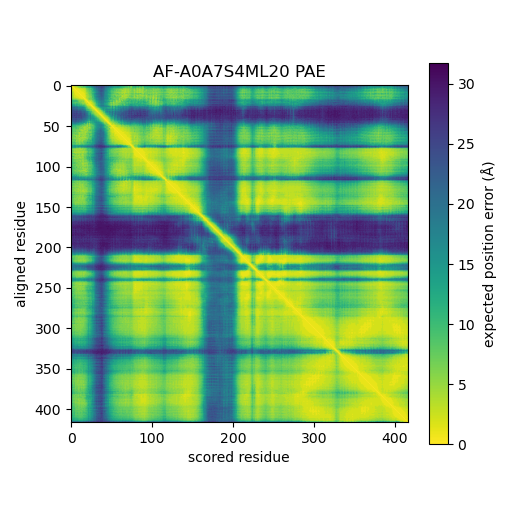 ? -32.814 10.711 26.669 1.00 66.12 331 LYS A C 1
ATOM 2665 O O . LYS A 1 331 ? -32.649 11.066 27.837 1.00 66.12 331 LYS A O 1
ATOM 2670 N N . LYS A 1 332 ? -33.709 9.768 26.357 1.00 71.69 332 LYS A N 1
ATOM 2671 C CA . LYS A 1 332 ? -34.539 9.124 27.382 1.00 71.69 332 LYS A CA 1
ATOM 2672 C C . LYS A 1 332 ? -33.851 7.870 27.897 1.00 71.69 332 LYS A C 1
ATOM 2674 O O . LYS A 1 332 ? -33.821 6.858 27.208 1.00 71.69 332 LYS A O 1
ATOM 2679 N N . LEU A 1 333 ? -33.358 7.937 29.127 1.00 80.88 333 LEU A N 1
ATOM 2680 C CA . LEU A 1 333 ? -33.045 6.756 29.930 1.00 80.88 333 LEU A CA 1
ATOM 2681 C C . LEU A 1 333 ? -34.320 6.265 30.622 1.00 80.88 333 LEU A C 1
ATOM 2683 O O . LEU A 1 333 ? -35.139 7.073 31.074 1.00 80.88 333 LEU A O 1
ATOM 2687 N N . TYR A 1 334 ? -34.509 4.948 30.712 1.00 86.25 334 TYR A N 1
ATOM 2688 C CA . TYR A 1 334 ? -35.640 4.373 31.435 1.00 86.25 334 TYR A CA 1
ATOM 2689 C C . TYR A 1 334 ? -35.231 4.010 32.863 1.00 86.25 334 TYR A C 1
ATOM 2691 O O . TYR A 1 334 ? -34.117 3.562 33.112 1.00 86.25 334 TYR A O 1
ATOM 2699 N N . MET A 1 335 ? -36.169 4.093 33.812 1.00 88.12 335 MET A N 1
ATOM 2700 C CA . MET A 1 335 ? -35.916 3.687 35.206 1.00 88.12 335 MET A CA 1
ATOM 2701 C C . MET A 1 335 ? -35.446 2.228 35.333 1.00 88.12 335 MET A C 1
ATOM 2703 O O . MET A 1 335 ? -34.727 1.900 36.272 1.00 88.12 335 MET A O 1
ATOM 2707 N N . LYS A 1 336 ? -35.814 1.359 34.379 1.00 90.25 336 LYS A N 1
ATOM 2708 C CA . LYS A 1 336 ? -35.358 -0.040 34.322 1.00 90.25 336 LYS A CA 1
ATOM 2709 C C . LYS A 1 336 ? -33.863 -0.189 34.000 1.00 90.25 336 LYS A C 1
ATOM 2711 O O . LYS A 1 336 ? -33.300 -1.230 34.307 1.00 90.25 336 LYS A O 1
ATOM 2716 N N . ASP A 1 337 ? -33.241 0.827 33.398 1.00 90.25 337 ASP A N 1
ATOM 2717 C CA . ASP A 1 337 ? -31.828 0.807 33.001 1.00 90.25 337 ASP A CA 1
ATOM 2718 C C . ASP A 1 337 ? -30.913 1.187 34.184 1.00 90.25 337 ASP A C 1
ATOM 2720 O O . ASP A 1 337 ? -29.750 0.790 34.241 1.00 90.25 337 ASP A O 1
ATOM 2724 N N . LEU A 1 338 ? -31.450 1.917 35.173 1.00 89.75 338 LEU A N 1
ATOM 2725 C CA . LEU A 1 338 ? -30.698 2.447 36.314 1.00 89.75 338 LEU A CA 1
ATOM 2726 C C . LEU A 1 338 ? -29.974 1.367 37.145 1.00 89.75 338 LEU A C 1
ATOM 2728 O O . LEU A 1 338 ? -28.802 1.574 37.456 1.00 89.75 338 LEU A O 1
ATOM 2732 N N . PRO A 1 339 ? -30.583 0.211 37.489 1.00 91.12 339 PRO A N 1
ATOM 2733 C CA . PRO A 1 339 ? -29.881 -0.831 38.239 1.00 91.12 339 PRO A CA 1
ATOM 2734 C C . PRO A 1 339 ? -28.657 -1.382 37.496 1.00 91.12 339 PRO A C 1
ATOM 2736 O O . PRO A 1 339 ? -27.629 -1.646 38.121 1.00 91.12 339 PRO A O 1
ATOM 2739 N N . ILE A 1 340 ? -28.749 -1.515 36.166 1.00 91.25 340 ILE A N 1
ATOM 2740 C CA . ILE A 1 340 ? -27.645 -1.985 35.320 1.00 91.25 340 ILE A CA 1
ATOM 2741 C C . ILE A 1 340 ? -26.518 -0.950 35.334 1.00 91.25 340 ILE A C 1
ATOM 2743 O O . ILE A 1 340 ? -25.373 -1.304 35.611 1.00 91.25 340 ILE A O 1
ATOM 2747 N N . LEU A 1 341 ? -26.844 0.328 35.112 1.00 92.50 341 LEU A N 1
ATOM 2748 C CA . LEU A 1 341 ? -25.864 1.420 35.101 1.00 92.50 341 LEU A CA 1
ATOM 2749 C C . LEU A 1 341 ? -25.152 1.574 36.450 1.00 92.50 341 LEU A C 1
ATOM 2751 O O . LEU A 1 341 ? -23.929 1.693 36.479 1.00 92.50 341 LEU A O 1
ATOM 2755 N N . VAL A 1 342 ? -25.882 1.508 37.569 1.00 92.62 342 VAL A N 1
ATOM 2756 C CA . VAL A 1 342 ? -25.296 1.578 38.919 1.00 92.62 342 VAL A CA 1
ATOM 2757 C C . VAL A 1 342 ? -24.356 0.398 39.165 1.00 92.62 342 VAL A C 1
ATOM 2759 O O . VAL A 1 342 ? -23.211 0.607 39.567 1.00 92.62 342 VAL A O 1
ATOM 2762 N N . SER A 1 343 ? -24.797 -0.830 38.864 1.00 93.44 343 SER A N 1
ATOM 2763 C CA . SER A 1 343 ? -23.967 -2.028 39.038 1.00 93.44 343 SER A CA 1
ATOM 2764 C C . SER A 1 343 ? -22.698 -1.979 38.181 1.00 93.44 343 SER A C 1
ATOM 2766 O O . SER A 1 343 ? -21.605 -2.287 38.663 1.00 93.44 343 SER A O 1
ATOM 2768 N N . CYS A 1 344 ? -22.812 -1.540 36.925 1.00 94.19 344 CYS A N 1
ATOM 2769 C CA . CYS A 1 344 ? -21.668 -1.382 36.033 1.00 94.19 344 CYS A CA 1
ATOM 2770 C C . CYS A 1 344 ? -20.717 -0.286 36.527 1.00 94.19 344 CYS A C 1
ATOM 2772 O O . CYS A 1 344 ? -19.510 -0.515 36.580 1.00 94.19 344 CYS A O 1
ATOM 2774 N N . ASN A 1 345 ? -21.237 0.868 36.956 1.00 94.50 345 ASN A N 1
ATOM 2775 C CA . ASN A 1 345 ? -20.435 1.976 37.478 1.00 94.50 345 ASN A CA 1
ATOM 2776 C C . ASN A 1 345 ? -19.605 1.555 38.701 1.00 94.50 345 ASN A C 1
ATOM 2778 O O . ASN A 1 345 ? -18.413 1.841 38.773 1.00 94.50 345 ASN A O 1
ATOM 2782 N N . GLU A 1 346 ? -20.186 0.807 39.643 1.00 94.94 346 GLU A N 1
ATOM 2783 C CA . GLU A 1 346 ? -19.439 0.275 40.792 1.00 94.94 346 GLU A CA 1
ATOM 2784 C C . GLU A 1 346 ? -18.275 -0.631 40.368 1.00 94.94 346 GLU A C 1
ATOM 2786 O O . GLU A 1 346 ? -17.179 -0.545 40.930 1.00 94.94 346 GLU A O 1
ATOM 2791 N N . LYS A 1 347 ? -18.479 -1.481 39.354 1.00 96.06 347 LYS A N 1
ATOM 2792 C CA . LYS A 1 347 ? -17.417 -2.345 38.816 1.00 96.06 347 LYS A CA 1
ATOM 2793 C C . LYS A 1 347 ? -16.348 -1.540 38.076 1.00 96.06 347 LYS A C 1
ATOM 2795 O O . LYS A 1 347 ? -15.161 -1.790 38.275 1.00 96.06 347 LYS A O 1
ATOM 2800 N N . PHE A 1 348 ? -16.740 -0.541 37.288 1.00 95.75 348 PHE A N 1
ATOM 2801 C CA . PHE A 1 348 ? -15.800 0.348 36.605 1.00 95.75 348 PHE A CA 1
ATOM 2802 C C . PHE A 1 348 ? -14.989 1.213 37.577 1.00 95.75 348 PHE A C 1
ATOM 2804 O O . PHE A 1 348 ? -13.795 1.402 37.356 1.00 95.75 348 PHE A O 1
ATOM 2811 N N . LYS A 1 349 ? -15.575 1.667 38.693 1.00 94.94 349 LYS A N 1
ATOM 2812 C CA . LYS A 1 349 ? -14.832 2.344 39.770 1.00 94.94 349 LYS A CA 1
ATOM 2813 C C . LYS A 1 349 ? -13.753 1.443 40.361 1.00 94.94 349 LYS A C 1
ATOM 2815 O O . LYS A 1 349 ? -12.602 1.861 40.444 1.00 94.94 349 LYS A O 1
ATOM 2820 N N . LYS A 1 350 ? -14.086 0.182 40.660 1.00 95.31 350 LYS A N 1
ATOM 2821 C CA . LYS A 1 350 ? -13.104 -0.809 41.134 1.00 95.31 350 LYS A CA 1
ATOM 2822 C C . LYS A 1 350 ? -11.984 -1.051 40.119 1.00 95.31 350 LYS A C 1
ATOM 2824 O O . LYS A 1 350 ? -10.826 -1.128 40.513 1.00 95.31 350 LYS A O 1
ATOM 2829 N N . LEU A 1 351 ? -12.313 -1.125 38.826 1.00 95.12 351 LEU A N 1
ATOM 2830 C CA . LEU A 1 351 ? -11.330 -1.245 37.740 1.00 95.12 351 LEU A CA 1
ATOM 2831 C C . LEU A 1 351 ? -10.439 -0.005 37.590 1.00 95.12 351 LEU A C 1
ATOM 2833 O O . LEU A 1 351 ? -9.289 -0.117 37.177 1.00 95.12 351 LEU A O 1
ATOM 2837 N N . LYS A 1 352 ? -10.957 1.184 37.905 1.00 93.00 352 LYS A N 1
ATOM 2838 C CA . LYS A 1 352 ? -10.192 2.436 37.876 1.00 93.00 352 LYS A CA 1
ATOM 2839 C C . LYS A 1 352 ? -9.228 2.536 39.058 1.00 93.00 352 LYS A C 1
ATOM 2841 O O . LYS A 1 352 ? -8.114 3.020 38.884 1.00 93.00 352 LYS A O 1
ATOM 2846 N N . GLU A 1 353 ? -9.653 2.074 40.233 1.00 94.62 353 GLU A N 1
ATOM 2847 C CA . GLU A 1 353 ? -8.826 2.000 41.444 1.00 94.62 353 GLU A CA 1
ATOM 2848 C C . GLU A 1 353 ? -7.746 0.920 41.335 1.00 94.62 353 GLU A C 1
ATOM 2850 O O . GLU A 1 353 ? -6.604 1.157 41.721 1.00 94.62 353 GLU A O 1
ATOM 2855 N N . ASN A 1 354 ? -8.089 -0.234 40.755 1.00 95.44 354 ASN A N 1
ATOM 2856 C CA . ASN A 1 354 ? 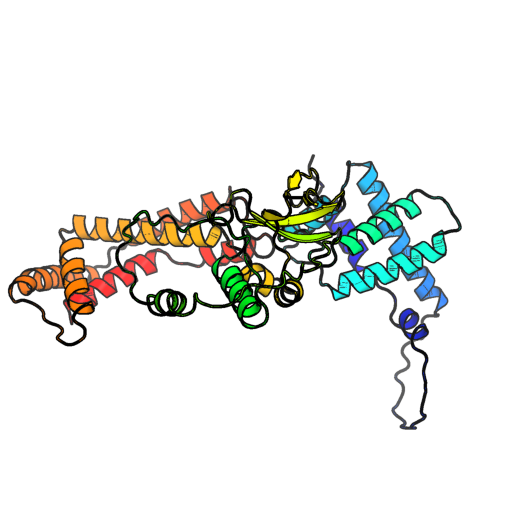-7.181 -1.353 40.520 1.00 95.44 354 ASN A CA 1
ATOM 2857 C C . ASN A 1 354 ? -7.163 -1.707 39.024 1.00 95.44 354 ASN A C 1
ATOM 2859 O O . ASN A 1 354 ? -7.899 -2.605 38.596 1.00 95.44 354 ASN A O 1
ATOM 2863 N N . PRO A 1 355 ? -6.351 -1.000 38.214 1.00 93.81 355 PRO A N 1
ATOM 2864 C CA . PRO A 1 355 ? -6.236 -1.273 36.788 1.00 93.81 355 PRO A CA 1
ATOM 2865 C C . PRO A 1 355 ? -5.853 -2.737 36.528 1.00 93.81 355 PRO A C 1
ATOM 2867 O O . PRO A 1 355 ? -4.926 -3.238 37.169 1.00 93.81 355 PRO A O 1
ATOM 2870 N N . PRO A 1 356 ? -6.515 -3.428 35.583 1.00 95.88 356 PRO A N 1
ATOM 2871 C CA . PRO A 1 356 ? -6.252 -4.836 35.306 1.00 95.88 356 PRO A CA 1
ATOM 2872 C C . PRO A 1 356 ? -4.975 -4.995 34.462 1.00 95.88 356 PRO A C 1
ATOM 2874 O O . PRO A 1 356 ? -5.030 -5.240 33.259 1.00 95.88 356 PRO A O 1
ATOM 2877 N N . THR A 1 357 ? -3.810 -4.819 35.090 1.00 96.62 357 THR A N 1
ATOM 2878 C CA . THR A 1 357 ? -2.498 -4.817 34.419 1.00 96.62 357 THR A CA 1
ATOM 2879 C C . THR A 1 357 ? -2.236 -6.107 33.647 1.00 96.62 357 THR A C 1
ATOM 2881 O O . THR A 1 357 ? -1.859 -6.036 32.482 1.00 96.62 357 THR A O 1
ATOM 2884 N N . GLU A 1 358 ? -2.536 -7.268 34.238 1.00 97.25 358 GLU A N 1
ATOM 2885 C CA . GLU A 1 358 ? -2.357 -8.578 33.590 1.00 97.25 358 GLU A CA 1
ATOM 2886 C C . GLU A 1 358 ? -3.154 -8.693 32.280 1.00 97.25 358 GLU A C 1
ATOM 2888 O O . GLU A 1 358 ? -2.664 -9.219 31.283 1.00 97.25 358 GLU A O 1
ATOM 2893 N N . PHE A 1 359 ? -4.373 -8.149 32.247 1.00 97.69 359 PHE A N 1
ATOM 2894 C CA . PHE A 1 359 ? -5.197 -8.126 31.039 1.00 97.69 359 PHE A CA 1
ATOM 2895 C C . PHE A 1 359 ? -4.601 -7.210 29.959 1.00 97.69 359 PHE A C 1
ATOM 2897 O O . PHE A 1 359 ? -4.555 -7.587 28.787 1.00 97.69 359 PHE A O 1
ATOM 2904 N N . TYR A 1 360 ? -4.109 -6.025 30.336 1.00 97.94 360 TYR A N 1
ATOM 2905 C CA . TYR A 1 360 ? -3.457 -5.117 29.389 1.00 97.94 360 TYR A CA 1
ATOM 2906 C C . TYR A 1 360 ? -2.163 -5.706 28.818 1.00 97.94 360 TYR A C 1
ATOM 2908 O O . TYR A 1 360 ? -1.935 -5.606 27.613 1.00 97.94 360 TYR A O 1
ATOM 2916 N N . GLU A 1 361 ? -1.348 -6.354 29.652 1.00 98.06 361 GLU A N 1
ATOM 2917 C CA . GLU A 1 361 ? -0.134 -7.059 29.227 1.00 98.06 361 GLU A CA 1
ATOM 2918 C C . GLU A 1 361 ? -0.457 -8.239 28.303 1.00 98.06 361 GLU A C 1
ATOM 2920 O O . GLU A 1 361 ? 0.231 -8.443 27.300 1.00 98.06 361 GLU A O 1
ATOM 2925 N N . ALA A 1 362 ? -1.535 -8.979 28.578 1.00 98.25 362 ALA A N 1
ATOM 2926 C CA . ALA A 1 362 ? -1.997 -10.061 27.714 1.00 98.25 362 ALA A CA 1
ATOM 2927 C C . ALA A 1 362 ? -2.439 -9.554 26.330 1.00 98.25 362 ALA A C 1
ATOM 2929 O O . ALA A 1 362 ? -2.109 -10.176 25.319 1.00 98.25 362 ALA A O 1
ATOM 2930 N N . ILE A 1 363 ? -3.141 -8.414 26.262 1.00 98.12 363 ILE A N 1
ATOM 2931 C CA . ILE A 1 363 ? -3.498 -7.768 24.987 1.00 98.12 363 ILE A CA 1
ATOM 2932 C C . ILE A 1 363 ? -2.252 -7.348 24.216 1.00 98.12 363 ILE A C 1
ATOM 2934 O O . ILE A 1 363 ? -2.154 -7.624 23.021 1.00 98.12 363 ILE A O 1
ATOM 2938 N N . GLU A 1 364 ? -1.307 -6.694 24.886 1.00 98.06 364 GLU A N 1
ATOM 2939 C CA . GLU A 1 364 ? -0.087 -6.212 24.243 1.00 98.06 364 GLU A CA 1
ATOM 2940 C C . GLU A 1 364 ? 0.751 -7.381 23.705 1.00 98.06 364 GLU A C 1
ATOM 2942 O O . GLU A 1 364 ? 1.186 -7.362 22.557 1.00 98.06 364 GLU A O 1
ATOM 2947 N N . THR A 1 365 ? 0.899 -8.446 24.499 1.00 98.19 365 THR A N 1
ATOM 2948 C CA . THR A 1 365 ? 1.598 -9.678 24.100 1.00 98.19 365 THR A CA 1
ATOM 2949 C C . THR A 1 365 ? 0.942 -10.318 22.879 1.00 98.19 365 THR A C 1
ATOM 2951 O O . THR A 1 365 ? 1.632 -10.714 21.942 1.00 98.19 365 THR A O 1
ATOM 2954 N N . TYR A 1 366 ? -0.392 -10.386 22.862 1.00 98.25 366 TYR A N 1
ATOM 2955 C CA . TYR A 1 366 ? -1.147 -10.925 21.735 1.00 98.25 366 TYR A CA 1
ATOM 2956 C C . TYR A 1 366 ? -0.941 -10.113 20.450 1.00 98.25 366 TYR A C 1
ATOM 2958 O O . TYR A 1 366 ? -0.655 -10.686 19.399 1.00 98.25 366 TYR A O 1
ATOM 2966 N N . CYS A 1 367 ? -1.049 -8.785 20.534 1.00 97.81 367 CYS A N 1
ATOM 2967 C CA . CYS A 1 367 ? -0.921 -7.910 19.368 1.00 97.81 367 CYS A CA 1
ATOM 2968 C C . CYS A 1 367 ? 0.512 -7.895 18.829 1.00 97.81 367 CYS A C 1
ATOM 2970 O O . CYS A 1 367 ? 0.706 -7.974 17.620 1.00 97.81 367 CYS A O 1
ATOM 2972 N N . ASN A 1 368 ? 1.515 -7.880 19.711 1.00 97.44 368 ASN A N 1
ATOM 2973 C CA . ASN A 1 368 ? 2.919 -7.963 19.308 1.00 97.44 368 ASN A CA 1
ATOM 2974 C C . ASN A 1 368 ? 3.236 -9.292 18.616 1.00 97.44 368 ASN A C 1
ATOM 2976 O O . ASN A 1 368 ? 3.912 -9.290 17.593 1.00 97.44 368 ASN A O 1
ATOM 2980 N N . ALA A 1 369 ? 2.687 -10.412 19.100 1.00 97.88 369 ALA A N 1
ATOM 2981 C CA . ALA A 1 369 ? 2.843 -11.700 18.426 1.00 97.88 369 ALA A CA 1
ATOM 2982 C C . ALA A 1 369 ? 2.223 -11.698 17.014 1.00 97.88 369 ALA A C 1
ATOM 2984 O O . ALA A 1 369 ? 2.838 -12.205 16.077 1.00 97.88 369 ALA A O 1
ATOM 2985 N N . ALA A 1 370 ? 1.044 -11.088 16.844 1.00 97.62 370 ALA A N 1
ATOM 2986 C CA . ALA A 1 370 ? 0.402 -10.945 15.536 1.00 97.62 370 ALA A CA 1
ATOM 2987 C C . ALA A 1 370 ? 1.202 -10.028 14.589 1.00 97.62 370 ALA A C 1
ATOM 2989 O O . ALA A 1 370 ? 1.343 -10.331 13.405 1.00 97.62 370 ALA A O 1
ATOM 2990 N N . LEU A 1 371 ? 1.769 -8.930 15.100 1.00 96.56 371 LEU A N 1
ATOM 2991 C CA . LEU A 1 371 ? 2.645 -8.041 14.327 1.00 96.56 371 LEU A CA 1
ATOM 2992 C C . LEU A 1 371 ? 3.961 -8.721 13.931 1.00 96.56 371 LEU A C 1
ATOM 2994 O O . LEU A 1 371 ? 4.435 -8.531 12.811 1.00 96.56 371 LEU A O 1
ATOM 2998 N N . ASP A 1 372 ? 4.541 -9.536 14.812 1.00 96.50 372 ASP A N 1
ATOM 2999 C CA . ASP A 1 372 ? 5.735 -10.328 14.509 1.00 96.50 372 ASP A CA 1
ATOM 3000 C C . ASP A 1 372 ? 5.463 -11.364 13.412 1.00 96.50 372 ASP A C 1
ATOM 3002 O O . ASP A 1 372 ? 6.322 -11.612 12.562 1.00 96.50 372 ASP A O 1
ATOM 3006 N N . GLU A 1 373 ? 4.274 -11.968 13.405 1.00 96.50 373 GLU A N 1
ATOM 3007 C CA . GLU A 1 373 ? 3.833 -12.863 12.335 1.00 96.50 373 GLU A CA 1
ATOM 3008 C C . GLU A 1 373 ? 3.643 -12.112 11.010 1.00 96.50 373 GLU A C 1
ATOM 3010 O O . GLU A 1 373 ? 4.164 -12.552 9.983 1.00 96.50 373 GLU A O 1
ATOM 3015 N N . LEU A 1 374 ? 2.991 -10.945 11.040 1.00 95.12 374 LEU A N 1
ATOM 3016 C CA . LEU A 1 374 ? 2.801 -10.088 9.867 1.00 95.12 374 LEU A CA 1
ATOM 3017 C C . LEU A 1 374 ? 4.136 -9.625 9.270 1.00 95.12 374 LEU A C 1
ATOM 3019 O O . LEU A 1 374 ? 4.300 -9.594 8.055 1.00 95.12 374 LEU A O 1
ATOM 3023 N N . LYS A 1 375 ? 5.121 -9.299 10.114 1.00 93.75 375 LYS A N 1
ATOM 3024 C CA . LYS A 1 375 ? 6.462 -8.899 9.668 1.00 93.75 375 LYS A CA 1
ATOM 3025 C C . LYS A 1 375 ? 7.226 -10.052 9.015 1.00 93.75 375 LYS A C 1
ATOM 3027 O O . LYS A 1 375 ? 8.001 -9.823 8.090 1.00 93.75 375 LYS A O 1
ATOM 3032 N N . LYS A 1 376 ? 7.021 -11.287 9.489 1.00 94.69 376 LYS A N 1
ATOM 3033 C CA . LYS A 1 376 ? 7.603 -12.494 8.877 1.00 94.69 376 LYS A CA 1
ATOM 3034 C C . LYS A 1 376 ? 6.942 -12.831 7.545 1.00 94.69 376 LYS A C 1
ATOM 3036 O O . LYS A 1 376 ? 7.634 -13.279 6.638 1.00 94.69 376 LYS A O 1
ATOM 3041 N N . ASN A 1 377 ? 5.635 -12.603 7.438 1.00 94.00 377 ASN A N 1
ATOM 3042 C CA . ASN A 1 377 ? 4.838 -12.907 6.255 1.00 94.00 377 ASN A CA 1
ATOM 3043 C C . ASN A 1 377 ? 4.007 -11.682 5.832 1.00 94.00 377 ASN A C 1
ATOM 3045 O O . ASN A 1 377 ? 2.796 -11.658 6.075 1.00 94.00 377 ASN A O 1
ATOM 3049 N N . PRO A 1 378 ? 4.627 -10.661 5.209 1.00 90.88 378 PRO A N 1
ATOM 3050 C CA . PRO A 1 378 ? 3.898 -9.484 4.761 1.00 90.88 378 PRO A CA 1
ATOM 3051 C C . PRO A 1 378 ? 2.786 -9.870 3.776 1.00 90.88 378 PRO A C 1
ATOM 3053 O O . PRO A 1 378 ? 2.997 -10.747 2.929 1.00 90.88 378 PRO A O 1
ATOM 3056 N N . PRO A 1 379 ? 1.609 -9.228 3.850 1.00 90.44 379 PRO A N 1
ATOM 3057 C CA . PRO A 1 379 ? 0.506 -9.555 2.965 1.00 90.44 379 PRO A CA 1
ATOM 3058 C C . PRO A 1 379 ? 0.873 -9.248 1.511 1.00 90.44 379 PRO A C 1
ATOM 3060 O O . PRO A 1 379 ? 1.493 -8.227 1.194 1.00 90.44 379 PRO A O 1
ATOM 3063 N N . SER A 1 380 ? 0.458 -10.131 0.602 1.00 87.81 380 SER A N 1
ATOM 3064 C CA . SER A 1 380 ? 0.572 -9.879 -0.833 1.00 87.81 380 SER A CA 1
ATOM 3065 C C . SER A 1 380 ? -0.199 -8.612 -1.196 1.00 87.81 380 SER A C 1
ATOM 3067 O O . SER A 1 380 ? -1.354 -8.465 -0.798 1.00 87.81 380 SER A O 1
ATOM 3069 N N . GLY A 1 381 ? 0.416 -7.727 -1.978 1.00 88.12 381 GLY A N 1
ATOM 3070 C CA . GLY A 1 381 ? -0.209 -6.463 -2.366 1.00 88.12 381 GLY A CA 1
ATOM 3071 C C . GLY A 1 381 ? -0.052 -5.332 -1.345 1.00 88.12 381 GLY A C 1
ATOM 3072 O O . GLY A 1 381 ? -0.721 -4.315 -1.478 1.00 88.12 381 GLY A O 1
ATOM 3073 N N . ALA A 1 382 ? 0.824 -5.471 -0.344 1.00 92.06 382 ALA A N 1
ATOM 3074 C CA . ALA A 1 382 ? 1.261 -4.326 0.455 1.00 92.06 382 ALA A CA 1
ATOM 3075 C C . ALA A 1 382 ? 1.993 -3.300 -0.423 1.00 92.06 382 ALA A C 1
ATOM 3077 O O . ALA A 1 382 ? 2.807 -3.678 -1.281 1.00 92.06 382 ALA A O 1
ATOM 3078 N N . PHE A 1 383 ? 1.730 -2.009 -0.191 1.00 94.81 383 PHE A N 1
ATOM 3079 C CA . PHE A 1 383 ? 2.359 -0.934 -0.951 1.00 94.81 383 PHE A CA 1
ATOM 3080 C C . PHE A 1 383 ? 3.838 -0.837 -0.588 1.00 94.81 383 PHE A C 1
ATOM 3082 O O . PHE A 1 383 ? 4.233 -0.306 0.453 1.00 94.81 383 PHE A O 1
ATOM 3089 N N . GLN A 1 384 ? 4.665 -1.387 -1.473 1.00 93.44 384 GLN A N 1
ATOM 3090 C CA . GLN A 1 384 ? 6.077 -1.605 -1.206 1.00 93.44 384 GLN A CA 1
ATOM 3091 C C . GLN A 1 384 ? 6.829 -0.335 -0.803 1.00 93.44 384 GLN A C 1
ATOM 3093 O O . GLN A 1 384 ? 7.557 -0.446 0.166 1.00 93.44 384 GLN A O 1
ATOM 3098 N N . PRO A 1 385 ? 6.650 0.857 -1.412 1.00 92.50 385 PRO A N 1
ATOM 3099 C CA . PRO A 1 385 ? 7.447 2.038 -1.063 1.00 92.50 385 PRO A CA 1
ATOM 3100 C C . PRO A 1 385 ? 7.349 2.514 0.393 1.00 92.50 385 PRO A C 1
ATOM 3102 O O . PRO A 1 385 ? 8.206 3.269 0.843 1.00 92.50 385 PRO A O 1
ATOM 3105 N N . THR A 1 386 ? 6.301 2.142 1.130 1.00 92.62 386 THR A N 1
ATOM 3106 C CA . THR A 1 386 ? 6.110 2.581 2.522 1.00 92.62 386 THR A CA 1
ATOM 3107 C C . THR A 1 386 ? 5.949 1.425 3.497 1.00 92.62 386 THR A C 1
ATOM 3109 O O . THR A 1 386 ? 5.598 1.669 4.650 1.00 92.62 386 THR A O 1
ATOM 3112 N N . ILE A 1 387 ? 6.212 0.184 3.078 1.00 93.81 387 ILE A N 1
ATOM 3113 C CA . ILE A 1 387 ? 5.872 -1.001 3.873 1.00 93.81 387 ILE A CA 1
ATOM 3114 C C . ILE A 1 387 ? 6.617 -1.022 5.214 1.00 93.81 387 ILE A C 1
ATOM 3116 O O . ILE A 1 387 ? 6.010 -1.243 6.258 1.00 93.81 387 ILE A O 1
ATOM 3120 N N . ASN A 1 388 ? 7.915 -0.695 5.219 1.00 92.88 388 ASN A N 1
ATOM 3121 C CA . ASN A 1 388 ? 8.718 -0.668 6.446 1.00 92.88 388 ASN A CA 1
ATOM 3122 C C . ASN A 1 388 ? 8.227 0.399 7.422 1.00 92.88 388 ASN A C 1
ATOM 3124 O O . ASN A 1 388 ? 8.083 0.133 8.612 1.00 92.88 388 ASN A O 1
ATOM 3128 N N . LYS A 1 389 ? 7.913 1.589 6.904 1.00 92.94 389 LYS A N 1
ATOM 3129 C CA . LYS A 1 389 ? 7.358 2.670 7.713 1.00 92.94 389 LYS A CA 1
ATOM 3130 C C . LYS A 1 389 ? 5.991 2.283 8.281 1.00 92.94 389 LYS A C 1
ATOM 3132 O O . LYS A 1 389 ? 5.744 2.515 9.454 1.00 92.94 389 LYS A O 1
ATOM 3137 N N . ALA A 1 390 ? 5.124 1.667 7.478 1.00 93.06 390 ALA A N 1
ATOM 3138 C CA . ALA A 1 390 ? 3.824 1.196 7.942 1.00 93.06 390 ALA A CA 1
ATOM 3139 C C . ALA A 1 390 ? 3.973 0.156 9.066 1.00 93.06 390 ALA A C 1
ATOM 3141 O O . ALA A 1 390 ? 3.266 0.226 10.067 1.00 93.06 390 ALA A O 1
ATOM 3142 N N . PHE A 1 391 ? 4.945 -0.756 8.961 1.00 94.00 391 PHE A N 1
ATOM 3143 C CA . PHE A 1 391 ? 5.277 -1.677 10.048 1.00 94.00 391 PHE A CA 1
ATOM 3144 C C . PHE A 1 391 ? 5.768 -0.964 11.312 1.00 94.00 391 PHE A C 1
ATOM 3146 O O . PHE A 1 391 ? 5.333 -1.317 12.406 1.00 94.00 391 PHE A O 1
ATOM 3153 N N . GLU A 1 392 ? 6.653 0.025 11.187 1.00 94.62 392 GLU A N 1
ATOM 3154 C CA . GLU A 1 392 ? 7.117 0.834 12.321 1.00 94.62 392 GLU A CA 1
ATOM 3155 C C . GLU A 1 392 ? 5.958 1.587 12.987 1.00 94.62 392 GLU A C 1
ATOM 3157 O O . GLU A 1 392 ? 5.829 1.562 14.212 1.00 94.62 392 GLU A O 1
ATOM 3162 N N . ASP A 1 393 ? 5.086 2.198 12.182 1.00 94.69 393 ASP A N 1
ATOM 3163 C CA . ASP A 1 393 ? 3.902 2.918 12.643 1.00 94.69 393 ASP A CA 1
ATOM 3164 C C . ASP A 1 393 ? 2.956 1.966 13.398 1.00 94.69 393 ASP A C 1
ATOM 3166 O O . ASP A 1 393 ? 2.506 2.303 14.492 1.00 94.69 393 ASP A O 1
ATOM 3170 N N . LEU A 1 394 ? 2.717 0.751 12.886 1.00 94.88 394 LEU A N 1
ATOM 3171 C CA . LEU A 1 394 ? 1.917 -0.278 13.565 1.00 94.88 394 LEU A CA 1
ATOM 3172 C C . LEU A 1 394 ? 2.555 -0.755 14.877 1.00 94.88 394 LEU A C 1
ATOM 3174 O O . LEU A 1 394 ? 1.854 -0.915 15.874 1.00 94.88 394 LEU A O 1
ATOM 3178 N N . GLN A 1 395 ? 3.875 -0.955 14.902 1.00 95.31 395 GLN A N 1
ATOM 3179 C CA . GLN A 1 395 ? 4.613 -1.364 16.105 1.00 95.31 395 GLN A CA 1
ATOM 3180 C C . GLN A 1 395 ? 4.657 -0.271 17.181 1.00 95.31 395 GLN A C 1
ATOM 3182 O O . GLN A 1 395 ? 4.798 -0.572 18.365 1.00 95.31 395 GLN A O 1
ATOM 3187 N N . ALA A 1 396 ? 4.523 0.999 16.798 1.00 95.88 396 ALA A N 1
ATOM 3188 C CA . ALA A 1 396 ? 4.449 2.108 17.743 1.00 95.88 396 ALA A CA 1
ATOM 3189 C C . ALA A 1 396 ? 3.095 2.184 18.480 1.00 95.88 396 ALA A C 1
ATOM 3191 O O . ALA A 1 396 ? 2.987 2.869 19.507 1.00 95.88 396 ALA A O 1
ATOM 3192 N N . ILE A 1 397 ? 2.057 1.501 17.983 1.00 95.81 397 ILE A N 1
ATOM 3193 C CA . ILE A 1 397 ? 0.719 1.508 18.578 1.00 95.81 397 ILE A CA 1
ATOM 3194 C C . ILE A 1 397 ? 0.693 0.615 19.818 1.00 95.81 397 ILE A C 1
ATOM 3196 O O . ILE A 1 397 ? 0.876 -0.594 19.747 1.00 95.81 397 ILE A O 1
ATOM 3200 N N . LYS A 1 398 ? 0.359 1.212 20.965 1.00 96.56 398 LYS A N 1
ATOM 3201 C CA . LYS A 1 398 ? 0.090 0.475 22.207 1.00 96.56 398 LYS A CA 1
ATOM 3202 C C . LYS A 1 398 ? -1.354 -0.010 22.228 1.00 96.56 398 LYS A C 1
ATOM 3204 O O . LYS A 1 398 ? -2.253 0.739 22.618 1.00 96.56 398 LYS A O 1
ATOM 3209 N N . PHE A 1 399 ? -1.601 -1.251 21.824 1.00 96.00 399 PHE A N 1
ATOM 3210 C CA . PHE A 1 399 ? -2.957 -1.811 21.736 1.00 96.00 399 PHE A CA 1
ATOM 3211 C C . PHE A 1 399 ? -3.648 -1.922 23.102 1.00 96.00 399 PHE A C 1
ATOM 3213 O O . PHE A 1 399 ? -4.862 -1.731 23.212 1.00 96.00 399 PHE A O 1
ATOM 3220 N N . SER A 1 400 ? -2.881 -2.099 24.176 1.00 96.94 400 SER A N 1
ATOM 3221 C CA . SER A 1 400 ? -3.357 -1.966 25.559 1.00 96.94 400 SER A CA 1
ATOM 3222 C C . SER A 1 400 ? -4.039 -0.616 25.840 1.00 96.94 400 SER A C 1
ATOM 3224 O O . SER A 1 400 ? -5.014 -0.554 26.596 1.00 96.94 400 SER A O 1
ATOM 3226 N N . HIS A 1 401 ? -3.600 0.477 25.201 1.00 97.06 401 HIS A N 1
ATOM 3227 C CA . HIS A 1 401 ? -4.259 1.778 25.329 1.00 97.06 401 HIS A CA 1
ATOM 3228 C C . HIS A 1 401 ? -5.640 1.799 24.666 1.00 97.06 401 HIS A C 1
ATOM 3230 O O . HIS A 1 401 ? -6.531 2.476 25.178 1.00 97.06 401 HIS A O 1
ATOM 3236 N N . LEU A 1 402 ? -5.858 1.055 23.575 1.00 95.31 402 LEU A N 1
ATOM 3237 C CA . LEU A 1 402 ? -7.180 0.944 22.944 1.00 95.31 402 LEU A CA 1
ATOM 3238 C C . LEU A 1 402 ? -8.173 0.260 23.888 1.00 95.31 402 LEU A C 1
ATOM 3240 O O . LEU A 1 402 ? -9.271 0.777 24.106 1.00 95.31 402 LEU A O 1
ATOM 3244 N N . ALA A 1 403 ? -7.755 -0.837 24.525 1.00 95.94 403 ALA A N 1
ATOM 3245 C CA . ALA A 1 403 ? -8.548 -1.517 25.546 1.00 95.94 403 ALA A CA 1
ATOM 3246 C C . ALA A 1 403 ? -8.856 -0.589 26.732 1.00 95.94 403 ALA A C 1
ATOM 3248 O O . ALA A 1 403 ? -10.013 -0.431 27.125 1.00 95.94 403 ALA A O 1
ATOM 3249 N N . LYS A 1 404 ? -7.841 0.114 27.251 1.00 96.88 404 LYS A N 1
ATOM 3250 C CA . LYS A 1 404 ? -8.000 1.093 28.337 1.00 96.88 404 LYS A CA 1
ATOM 3251 C C . LYS A 1 404 ? -8.965 2.224 27.970 1.00 96.88 404 LYS A C 1
ATOM 3253 O O . LYS A 1 404 ? -9.833 2.576 28.766 1.00 96.88 404 LYS A O 1
ATOM 3258 N N . ASN A 1 405 ? -8.848 2.785 26.768 1.00 95.81 405 ASN A N 1
ATOM 3259 C CA . ASN A 1 405 ? -9.741 3.838 26.283 1.00 95.81 405 ASN A CA 1
ATOM 3260 C C . ASN A 1 405 ? -11.181 3.339 26.163 1.00 95.81 405 ASN A C 1
ATOM 3262 O O . ASN A 1 405 ? -12.112 4.059 26.523 1.00 95.81 405 ASN A O 1
ATOM 3266 N N . ARG A 1 406 ? -11.375 2.096 25.713 1.00 93.69 406 ARG A N 1
ATOM 3267 C CA . ARG A 1 406 ? -12.696 1.467 25.646 1.00 93.69 406 ARG A CA 1
ATOM 3268 C C . ARG A 1 406 ? -13.309 1.285 27.036 1.00 93.69 406 ARG A C 1
ATOM 3270 O O . ARG A 1 406 ? -14.464 1.655 27.230 1.00 93.69 406 ARG A O 1
ATOM 3277 N N . LEU A 1 407 ? -12.534 0.805 28.010 1.00 95.00 407 LEU A N 1
ATOM 3278 C CA . LEU A 1 407 ? -12.967 0.696 29.409 1.00 95.00 407 LEU A CA 1
ATOM 3279 C C . LEU A 1 407 ? -13.344 2.062 29.995 1.00 95.00 407 LEU A C 1
ATOM 3281 O O . LEU A 1 407 ? -14.413 2.206 30.581 1.00 95.00 407 LEU A O 1
ATOM 3285 N N . ASN A 1 408 ? -12.516 3.085 29.767 1.00 94.31 408 ASN A N 1
ATOM 3286 C CA . ASN A 1 408 ? -12.799 4.453 30.202 1.00 94.31 408 ASN A CA 1
ATOM 3287 C C . ASN A 1 408 ? -14.064 5.023 29.547 1.00 94.31 408 ASN A C 1
ATOM 3289 O O . ASN A 1 408 ? -14.810 5.748 30.200 1.00 94.31 408 ASN A O 1
ATOM 3293 N N . ARG A 1 409 ? -14.327 4.694 28.275 1.00 92.00 409 ARG A N 1
ATOM 3294 C CA . ARG A 1 409 ? -15.550 5.110 27.578 1.00 92.00 409 ARG A CA 1
ATOM 3295 C C . ARG A 1 409 ? -16.788 4.471 28.201 1.00 92.00 409 ARG A C 1
ATOM 3297 O O . ARG A 1 409 ? -17.749 5.185 28.458 1.00 92.00 409 ARG A O 1
ATOM 3304 N N . PHE A 1 410 ? -16.765 3.166 28.482 1.00 92.69 410 PHE A N 1
ATOM 3305 C CA . PHE A 1 410 ? -17.873 2.513 29.186 1.00 92.69 410 PHE A CA 1
ATOM 3306 C C . PHE A 1 410 ? -18.073 3.073 30.596 1.00 92.69 410 PHE A C 1
ATOM 3308 O O . PHE A 1 410 ? -19.210 3.317 30.989 1.00 92.69 410 PHE A O 1
ATOM 3315 N N . ALA A 1 411 ? -16.985 3.341 31.322 1.00 93.00 411 ALA A N 1
ATOM 3316 C CA . ALA A 1 411 ? -17.048 3.969 32.637 1.00 93.00 411 ALA A CA 1
ATOM 3317 C C . ALA A 1 411 ? -17.696 5.361 32.569 1.00 93.00 411 ALA A C 1
ATOM 3319 O O . ALA A 1 411 ? -18.666 5.612 33.276 1.00 93.00 411 ALA A O 1
ATOM 3320 N N . GLY A 1 412 ? -17.224 6.231 31.668 1.00 90.38 412 GLY A N 1
ATOM 3321 C CA . GLY A 1 412 ? -17.782 7.573 31.480 1.00 90.38 412 GLY A CA 1
ATOM 3322 C C . GLY A 1 412 ? -19.257 7.543 31.078 1.00 90.38 412 GLY A C 1
ATOM 3323 O O . GLY A 1 412 ? -20.053 8.294 31.626 1.00 90.38 412 GLY A O 1
ATOM 3324 N N . ASN A 1 413 ? -19.638 6.609 30.206 1.00 88.25 413 ASN A N 1
ATOM 3325 C CA . ASN A 1 413 ? -21.028 6.381 29.810 1.00 88.25 413 ASN A CA 1
ATOM 3326 C C . ASN A 1 413 ? -21.943 5.935 30.968 1.00 88.25 413 ASN A C 1
ATOM 3328 O O . ASN A 1 413 ? -23.148 6.138 30.888 1.00 88.25 413 ASN A O 1
ATOM 3332 N N . CYS A 1 414 ? -21.401 5.299 32.013 1.00 88.88 414 CYS A N 1
ATOM 3333 C CA . CYS A 1 414 ? -22.161 4.934 33.214 1.00 88.88 414 CYS A CA 1
ATOM 3334 C C . CYS A 1 414 ? -22.207 6.069 34.256 1.00 88.88 414 CYS A C 1
ATOM 3336 O O . CYS A 1 414 ? -22.990 5.992 35.204 1.00 88.88 414 CYS A O 1
ATOM 3338 N N . GLU A 1 415 ? -21.328 7.069 34.138 1.00 87.19 415 GLU A N 1
ATOM 3339 C CA . GLU A 1 415 ? -21.269 8.236 35.026 1.00 87.19 415 GLU A CA 1
ATOM 3340 C C . GLU A 1 415 ? -22.184 9.380 34.560 1.00 87.19 415 GLU A C 1
ATOM 3342 O O . GLU A 1 415 ? -22.752 10.068 35.410 1.00 87.19 415 GLU A O 1
ATOM 3347 N N . THR A 1 416 ? -22.297 9.593 33.243 1.00 74.06 416 THR A N 1
ATOM 3348 C CA . THR A 1 416 ? -23.180 10.592 32.608 1.00 74.06 416 THR A CA 1
ATOM 3349 C C . THR A 1 416 ? -24.631 10.156 32.603 1.00 74.06 416 THR A C 1
ATOM 3351 O O . THR A 1 416 ? -25.497 11.021 32.866 1.00 74.06 416 THR A O 1
#

Organism: NCBI:txid1487602

Nearest PDB structures (foldseek):
  6uzl-assembly1_B  TM=1.914E-01  e=6.872E+00  Escherichia coli
  2b5u-assembly2_C  TM=1.230E-01  e=5.919E+00  Escherichia coli

Sequence (416 aa):
MEISYAQTEALMELLDKVSLPPELNACKQPTTIRRTRSSSPVVDKGKKSRSSLKKSFQLSCELFIKFSVEHMRAMPPNWAAFFYTRMQQTQTILQHDYVVDRLEAYHHYQGWYKTKNTEYAQVAVSLVTFFRNHLQDPDNALIALKPNTELFLEHYERSADGKKYRLPHDVEPVHEFIALPEISNNTSLVAKLKTRKRRSTRGSAESDTHYMVGDIVILSKQPIWKPHALMFARVADVPDDEGIRVYCNPAETESELVPLSQVVALHPDIAESLSEIKSMQKLVCDPLDDFFNNLTEQVKERTNAFLEAMGIDTAGLQDILERHSEQAEKKKLYMKDLPILVSCNEKFKKLKENPPTEFYEAIETYCNAALDELKKNPPSGAFQPTINKAFEDLQAIKFSHLAKNRLNRFAGNCET

Radius of gyration: 30.07 Å; Cα contacts (8 Å, |Δi|>4): 394; chains: 1; bounding box: 74×62×77 Å

Solvent-accessible surface area (backbone atoms only — not comparable to full-atom values): 24455 Å² total; per-residue (Å²): 135,80,80,54,67,69,60,54,52,53,50,48,58,37,55,73,60,39,56,67,55,70,82,68,58,65,74,75,60,86,76,83,78,78,90,78,92,78,94,73,90,79,78,84,70,80,78,73,53,70,68,58,56,53,50,52,46,49,50,36,46,51,50,41,42,50,50,48,50,56,54,45,70,76,42,94,67,50,69,44,36,53,33,27,54,48,22,64,73,68,36,54,76,74,41,52,68,58,53,52,48,38,46,54,38,50,51,56,50,48,67,67,43,75,83,51,100,43,73,58,54,55,50,51,51,52,51,51,52,48,51,67,28,22,57,69,48,63,27,36,72,53,36,47,23,32,55,25,60,66,62,52,48,54,53,53,55,59,53,33,79,79,51,78,70,70,72,88,85,86,72,81,83,79,86,73,88,77,88,69,83,84,78,89,84,70,76,71,64,69,61,65,67,67,80,73,85,83,89,85,91,81,81,86,74,80,75,85,77,79,82,49,62,32,39,64,31,38,36,33,85,42,67,81,91,46,79,90,34,46,24,26,23,30,31,65,41,73,86,57,97,75,28,35,27,28,20,58,44,37,45,58,85,58,71,48,82,41,47,57,94,35,53,40,78,59,53,67,74,58,55,61,36,46,64,37,71,74,48,42,56,64,49,35,48,46,56,62,57,57,49,50,53,50,53,52,49,51,47,51,52,53,45,48,53,53,38,42,74,73,69,35,62,59,67,62,51,46,53,55,48,50,56,33,60,76,35,72,90,66,63,66,82,55,82,84,50,48,64,57,35,52,55,44,32,57,52,40,51,51,41,68,78,52,63,64,57,70,60,36,50,49,46,37,54,52,52,51,54,52,52,54,49,39,70,75,54,65,65,88,51,47,53,49,60,48,45,69,58,51,51,51,56,58,70,68,56,62,60,33,53,55,42,50,51,52,53,50,49,56,36,49,66,44,71,110

Secondary structure (DSSP, 8-state):
-PPPHHHHHHHHHHHHT-PPPHHHHTTSS--------------------HHHHHHHHHHHHHHHHHHHHHHHHHS---HHHHHHHHHHHH--PPPHHHHHHHHHHHHHHHHHHTTS--HHHHHHHHHHHHHHHTTT-TT--STTPPB-HHHHHHHHHHHHTTS---------------------S-HHHHHHTSS--S--------------TT-EEEEESS-TT-GGGEEEEEEEEEEETTEEEEE-STT---EEEE-GGGEEEPPHHHHHHTTSHHHHHHHB--HHHHHHHHHHHHHHHHHHHHHHHTT--HHHHHHHHHHHHHTTTT----TTTHHHHHHHHHHHHHHHHS--HHHHHHHHHHHHHHHHHHHHSPPTT--GGGHHHHHHHHHT--HHHHHHHHHHHHHHHHH-

Mean predicted aligned error: 11.86 Å

pLDDT: mean 77.88, std 20.13, range [25.88, 98.25]